Protein AF-Q1JW86-F1 (afdb_monomer)

Mean predicted aligned error: 21.12 Å

Organism: Desulfuromonas acetoxidans (strain DSM 684 / 11070) (NCBI:txid281689)

Solvent-accessible surface area (backbone atoms only — not comparable to full-atom values): 34642 Å² total; per-residue (Å²): 139,67,66,69,64,54,52,53,51,52,49,54,50,53,53,48,50,50,52,47,45,46,60,66,52,49,50,55,48,50,54,53,48,53,54,48,53,52,51,51,52,51,52,54,51,54,51,51,54,52,50,53,41,52,50,48,37,53,52,43,47,54,51,55,62,70,41,57,80,61,32,58,46,72,88,38,54,66,55,54,62,73,69,58,50,48,64,59,26,54,76,67,61,29,42,32,40,37,34,26,39,67,87,46,40,50,62,42,74,51,58,37,49,87,76,64,59,53,94,75,48,55,70,62,40,32,49,62,75,31,52,62,56,68,25,81,77,79,55,74,66,41,71,42,36,44,79,51,90,89,50,42,27,38,33,19,29,33,70,42,66,40,79,52,92,86,53,96,82,55,48,29,34,45,34,42,28,28,62,61,44,71,66,52,47,48,53,51,20,63,75,74,71,41,52,66,43,82,45,57,71,80,70,78,84,64,97,64,81,93,75,73,44,94,92,41,65,64,48,79,44,81,69,52,101,58,32,38,34,35,38,35,72,48,63,26,71,65,74,46,88,50,39,43,41,36,37,46,39,54,50,65,58,62,47,62,78,41,41,70,60,52,52,49,54,53,48,52,52,50,51,50,53,52,48,50,52,51,48,49,53,45,50,60,49,64,49,60,52,53,54,59,51,47,51,53,51,39,55,62,27,63,74,73,50,60,100,62,74,65,56,85,83,51,92,52,78,66,61,27,48,51,44,51,52,51,53,50,51,50,54,50,52,51,50,52,50,51,51,50,51,51,51,52,51,48,54,56,47,49,49,70,68,47,91,45,20,37,37,30,25,35,79,85,41,30,20,71,42,58,23,69,39,33,24,66,71,36,59,49,50,47,86,72,42,48,76,32,58,66,57,81,42,41,28,65,57,40,55,84,59,65,49,84,91,37,88,88,49,75,77,66,42,68,72,45,72,31,36,32,43,26,73,89,66,51,77,45,38,30,36,30,34,37,40,75,35,58,48,99,86,68,48,76,58,21,31,39,40,37,36,42,82,36,45,70,57,52,52,51,52,51,52,51,55,48,53,51,54,50,52,52,44,51,52,53,52,51,50,49,48,74,76,45,55,91,43,58,43,62,52,34,39,52,50,47,52,46,45,23,66,73,59,55,23,83,35,39,37,26,34,36,34,63,86,96,49,50,36,32,66,50,23,64,31,69,67,57,51,49,27,37,54,71,69,76,33,90,60,52,49,78,76,91,54,76,54,31,76,92,35,39,37,79,66,70,73,39,67,43,80,38,66,58,37,88,82,44,98,43,60,48,66,60,70,81,39,98,66,84,56,48,18,40,41,34,37,59,28,44,41,95,83,71,46,77,37,29,36,42,36,38,26,49,26,80,94,36,84,49,74,68,50,50,56,57,43,46,57,53,42,59,60,51,32,58,57,73,72,113

Structure (mmCIF, N/CA/C/O backbone):
data_AF-Q1JW86-F1
#
_entry.id   AF-Q1JW86-F1
#
loop_
_atom_site.group_PDB
_atom_site.id
_atom_site.type_symbol
_atom_site.label_atom_id
_atom_site.label_alt_id
_atom_site.label_comp_id
_atom_site.label_asym_id
_atom_site.label_entity_id
_atom_site.label_seq_id
_atom_site.pdbx_PDB_ins_code
_atom_site.Cartn_x
_atom_site.Cartn_y
_atom_site.Cartn_z
_atom_site.occupancy
_atom_site.B_iso_or_equiv
_atom_site.auth_seq_id
_atom_site.auth_comp_id
_atom_site.auth_asym_id
_atom_site.auth_atom_id
_atom_site.pdbx_PDB_model_num
ATOM 1 N N . MET A 1 1 ? -37.845 34.209 48.791 1.00 45.34 1 MET A N 1
ATOM 2 C CA . MET A 1 1 ? -38.072 34.910 47.502 1.00 45.34 1 MET A CA 1
ATOM 3 C C . MET A 1 1 ? -36.795 35.337 46.739 1.00 45.34 1 MET A C 1
ATOM 5 O O . MET A 1 1 ? -36.922 36.042 45.753 1.00 45.34 1 MET A O 1
ATOM 9 N N . ARG A 1 2 ? -35.571 34.884 47.094 1.00 44.66 2 ARG A N 1
ATOM 10 C CA . ARG A 1 2 ? -34.307 35.245 46.386 1.00 44.66 2 ARG A CA 1
ATOM 11 C C . ARG A 1 2 ? -33.744 34.170 45.431 1.00 44.66 2 ARG A C 1
ATOM 13 O O . ARG A 1 2 ? -32.704 34.378 44.817 1.00 44.66 2 ARG A O 1
ATOM 20 N N . LEU A 1 3 ? -34.424 33.030 45.290 1.00 46.94 3 LEU A N 1
ATOM 21 C CA . LEU A 1 3 ? -34.017 31.936 44.398 1.00 46.94 3 LEU A CA 1
ATOM 22 C C . LEU A 1 3 ? -34.019 32.279 42.887 1.00 46.94 3 LEU A C 1
ATOM 24 O O . LEU A 1 3 ? -33.098 31.831 42.206 1.00 46.94 3 LEU A O 1
ATOM 28 N N . PRO A 1 4 ? -34.972 33.068 42.336 1.00 54.94 4 PRO A N 1
ATOM 29 C CA . PRO A 1 4 ? -35.000 33.312 40.891 1.00 54.94 4 PRO A CA 1
ATOM 30 C C . PRO A 1 4 ? -33.828 34.182 40.418 1.00 54.94 4 PRO A C 1
ATOM 32 O O . PRO A 1 4 ? -33.323 33.962 39.324 1.00 54.94 4 PRO A O 1
ATOM 35 N N . LEU A 1 5 ? -33.334 35.093 41.267 1.00 50.56 5 LEU A N 1
ATOM 36 C CA . LEU A 1 5 ? -32.223 35.988 40.933 1.00 50.56 5 LEU A CA 1
ATOM 37 C C . LEU A 1 5 ? -30.863 35.263 40.885 1.00 50.56 5 LEU A C 1
ATOM 39 O O . LEU A 1 5 ? -29.988 35.631 40.114 1.00 50.56 5 LEU A O 1
ATOM 43 N N . ARG A 1 6 ? -30.669 34.211 41.695 1.00 55.97 6 ARG A N 1
ATOM 44 C CA . ARG A 1 6 ? -29.432 33.405 41.661 1.00 55.97 6 ARG A CA 1
ATOM 45 C C . ARG A 1 6 ? -29.383 32.471 40.453 1.00 55.97 6 ARG A C 1
ATOM 47 O O . ARG A 1 6 ? -28.304 32.240 39.919 1.00 55.97 6 ARG A O 1
ATOM 54 N N . LEU A 1 7 ? -30.539 31.975 40.001 1.00 55.88 7 LEU A N 1
ATOM 55 C CA . LEU A 1 7 ? -30.622 31.150 38.794 1.00 55.88 7 LEU A CA 1
ATOM 56 C C . LEU A 1 7 ? -30.363 31.956 37.518 1.00 55.88 7 LEU A C 1
ATOM 58 O O . LEU A 1 7 ? -29.694 31.453 36.620 1.00 55.88 7 LEU A O 1
ATOM 62 N N . THR A 1 8 ? -30.856 33.194 37.432 1.00 59.50 8 THR A N 1
ATOM 63 C CA . THR A 1 8 ? -30.584 34.058 36.274 1.00 59.50 8 THR A CA 1
ATOM 64 C C . THR A 1 8 ? -29.113 34.454 36.193 1.00 59.50 8 THR A C 1
ATOM 66 O O . THR A 1 8 ? -28.543 34.417 35.106 1.00 59.50 8 THR A O 1
ATOM 69 N N . VAL A 1 9 ? -28.469 34.747 37.329 1.00 66.88 9 VAL A N 1
ATOM 70 C CA . VAL A 1 9 ? -27.023 35.030 37.379 1.00 66.88 9 VAL A CA 1
ATOM 71 C C . VAL A 1 9 ? -26.203 33.803 36.974 1.00 66.88 9 VAL A C 1
ATOM 73 O O . VAL A 1 9 ? -25.317 33.926 36.138 1.00 66.88 9 VAL A O 1
ATOM 76 N N . PHE A 1 10 ? -26.540 32.611 37.477 1.00 68.00 10 PHE A N 1
ATOM 77 C CA . PHE A 1 10 ? -25.868 31.369 37.078 1.00 68.00 10 PHE A CA 1
ATOM 78 C C . PHE A 1 10 ? -26.008 31.089 35.572 1.00 68.00 10 PHE A C 1
ATOM 80 O O . PHE A 1 10 ? -25.042 30.707 34.918 1.00 68.00 10 PHE A O 1
ATOM 87 N N . PHE A 1 11 ? -27.189 31.332 34.997 1.00 63.25 11 PHE A N 1
ATOM 88 C CA . PHE A 1 11 ? -27.420 31.154 33.563 1.00 63.25 11 PHE A CA 1
ATOM 89 C C . PHE A 1 11 ? -26.620 32.150 32.715 1.00 63.25 11 PHE A C 1
ATOM 91 O O . PHE A 1 11 ? -25.986 31.750 31.740 1.00 63.25 11 PHE A O 1
ATOM 98 N N . ALA A 1 12 ? -26.576 33.423 33.121 1.00 68.50 12 ALA A N 1
ATOM 99 C CA . ALA A 1 12 ? -25.719 34.418 32.481 1.00 68.50 12 ALA A CA 1
ATOM 100 C C . ALA A 1 12 ? -24.238 33.999 32.536 1.00 68.50 12 ALA A C 1
ATOM 102 O O . ALA A 1 12 ? -23.526 34.165 31.550 1.00 68.50 12 ALA A O 1
ATOM 103 N N . SER A 1 13 ? -23.791 33.377 33.634 1.00 72.25 13 SER A N 1
ATOM 104 C CA . SER A 1 13 ? -22.432 32.837 33.761 1.00 72.25 13 SER A CA 1
ATOM 105 C C . SER A 1 13 ? -22.164 31.641 32.844 1.00 72.25 13 SER A C 1
ATOM 107 O O . SER A 1 13 ? -21.086 31.574 32.265 1.00 72.25 13 SER A O 1
ATOM 109 N N . VAL A 1 14 ? -23.116 30.719 32.666 1.00 69.44 14 VAL A N 1
ATOM 110 C CA . VAL A 1 14 ? -22.958 29.560 31.761 1.00 69.44 14 VAL A CA 1
ATOM 111 C C . VAL A 1 14 ? -22.935 29.997 30.297 1.00 69.44 14 VAL A C 1
ATOM 113 O O . VAL A 1 14 ? -22.093 29.529 29.534 1.00 69.44 14 VAL A O 1
ATOM 116 N N . VAL A 1 15 ? -23.806 30.932 29.904 1.00 71.12 15 VAL A N 1
ATOM 117 C CA . VAL A 1 15 ? -23.784 31.516 28.554 1.00 71.12 15 VAL A CA 1
ATOM 118 C C . VAL A 1 15 ? -22.483 32.287 28.330 1.00 71.12 15 VAL A C 1
ATOM 120 O O . VAL A 1 15 ? -21.844 32.106 27.297 1.00 71.12 15 VAL A O 1
ATOM 123 N N . ALA A 1 16 ? -22.036 33.078 29.310 1.00 73.75 16 ALA A N 1
ATOM 124 C CA . ALA A 1 16 ? -20.753 33.770 29.239 1.00 73.75 16 ALA A CA 1
ATOM 125 C C . ALA A 1 16 ? -19.576 32.788 29.129 1.00 73.75 16 ALA A C 1
ATOM 127 O O . ALA A 1 16 ? -18.700 33.008 28.305 1.00 73.75 16 ALA A O 1
ATOM 128 N N . LEU A 1 17 ? -19.576 31.681 29.881 1.00 74.25 17 LEU A N 1
ATOM 129 C CA . LEU A 1 17 ? -18.573 30.611 29.787 1.00 74.25 17 LEU A CA 1
ATOM 130 C C . LEU A 1 17 ? -18.586 29.916 28.424 1.00 74.25 17 LEU A C 1
ATOM 132 O O . LEU A 1 17 ? -17.523 29.588 27.910 1.00 74.25 17 LEU A O 1
ATOM 136 N N . PHE A 1 18 ? -19.758 29.715 27.819 1.00 70.50 18 PHE A N 1
ATOM 137 C CA . PHE A 1 18 ? -19.870 29.133 26.482 1.00 70.50 18 PHE A CA 1
ATOM 138 C C . PHE A 1 18 ? -19.350 30.084 25.399 1.00 70.50 18 PHE A C 1
ATOM 140 O O . PHE A 1 18 ? -18.585 29.669 24.532 1.00 70.50 18 PHE A O 1
ATOM 147 N N . VAL A 1 19 ? -19.698 31.372 25.478 1.00 74.19 19 VAL A N 1
ATOM 148 C CA . VAL A 1 19 ? -19.157 32.412 24.587 1.00 74.19 19 VAL A CA 1
ATOM 149 C C . VAL A 1 19 ? -17.644 32.548 24.777 1.00 74.19 19 VAL A C 1
ATOM 151 O O . VAL A 1 19 ? -16.905 32.616 23.796 1.00 74.19 19 VAL A O 1
ATOM 154 N N . LEU A 1 20 ? -17.167 32.508 26.024 1.00 76.19 20 LEU A N 1
ATOM 155 C CA . LEU A 1 20 ? -15.746 32.527 26.357 1.00 76.19 20 LEU A CA 1
ATOM 156 C C . LEU A 1 20 ? -15.037 31.290 25.793 1.00 76.19 20 LEU A C 1
ATOM 158 O O . LEU A 1 20 ? -13.992 31.425 25.174 1.00 76.19 20 LEU A O 1
ATOM 162 N N . PHE A 1 21 ? -15.616 30.096 25.931 1.00 73.50 21 PHE A N 1
ATOM 163 C CA . PHE A 1 21 ? -15.085 28.865 25.343 1.00 73.50 21 PHE A CA 1
ATOM 164 C C . PHE A 1 21 ? -15.019 28.957 23.816 1.00 73.50 21 PHE A C 1
ATOM 166 O O . PHE A 1 21 ? -14.003 28.606 23.219 1.00 73.50 21 PHE A O 1
ATOM 173 N N . TRP A 1 22 ? -16.057 29.494 23.177 1.00 70.69 22 TRP A N 1
ATOM 174 C CA . TRP A 1 22 ? -16.069 29.700 21.732 1.00 70.69 22 TRP A CA 1
ATOM 175 C C . TRP A 1 22 ? -14.936 30.633 21.289 1.00 70.69 22 TRP A C 1
ATOM 177 O O . TRP A 1 22 ? -14.193 30.328 20.357 1.00 70.69 22 TRP A O 1
ATOM 187 N N . TYR A 1 23 ? -14.751 31.743 22.000 1.00 74.50 23 TYR A N 1
ATOM 188 C CA . TYR A 1 23 ? -13.751 32.748 21.654 1.00 74.50 23 TYR A CA 1
ATOM 189 C C . TYR A 1 23 ? -12.317 32.345 22.039 1.00 74.50 23 TYR A C 1
ATOM 191 O O . TYR A 1 23 ? -11.372 32.715 21.351 1.00 74.50 23 TYR A O 1
ATOM 199 N N . VAL A 1 24 ? -12.134 31.563 23.107 1.00 74.44 24 VAL A N 1
ATOM 200 C CA . VAL A 1 24 ? -10.813 31.168 23.634 1.00 74.44 24 VAL A CA 1
ATOM 201 C C . VAL A 1 24 ? -10.328 29.836 23.060 1.00 74.44 24 VAL A C 1
ATOM 203 O O . VAL A 1 24 ? -9.128 29.659 22.866 1.00 74.44 24 VAL A O 1
ATOM 206 N N . ALA A 1 25 ? -11.221 28.891 22.765 1.00 70.94 25 ALA A N 1
ATOM 207 C CA . ALA A 1 25 ? -10.833 27.574 22.263 1.00 70.94 25 ALA A CA 1
ATOM 208 C C . ALA A 1 25 ? -11.009 27.457 20.745 1.00 70.94 25 ALA A C 1
ATOM 210 O O . ALA A 1 25 ? -10.074 27.058 20.049 1.00 70.94 25 ALA A O 1
ATOM 211 N N . ILE A 1 26 ? -12.181 27.825 20.218 1.00 69.25 26 ILE A N 1
ATOM 212 C CA . ILE A 1 26 ? -12.530 27.557 18.815 1.00 69.25 26 ILE A CA 1
ATOM 213 C C . ILE A 1 26 ? -11.853 28.560 17.880 1.00 69.25 26 ILE A C 1
ATOM 215 O O . ILE A 1 26 ? -11.236 28.150 16.897 1.00 69.25 26 ILE A O 1
ATOM 219 N N . VAL A 1 27 ? -11.897 29.859 18.198 1.00 73.44 27 VAL A N 1
ATOM 220 C CA . VAL A 1 27 ? -11.278 30.895 17.350 1.00 73.44 27 VAL A CA 1
ATOM 221 C C . VAL A 1 27 ? -9.755 30.692 17.211 1.00 73.44 27 VAL A C 1
ATOM 223 O O . VAL A 1 27 ? -9.275 30.654 16.076 1.00 73.44 27 VAL A O 1
ATOM 226 N N . PRO A 1 28 ? -8.968 30.455 18.284 1.00 76.00 28 PRO A N 1
ATOM 227 C CA . PRO A 1 28 ? -7.527 30.216 18.152 1.00 76.00 28 PRO A CA 1
ATOM 228 C C . PRO A 1 28 ? -7.189 28.852 17.544 1.00 76.00 28 PRO A C 1
ATOM 230 O O . PRO A 1 28 ? -6.130 28.688 16.938 1.00 76.00 28 PRO A O 1
ATOM 233 N N . TYR A 1 29 ? -8.060 27.850 17.702 1.00 76.56 29 TYR A N 1
ATOM 234 C CA . TYR A 1 29 ? -7.919 26.580 16.991 1.00 76.56 29 TYR A CA 1
ATOM 235 C C . TYR A 1 29 ? -8.061 26.777 15.479 1.00 76.56 29 TYR A C 1
ATOM 237 O O . TYR A 1 29 ? -7.216 26.301 14.727 1.00 76.56 29 TYR A O 1
ATOM 245 N N . TYR A 1 30 ? -9.072 27.534 15.047 1.00 73.56 30 TYR A N 1
ATOM 246 C CA . TYR A 1 30 ? -9.310 27.830 13.638 1.00 73.56 30 TYR A CA 1
ATOM 247 C C . TYR A 1 30 ? -8.152 28.618 13.017 1.00 73.56 30 TYR A C 1
ATOM 249 O O . TYR A 1 30 ? -7.640 28.231 11.975 1.00 73.56 30 TYR A O 1
ATOM 257 N N . ILE A 1 31 ? -7.658 29.640 13.719 1.00 74.00 31 ILE A N 1
ATOM 258 C CA . ILE A 1 31 ? -6.479 30.415 13.306 1.00 74.00 31 ILE A CA 1
ATOM 259 C C . ILE A 1 31 ? -5.256 29.511 13.082 1.00 74.00 31 ILE A C 1
ATOM 261 O O . ILE A 1 31 ? -4.600 29.597 12.047 1.00 74.00 31 ILE A O 1
ATOM 265 N N . ARG A 1 32 ? -4.960 28.613 14.032 1.00 77.62 32 ARG A N 1
ATOM 266 C CA . ARG A 1 32 ? -3.822 27.685 13.912 1.00 77.62 32 ARG A CA 1
ATOM 267 C C . ARG A 1 32 ? -4.012 26.672 12.788 1.00 77.62 32 ARG A C 1
ATOM 269 O O . ARG A 1 32 ? -3.037 26.264 12.162 1.00 77.62 32 ARG A O 1
ATOM 276 N N . LEU A 1 33 ? -5.251 26.248 12.550 1.00 75.88 33 LEU A N 1
ATOM 277 C CA . LEU A 1 33 ? -5.584 25.342 11.459 1.00 75.88 33 LEU A CA 1
ATOM 278 C C . LEU A 1 33 ? -5.375 26.021 10.100 1.00 75.88 33 LEU A C 1
ATOM 280 O O . LEU A 1 33 ? -4.729 25.438 9.235 1.00 75.88 33 LEU A O 1
ATOM 284 N N . GLU A 1 34 ? -5.850 27.257 9.941 1.00 75.12 34 GLU A N 1
ATOM 285 C CA . GLU A 1 34 ? -5.646 28.056 8.729 1.00 75.12 34 GLU A CA 1
ATOM 286 C C . GLU A 1 34 ? -4.159 28.252 8.419 1.00 75.12 34 GLU A C 1
ATOM 288 O O . GLU A 1 34 ? -3.722 28.000 7.298 1.00 75.12 34 GLU A O 1
ATOM 293 N N . GLU A 1 35 ? -3.359 28.628 9.420 1.00 75.38 35 GLU A N 1
ATOM 294 C CA . GLU A 1 35 ? -1.909 28.780 9.259 1.00 75.38 35 GLU A CA 1
ATOM 295 C C . GLU A 1 35 ? -1.217 27.464 8.883 1.00 75.38 35 GLU A C 1
ATOM 297 O O . GLU A 1 35 ? -0.281 27.463 8.083 1.00 75.38 35 GLU A O 1
ATOM 302 N N . ARG A 1 36 ? -1.667 26.332 9.438 1.00 79.44 36 ARG A N 1
ATOM 303 C CA . ARG A 1 36 ? -1.105 25.013 9.127 1.00 79.44 36 ARG A CA 1
ATOM 304 C C . ARG A 1 36 ? -1.376 24.609 7.678 1.00 79.44 36 ARG A C 1
ATOM 306 O O . ARG A 1 36 ? -0.449 24.177 6.997 1.00 79.44 36 ARG A O 1
ATOM 313 N N . GLU A 1 37 ? -2.614 24.754 7.216 1.00 75.25 37 GLU A N 1
ATOM 314 C CA . GLU A 1 37 ? -3.011 24.420 5.840 1.00 75.25 37 GLU A CA 1
ATOM 315 C C . GLU A 1 37 ? -2.342 25.351 4.818 1.00 75.25 37 GLU A C 1
ATOM 317 O O . GLU A 1 37 ? -1.866 24.906 3.771 1.00 75.25 37 GLU A O 1
ATOM 322 N N . ALA A 1 38 ? -2.219 26.637 5.154 1.00 74.75 38 ALA A N 1
ATOM 323 C CA . ALA A 1 38 ? -1.502 27.620 4.351 1.00 74.75 38 ALA A CA 1
ATOM 324 C C . ALA A 1 38 ? -0.011 27.258 4.190 1.00 74.75 38 ALA A C 1
ATOM 326 O O . ALA A 1 38 ? 0.513 27.259 3.074 1.00 74.75 38 ALA A O 1
ATOM 327 N N . ARG A 1 39 ? 0.668 26.874 5.283 1.00 77.62 39 ARG A N 1
ATOM 328 C CA . ARG A 1 39 ? 2.067 26.405 5.240 1.00 77.62 39 ARG A CA 1
ATOM 329 C C . ARG A 1 39 ? 2.218 25.116 4.437 1.00 77.62 39 ARG A C 1
ATOM 331 O O . ARG A 1 39 ? 3.130 25.023 3.623 1.00 77.62 39 ARG A O 1
ATOM 338 N N . TYR A 1 40 ? 1.322 24.151 4.640 1.00 78.31 40 TYR A N 1
ATOM 339 C CA . TYR A 1 40 ? 1.328 22.895 3.889 1.00 78.31 40 TYR A CA 1
ATOM 340 C C . TYR A 1 40 ? 1.187 23.142 2.382 1.00 78.31 40 TYR A C 1
ATOM 342 O O . TYR A 1 40 ? 1.963 22.613 1.589 1.00 78.31 40 TYR A O 1
ATOM 350 N N . SER A 1 41 ? 0.262 24.019 1.991 1.00 74.00 41 SER A N 1
ATOM 351 C CA . SER A 1 41 ? 0.054 24.393 0.589 1.00 74.00 41 SER A CA 1
ATOM 352 C C . SER A 1 41 ? 1.296 25.048 -0.022 1.00 74.00 41 SER A C 1
ATOM 354 O O . SER A 1 41 ? 1.666 24.718 -1.145 1.00 74.00 41 SER A O 1
ATOM 356 N N . ALA A 1 42 ? 2.003 25.906 0.722 1.00 74.62 42 ALA A N 1
ATOM 357 C CA . ALA A 1 42 ? 3.277 26.469 0.269 1.00 74.62 42 ALA A CA 1
ATOM 358 C C . ALA A 1 42 ? 4.362 25.399 0.062 1.00 74.62 42 ALA A C 1
ATOM 360 O O . ALA A 1 42 ? 5.092 25.452 -0.926 1.00 74.62 42 ALA A O 1
ATOM 361 N N . THR A 1 43 ? 4.441 24.393 0.939 1.00 79.06 43 THR A N 1
ATOM 362 C CA . THR A 1 43 ? 5.359 23.256 0.760 1.00 79.06 43 THR A CA 1
ATOM 363 C C . THR A 1 43 ? 5.039 22.460 -0.503 1.00 79.06 43 THR A C 1
ATOM 365 O O . THR A 1 43 ? 5.943 22.143 -1.272 1.00 79.06 43 THR A O 1
ATOM 368 N N . VAL A 1 44 ? 3.760 22.170 -0.755 1.00 78.38 44 VAL A N 1
ATOM 369 C CA . VAL A 1 44 ? 3.320 21.448 -1.960 1.00 78.38 44 VAL A CA 1
ATOM 370 C C . VAL A 1 44 ? 3.676 22.220 -3.232 1.00 78.38 44 VAL A C 1
ATOM 372 O O . VAL A 1 44 ? 4.116 21.631 -4.217 1.00 78.38 44 VAL A O 1
ATOM 375 N N . VAL A 1 45 ? 3.536 23.543 -3.203 1.00 79.31 45 VAL A N 1
ATOM 376 C CA . VAL A 1 45 ? 3.895 24.411 -4.329 1.00 79.31 45 VAL A CA 1
ATOM 377 C C . VAL A 1 45 ? 5.399 24.399 -4.555 1.00 79.31 45 VAL A C 1
ATOM 379 O O . VAL A 1 45 ? 5.826 24.201 -5.687 1.00 79.31 45 VAL A O 1
ATOM 382 N N . LYS A 1 46 ? 6.208 24.537 -3.499 1.00 78.31 46 LYS A N 1
ATOM 383 C CA . LYS A 1 46 ? 7.670 24.432 -3.600 1.00 78.31 46 LYS A CA 1
ATOM 384 C C . LYS A 1 46 ? 8.098 23.106 -4.248 1.00 78.31 46 LYS A C 1
ATOM 386 O O . LYS A 1 46 ? 8.891 23.115 -5.184 1.00 78.31 46 LYS A O 1
ATOM 391 N N . LEU A 1 47 ? 7.495 21.990 -3.832 1.00 79.75 47 LEU A N 1
ATOM 392 C CA . LEU A 1 47 ? 7.733 20.669 -4.429 1.00 79.75 47 LEU A CA 1
ATOM 393 C C . LEU A 1 47 ? 7.330 20.597 -5.912 1.00 79.75 47 LEU A C 1
ATOM 395 O O . LEU A 1 47 ? 7.956 19.877 -6.688 1.00 79.75 47 LEU A O 1
ATOM 399 N N . ALA A 1 48 ? 6.295 21.330 -6.332 1.00 81.12 48 ALA A N 1
ATOM 400 C CA . ALA A 1 48 ? 5.892 21.387 -7.736 1.00 81.12 48 ALA A CA 1
ATOM 401 C C . ALA A 1 48 ? 6.952 22.077 -8.611 1.00 81.12 48 ALA A C 1
ATOM 403 O O . ALA A 1 48 ? 7.247 21.590 -9.701 1.00 81.12 48 ALA A O 1
ATOM 404 N N . PHE A 1 49 ? 7.567 23.156 -8.117 1.00 81.25 49 PHE A N 1
ATOM 405 C CA . PHE A 1 49 ? 8.697 23.800 -8.794 1.00 81.25 49 PHE A CA 1
ATOM 406 C C . PHE A 1 49 ? 9.924 22.877 -8.865 1.00 81.25 49 PHE A C 1
ATOM 408 O O . PHE A 1 49 ? 10.523 22.737 -9.929 1.00 81.25 49 PHE A O 1
ATOM 415 N N . GLU A 1 50 ? 10.258 22.181 -7.773 1.00 82.50 50 GLU A N 1
ATOM 416 C CA . GLU A 1 50 ? 11.358 21.202 -7.752 1.00 82.50 50 GLU A CA 1
ATOM 417 C C . GLU A 1 50 ? 11.130 20.052 -8.748 1.00 82.50 50 GLU A C 1
ATOM 419 O O . GLU A 1 50 ? 12.060 19.616 -9.429 1.00 82.50 50 GLU A O 1
ATOM 424 N N . ARG A 1 51 ? 9.879 19.597 -8.902 1.00 84.50 51 ARG A N 1
ATOM 425 C CA . ARG A 1 51 ? 9.508 18.584 -9.900 1.00 84.50 51 ARG A CA 1
ATOM 426 C C . ARG A 1 51 ? 9.700 19.081 -11.336 1.00 84.50 51 ARG A C 1
ATOM 428 O O . ARG A 1 51 ? 10.159 18.313 -12.178 1.00 84.50 51 ARG A O 1
ATOM 435 N N . GLU A 1 52 ? 9.366 20.335 -11.626 1.00 84.44 52 GLU A N 1
ATOM 436 C CA . GLU A 1 52 ? 9.580 20.925 -12.956 1.00 84.44 52 GLU A CA 1
ATOM 437 C C . GLU A 1 52 ? 11.081 21.076 -13.272 1.00 84.44 52 GLU A C 1
ATOM 439 O O . GLU A 1 52 ? 11.500 20.770 -14.389 1.00 84.44 52 GLU A O 1
ATOM 444 N N . ILE A 1 53 ? 11.918 21.423 -12.284 1.00 84.50 53 ILE A N 1
ATOM 445 C CA . ILE A 1 53 ? 13.388 21.421 -12.429 1.00 84.50 53 ILE A CA 1
ATOM 446 C C . ILE A 1 53 ? 13.911 20.003 -12.700 1.00 84.50 53 ILE A C 1
ATOM 448 O O . ILE A 1 53 ? 14.742 19.806 -13.585 1.00 84.50 53 ILE A O 1
ATOM 452 N N . ALA A 1 54 ? 13.414 18.998 -11.973 1.00 84.19 54 ALA A N 1
ATOM 453 C CA . ALA A 1 54 ? 13.800 17.604 -12.186 1.00 84.19 54 ALA A CA 1
ATOM 454 C C . ALA A 1 54 ? 13.400 17.094 -13.583 1.00 84.19 54 ALA A C 1
ATOM 456 O O . ALA A 1 54 ? 14.177 16.387 -14.223 1.00 84.19 54 ALA A O 1
ATOM 457 N N . SER A 1 55 ? 12.221 17.488 -14.073 1.00 88.00 55 SER A N 1
ATOM 458 C CA . SER A 1 55 ? 11.767 17.207 -15.441 1.00 88.00 55 SER A CA 1
ATOM 459 C C . SER A 1 55 ? 12.702 17.832 -16.480 1.00 88.00 55 SER A C 1
ATOM 461 O O . SER A 1 55 ? 13.174 17.144 -17.385 1.00 88.00 55 SER A O 1
ATOM 463 N N . LEU A 1 56 ? 13.060 19.109 -16.302 1.00 86.62 56 LEU A N 1
ATOM 464 C CA . LEU A 1 56 ? 14.012 19.798 -17.173 1.00 86.62 56 LEU A CA 1
ATOM 465 C C . LEU A 1 56 ? 15.389 19.115 -17.171 1.00 86.62 56 LEU A C 1
ATOM 467 O O . LEU A 1 56 ? 15.996 18.949 -18.226 1.00 86.62 56 LEU A O 1
ATOM 471 N N . LYS A 1 57 ? 15.852 18.651 -16.005 1.00 86.31 57 LYS A N 1
ATOM 472 C CA . LYS A 1 57 ? 17.109 17.904 -15.864 1.00 86.31 57 LYS A CA 1
ATOM 473 C C . LYS A 1 57 ? 17.110 16.601 -16.662 1.00 86.31 57 LYS A C 1
ATOM 475 O O . LYS A 1 57 ? 18.093 16.313 -17.338 1.00 86.31 57 LYS A O 1
ATOM 480 N N . GLN A 1 58 ? 16.029 15.824 -16.597 1.00 86.69 58 GLN A N 1
ATOM 481 C CA . GLN A 1 58 ? 15.905 14.588 -17.379 1.00 86.69 58 GLN A CA 1
ATOM 482 C C . GLN A 1 58 ? 15.933 14.869 -18.882 1.00 86.69 58 GLN A C 1
ATOM 484 O O . GLN A 1 58 ? 16.613 14.167 -19.626 1.00 86.69 58 GLN A O 1
ATOM 489 N N . LEU A 1 59 ? 15.262 15.940 -19.309 1.00 86.94 59 LEU A N 1
ATOM 490 C CA . LEU A 1 59 ? 15.226 16.365 -20.705 1.00 86.94 59 LEU A CA 1
ATOM 491 C C . LEU A 1 59 ? 16.638 16.705 -21.217 1.00 86.94 59 LEU A C 1
ATOM 493 O O . LEU A 1 59 ? 17.057 16.185 -22.247 1.00 86.94 59 LEU A O 1
ATOM 497 N N . VAL A 1 60 ? 17.406 17.498 -20.462 1.00 86.19 60 VAL A N 1
ATOM 498 C CA . VAL A 1 60 ? 18.792 17.863 -20.813 1.00 86.19 60 VAL A CA 1
ATOM 499 C C . VAL A 1 60 ? 19.717 16.643 -20.851 1.00 86.19 60 VAL A C 1
ATOM 501 O O . VAL A 1 60 ? 20.536 16.528 -21.759 1.00 86.19 60 VAL A O 1
ATOM 504 N N . ILE A 1 61 ? 19.604 15.727 -19.881 1.00 83.50 61 ILE A N 1
ATOM 505 C CA . ILE A 1 61 ? 20.439 14.515 -19.819 1.00 83.50 61 ILE A CA 1
ATOM 506 C C . ILE A 1 61 ? 20.127 13.575 -20.983 1.00 83.50 61 ILE A C 1
ATOM 508 O O . ILE A 1 61 ? 21.054 13.115 -21.645 1.00 83.50 61 ILE A O 1
ATOM 512 N N . GLY A 1 62 ? 18.846 13.306 -21.247 1.00 82.25 62 GLY A N 1
ATOM 513 C CA . GLY A 1 62 ? 18.431 12.458 -22.364 1.00 82.25 62 GLY A CA 1
ATOM 514 C C . GLY A 1 62 ? 18.885 13.033 -23.703 1.00 82.25 62 GLY A C 1
ATOM 515 O O . GLY A 1 62 ? 19.416 12.312 -24.544 1.00 82.25 62 GLY A O 1
ATOM 516 N N . PHE A 1 63 ? 18.777 14.353 -23.858 1.00 84.38 63 PHE A N 1
ATOM 517 C CA . PHE A 1 63 ? 19.279 15.044 -25.037 1.00 84.38 63 PHE A CA 1
ATOM 518 C C . PHE A 1 63 ? 20.801 14.917 -25.175 1.00 84.38 63 PHE A C 1
ATOM 520 O O . PHE A 1 63 ? 21.297 14.550 -26.236 1.00 84.38 63 PHE A O 1
ATOM 527 N N . ALA A 1 64 ? 21.553 15.165 -24.098 1.00 80.25 64 ALA A N 1
ATOM 528 C CA . ALA A 1 64 ? 23.009 15.052 -24.115 1.00 80.25 64 ALA A CA 1
ATOM 529 C C . ALA A 1 64 ? 23.491 13.619 -24.397 1.00 80.25 64 ALA A C 1
ATOM 531 O O . ALA A 1 64 ? 24.477 13.442 -25.108 1.00 80.25 64 ALA A O 1
ATOM 532 N N . ALA A 1 65 ? 22.784 12.602 -23.894 1.00 77.88 65 ALA A N 1
ATOM 533 C CA . ALA A 1 65 ? 23.066 11.200 -24.194 1.00 77.88 65 ALA A CA 1
ATOM 534 C C . ALA A 1 65 ? 22.819 10.865 -25.677 1.00 77.88 65 ALA A C 1
ATOM 536 O O . ALA A 1 65 ? 23.618 10.155 -26.288 1.00 77.88 65 ALA A O 1
ATOM 537 N N . GLY A 1 66 ? 21.761 11.425 -26.273 1.00 76.25 66 GLY A N 1
ATOM 538 C CA . GLY A 1 66 ? 21.429 11.251 -27.690 1.00 76.25 66 GLY A CA 1
ATOM 539 C C . GLY A 1 66 ? 22.424 11.889 -28.669 1.00 76.25 66 GLY A C 1
ATOM 540 O O . GLY A 1 66 ? 22.467 11.489 -29.829 1.00 76.25 66 GLY A O 1
ATOM 541 N N . LEU A 1 67 ? 23.264 12.833 -28.221 1.00 73.94 67 LEU A N 1
ATOM 542 C CA . LEU A 1 67 ? 24.287 13.459 -29.071 1.00 73.94 67 LEU A CA 1
ATOM 543 C C . LEU A 1 67 ? 25.416 12.493 -29.478 1.00 73.94 67 LEU A C 1
ATOM 545 O O . LEU A 1 67 ? 26.077 12.734 -30.489 1.00 73.94 67 LEU A O 1
ATOM 549 N N . GLY A 1 68 ? 25.639 11.396 -28.741 1.00 67.00 68 GLY A N 1
ATOM 550 C CA . GLY A 1 68 ? 26.547 10.308 -29.130 1.00 67.00 68 GLY A CA 1
ATOM 551 C C . GLY A 1 68 ? 27.918 10.772 -29.654 1.00 67.00 68 GLY A C 1
ATOM 552 O O . GLY A 1 68 ? 28.637 11.525 -28.997 1.00 67.00 68 GLY A O 1
ATOM 553 N N . THR A 1 69 ? 28.290 10.333 -30.863 1.00 60.84 69 THR A N 1
ATOM 554 C CA . THR A 1 69 ? 29.552 10.708 -31.534 1.00 60.84 69 THR A CA 1
ATOM 555 C C . THR A 1 69 ? 29.573 12.147 -32.053 1.00 60.84 69 THR A C 1
ATOM 557 O O . THR A 1 69 ? 30.656 12.683 -32.273 1.00 60.84 69 THR A O 1
ATOM 560 N N . GLN A 1 70 ? 28.418 12.808 -32.196 1.00 66.81 70 GLN A N 1
ATOM 561 C CA . GLN A 1 70 ? 28.333 14.197 -32.666 1.00 66.81 70 GLN A CA 1
ATOM 562 C C . GLN A 1 70 ? 28.844 15.210 -31.631 1.00 66.81 70 GLN A C 1
ATOM 564 O O . GLN A 1 70 ? 29.128 16.357 -31.973 1.00 66.81 70 GLN A O 1
ATOM 569 N N . ALA A 1 71 ? 29.069 14.776 -30.386 1.00 61.28 71 ALA A N 1
ATOM 570 C CA . ALA A 1 71 ? 29.741 15.556 -29.351 1.00 61.28 71 ALA A CA 1
ATOM 571 C C . ALA A 1 71 ? 31.151 16.042 -29.757 1.00 61.28 71 ALA A C 1
ATOM 573 O O . ALA A 1 71 ? 31.645 17.017 -29.190 1.00 61.28 71 ALA A O 1
ATOM 574 N N . SER A 1 72 ? 31.788 15.431 -30.768 1.00 64.75 72 SER A N 1
ATOM 575 C CA . SER A 1 72 ? 33.055 15.916 -31.338 1.00 64.75 72 SER A CA 1
ATOM 576 C C . SER A 1 72 ? 32.942 17.283 -32.021 1.00 64.75 72 SER A C 1
ATOM 578 O O . SER A 1 72 ? 33.952 17.961 -32.197 1.00 64.75 72 SER A O 1
ATOM 580 N N . HIS A 1 73 ? 31.727 17.704 -32.386 1.00 70.81 73 HIS A N 1
ATOM 581 C CA . HIS A 1 73 ? 31.433 19.010 -32.979 1.00 70.81 73 HIS A CA 1
ATOM 582 C C . HIS A 1 73 ? 31.016 20.065 -31.946 1.00 70.81 73 HIS A C 1
ATOM 584 O O . HIS A 1 73 ? 30.642 21.171 -32.327 1.00 70.81 73 HIS A O 1
ATOM 590 N N . ALA A 1 74 ? 31.118 19.775 -30.642 1.00 68.75 74 ALA A N 1
ATOM 591 C CA . ALA A 1 74 ? 30.700 20.698 -29.584 1.00 68.75 74 ALA A CA 1
ATOM 592 C C . ALA A 1 74 ? 31.418 22.061 -29.626 1.00 68.75 74 ALA A C 1
ATOM 594 O O . ALA A 1 74 ? 30.870 23.055 -29.155 1.00 68.75 74 ALA A O 1
ATOM 595 N N . ASN A 1 75 ? 32.612 22.118 -30.226 1.00 71.06 75 ASN A N 1
ATOM 596 C CA . ASN A 1 75 ? 33.400 23.334 -30.431 1.00 71.06 75 ASN A CA 1
ATOM 597 C C . ASN A 1 75 ? 33.016 24.146 -31.685 1.00 71.06 75 ASN A C 1
ATOM 599 O O . ASN A 1 75 ? 33.619 25.196 -31.910 1.00 71.06 75 ASN A O 1
ATOM 603 N N . ASN A 1 76 ? 32.083 23.660 -32.512 1.00 79.62 76 ASN A N 1
ATOM 604 C CA . ASN A 1 76 ? 31.666 24.291 -33.759 1.00 79.62 76 ASN A CA 1
ATOM 605 C C . ASN A 1 76 ? 30.303 24.989 -33.578 1.00 79.62 76 ASN A C 1
ATOM 607 O O . ASN A 1 76 ? 29.274 24.316 -33.531 1.00 79.62 76 ASN A O 1
ATOM 611 N N . PRO A 1 77 ? 30.249 26.333 -33.535 1.00 72.69 77 PRO A N 1
ATOM 612 C CA . PRO A 1 77 ? 28.988 27.060 -33.394 1.00 72.69 77 PRO A CA 1
ATOM 613 C C . PRO A 1 77 ? 27.989 26.811 -34.533 1.00 72.69 77 PRO A C 1
ATOM 615 O O . PRO A 1 77 ? 26.786 26.862 -34.292 1.00 72.69 77 PRO A O 1
ATOM 618 N N . GLN A 1 78 ? 28.459 26.518 -35.754 1.00 79.88 78 GLN A N 1
ATOM 619 C CA . GLN A 1 78 ? 27.576 26.238 -36.896 1.00 79.88 78 GLN A CA 1
ATOM 620 C C . GLN A 1 78 ? 26.819 24.918 -36.730 1.00 79.88 78 GLN A C 1
ATOM 622 O O . GLN A 1 78 ? 25.648 24.847 -37.085 1.00 79.88 78 GLN A O 1
ATOM 627 N N . PHE A 1 79 ? 27.446 23.907 -36.116 1.00 83.50 79 PHE A N 1
ATOM 628 C CA . PHE A 1 79 ? 26.781 22.638 -35.810 1.00 83.50 79 PHE A CA 1
ATOM 629 C C . PHE A 1 79 ? 25.549 22.872 -34.930 1.00 83.50 79 PHE A C 1
ATOM 631 O O . PHE A 1 79 ? 24.462 22.401 -35.243 1.00 83.50 79 PHE A O 1
ATOM 638 N N . TRP A 1 80 ? 25.685 23.673 -33.872 1.00 82.62 80 TRP A N 1
ATOM 639 C CA . TRP A 1 80 ? 24.571 23.976 -32.975 1.00 82.62 80 TRP A CA 1
ATOM 640 C C . TRP A 1 80 ? 23.467 24.819 -33.626 1.00 82.62 80 TRP A C 1
ATOM 642 O O . TRP A 1 80 ? 22.299 24.641 -33.284 1.00 82.62 80 TRP A O 1
ATOM 652 N N . GLN A 1 81 ? 23.818 25.696 -34.574 1.00 80.75 81 GLN A N 1
ATOM 653 C CA . GLN A 1 81 ? 22.852 26.475 -35.360 1.00 80.75 81 GLN A CA 1
ATOM 654 C C . GLN A 1 81 ? 22.009 25.604 -36.298 1.00 80.75 81 GLN A C 1
ATOM 656 O O . GLN A 1 81 ? 20.838 25.905 -36.506 1.00 80.75 81 GLN A O 1
ATOM 661 N N . GLU A 1 82 ? 22.590 24.542 -36.855 1.00 81.31 82 GLU A N 1
ATOM 662 C CA . GLU A 1 82 ? 21.865 23.569 -37.680 1.00 81.31 82 GLU A CA 1
ATOM 663 C C . GLU A 1 82 ? 21.078 22.567 -36.823 1.00 81.31 82 GLU A C 1
ATOM 665 O O . GLU A 1 82 ? 20.010 22.112 -37.227 1.00 81.31 82 GLU A O 1
ATOM 670 N N . PHE A 1 83 ? 21.588 22.243 -35.630 1.00 83.44 83 PHE A N 1
ATOM 671 C CA . PHE A 1 83 ? 21.006 21.235 -34.747 1.00 83.44 83 PHE A CA 1
ATOM 672 C C . PHE A 1 83 ? 19.773 21.738 -33.990 1.00 83.44 83 PHE A C 1
ATOM 674 O O . PHE A 1 83 ? 18.757 21.048 -33.924 1.00 83.44 83 PHE A O 1
ATOM 681 N N . PHE A 1 84 ? 19.850 22.927 -33.387 1.00 84.94 84 PHE A N 1
ATOM 682 C CA . PHE A 1 84 ? 18.738 23.490 -32.627 1.00 84.94 84 PHE A CA 1
ATOM 683 C C . PHE A 1 84 ? 17.871 24.383 -33.506 1.00 84.94 84 PHE A C 1
ATOM 685 O O . PHE A 1 84 ? 18.324 25.394 -34.039 1.00 84.94 84 PHE A O 1
ATOM 692 N N . THR A 1 85 ? 16.582 24.062 -33.573 1.00 85.19 85 THR A N 1
ATOM 693 C CA . THR A 1 85 ? 15.574 24.894 -34.237 1.00 85.19 85 THR A CA 1
ATOM 694 C C . THR A 1 85 ? 14.625 25.511 -33.214 1.00 85.19 85 THR A C 1
ATOM 696 O O . THR A 1 85 ? 14.438 24.993 -32.112 1.00 85.19 85 THR A O 1
ATOM 699 N N . ARG A 1 86 ? 13.994 26.637 -33.565 1.00 83.06 86 ARG A N 1
ATOM 700 C CA . ARG A 1 86 ? 13.006 27.278 -32.679 1.00 83.06 86 ARG A CA 1
ATOM 701 C C . ARG A 1 86 ? 11.773 26.407 -32.444 1.00 83.06 86 ARG A C 1
ATOM 703 O O . ARG A 1 86 ? 11.211 26.450 -31.350 1.00 83.06 86 ARG A O 1
ATOM 710 N N . ASP A 1 87 ? 11.401 25.589 -33.424 1.00 83.38 87 ASP A N 1
ATOM 711 C CA . ASP A 1 87 ? 10.278 24.659 -33.302 1.00 83.38 87 ASP A CA 1
ATOM 712 C C . ASP A 1 87 ? 10.572 23.602 -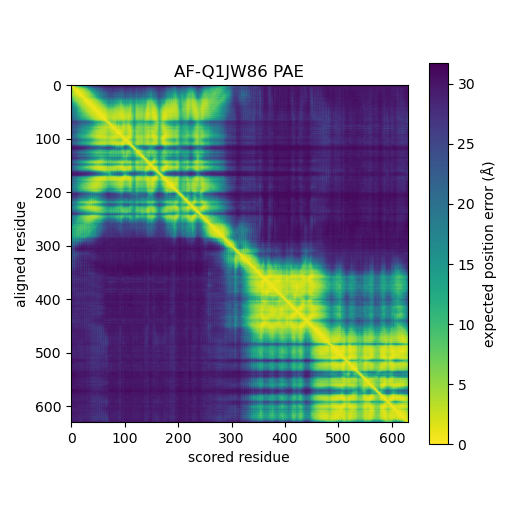32.230 1.00 83.38 87 ASP A C 1
ATOM 714 O O . ASP A 1 87 ? 9.749 23.400 -31.343 1.00 83.38 87 ASP A O 1
ATOM 718 N N . MET A 1 88 ? 11.795 23.053 -32.194 1.00 83.88 88 MET A N 1
ATOM 719 C CA . MET A 1 88 ? 12.229 22.135 -31.129 1.00 83.88 88 MET A CA 1
ATOM 720 C C . MET A 1 88 ? 12.183 22.772 -29.735 1.00 83.88 88 MET A C 1
ATOM 722 O O . MET A 1 88 ? 11.772 22.127 -28.769 1.00 83.88 88 MET A O 1
ATOM 726 N N . LEU A 1 89 ? 12.594 24.039 -29.605 1.00 84.88 89 LEU A N 1
ATOM 727 C CA . LEU A 1 89 ? 12.492 24.756 -28.329 1.00 84.88 89 LEU A CA 1
ATOM 728 C C . LEU A 1 89 ? 11.024 24.953 -27.924 1.00 84.88 89 LEU A C 1
ATOM 730 O O . LEU A 1 89 ? 10.676 24.739 -26.763 1.00 84.88 89 LEU A O 1
ATOM 734 N N . THR A 1 90 ? 10.160 25.308 -28.875 1.00 81.88 90 THR A N 1
ATOM 735 C CA . THR A 1 90 ? 8.723 25.502 -28.635 1.00 81.88 90 THR A CA 1
ATOM 736 C C . THR A 1 90 ? 8.038 24.193 -28.226 1.00 81.88 90 THR A C 1
ATOM 738 O O . THR A 1 90 ? 7.322 24.168 -27.223 1.00 81.88 90 THR A O 1
ATOM 741 N N . GLU A 1 91 ? 8.307 23.089 -28.930 1.00 82.25 91 GLU A N 1
ATOM 742 C CA . GLU A 1 91 ? 7.803 21.746 -28.605 1.00 82.25 91 GLU A CA 1
ATOM 743 C C . GLU A 1 91 ? 8.311 21.254 -27.241 1.00 82.25 91 GLU A C 1
ATOM 745 O O . GLU A 1 91 ? 7.543 20.717 -26.441 1.00 82.25 91 GLU A O 1
ATOM 750 N N . GLY A 1 92 ? 9.584 21.511 -26.926 1.00 80.25 92 GLY A N 1
ATOM 751 C CA . GLY A 1 92 ? 10.200 21.186 -25.636 1.00 80.25 92 GLY A CA 1
ATOM 752 C C . GLY A 1 92 ? 9.790 22.102 -24.474 1.00 80.25 92 GLY A C 1
ATOM 753 O O . GLY A 1 92 ? 10.234 21.890 -23.336 1.00 80.25 92 GLY A O 1
ATOM 754 N N . GLN A 1 93 ? 8.962 23.124 -24.735 1.00 84.81 93 GLN A N 1
ATOM 755 C CA . GLN A 1 93 ? 8.617 24.185 -23.781 1.00 84.81 93 GLN A CA 1
ATOM 756 C C . GLN A 1 93 ? 9.869 24.807 -23.143 1.00 84.81 93 GLN A C 1
ATOM 758 O O . GLN A 1 93 ? 9.961 24.976 -21.921 1.00 84.81 93 GLN A O 1
ATOM 763 N N . LEU A 1 94 ? 10.872 25.079 -23.972 1.00 86.19 94 LEU A N 1
ATOM 764 C CA . LEU A 1 94 ? 12.124 25.716 -23.597 1.00 86.19 94 LEU A CA 1
ATOM 765 C C . LEU A 1 94 ? 12.074 27.180 -24.021 1.00 86.19 94 LEU A C 1
ATOM 767 O O . LEU A 1 94 ? 11.667 27.503 -25.130 1.00 86.19 94 LEU A O 1
ATOM 771 N N . ALA A 1 95 ? 12.507 28.068 -23.135 1.00 83.00 95 ALA A N 1
ATOM 772 C CA . ALA A 1 95 ? 12.688 29.480 -23.445 1.00 83.00 95 ALA A CA 1
ATOM 773 C C . ALA A 1 95 ? 14.017 29.719 -24.166 1.00 83.00 95 ALA A C 1
ATOM 775 O O . ALA A 1 95 ? 14.085 30.518 -25.100 1.00 83.00 95 ALA A O 1
ATOM 776 N N . ALA A 1 96 ? 15.066 29.012 -23.740 1.00 85.56 96 ALA A N 1
ATOM 777 C CA . ALA A 1 96 ? 16.381 29.107 -24.346 1.00 85.56 96 ALA A CA 1
ATOM 778 C C . ALA A 1 96 ? 17.191 27.822 -24.169 1.00 85.56 96 ALA A C 1
ATOM 780 O O . ALA A 1 96 ? 16.961 27.027 -23.253 1.00 85.56 96 ALA A O 1
ATOM 781 N N . VAL A 1 97 ? 18.191 27.677 -25.026 1.00 87.12 97 VAL A N 1
ATOM 782 C CA . VAL A 1 97 ? 19.264 26.693 -24.918 1.00 87.12 97 VAL A CA 1
ATOM 783 C C . VAL A 1 97 ? 20.590 27.430 -25.010 1.00 87.12 97 VAL A C 1
ATOM 785 O O . VAL A 1 97 ? 20.727 28.340 -25.824 1.00 87.12 97 VAL A O 1
ATOM 788 N N . ALA A 1 98 ? 21.569 27.035 -24.200 1.00 84.94 98 ALA A N 1
ATOM 789 C CA . ALA A 1 98 ? 22.933 27.532 -24.300 1.00 84.94 98 ALA A CA 1
ATOM 790 C C . ALA A 1 98 ? 23.951 26.394 -24.208 1.00 84.94 98 ALA A C 1
ATOM 792 O O . ALA A 1 98 ? 23.768 25.434 -23.461 1.00 84.94 98 ALA A O 1
ATOM 793 N N . VAL A 1 99 ? 25.050 26.534 -24.942 1.00 82.88 99 VAL A N 1
ATOM 794 C CA . VAL A 1 99 ? 26.223 25.667 -24.859 1.00 82.88 99 VAL A CA 1
ATOM 795 C C . VAL A 1 99 ? 27.384 26.497 -24.343 1.00 82.88 99 VAL A C 1
ATOM 797 O O . VAL A 1 99 ? 27.744 27.524 -24.928 1.00 82.88 99 VAL A O 1
ATOM 800 N N . LEU A 1 100 ? 27.967 26.054 -23.235 1.00 79.44 100 LEU A N 1
ATOM 801 C CA . LEU A 1 100 ? 29.146 26.659 -22.638 1.00 79.44 100 LEU A CA 1
ATOM 802 C C . LEU A 1 100 ? 30.395 25.857 -22.997 1.00 79.44 100 LEU A C 1
ATOM 804 O O . LEU A 1 100 ? 30.389 24.625 -22.993 1.00 79.44 100 LEU A O 1
ATOM 808 N N . GLY A 1 101 ? 31.475 26.575 -23.288 1.00 74.75 101 GLY A N 1
ATOM 809 C CA . GLY A 1 101 ? 32.800 26.000 -23.460 1.00 74.75 101 GLY A CA 1
ATOM 810 C C . GLY A 1 101 ? 33.454 25.610 -22.128 1.00 74.75 101 GLY A C 1
ATOM 811 O O . GLY A 1 101 ? 32.968 25.993 -21.063 1.00 74.75 101 GLY A O 1
ATOM 812 N N . PRO A 1 102 ? 34.614 24.928 -22.171 1.00 73.31 102 PRO A N 1
ATOM 813 C CA . PRO A 1 102 ? 35.365 24.516 -20.978 1.00 73.31 102 PRO A CA 1
ATOM 814 C C . PRO A 1 102 ? 35.849 25.676 -20.101 1.00 73.31 102 PRO A C 1
ATOM 816 O O . PRO A 1 102 ? 36.149 25.496 -18.926 1.00 73.31 102 PRO A O 1
ATOM 819 N N . ASP A 1 103 ? 35.947 26.878 -20.669 1.00 69.25 103 ASP A N 1
ATOM 820 C CA . ASP A 1 103 ? 36.275 28.102 -19.946 1.00 69.25 103 ASP A CA 1
ATOM 821 C C . ASP A 1 103 ? 35.042 28.750 -19.292 1.00 69.25 103 ASP A C 1
ATOM 823 O O . ASP A 1 103 ? 35.183 29.782 -18.634 1.00 69.25 103 ASP A O 1
ATOM 827 N N . GLY A 1 104 ? 33.846 28.184 -19.488 1.00 69.12 104 GLY A N 1
ATOM 828 C CA . GLY A 1 104 ? 32.555 28.689 -19.026 1.00 69.12 104 GLY A CA 1
ATOM 829 C C . GLY A 1 104 ? 31.976 29.823 -19.876 1.00 69.12 104 GLY A C 1
ATOM 830 O O . GLY A 1 104 ? 31.022 30.464 -19.443 1.00 69.12 104 GLY A O 1
ATOM 831 N N . ARG A 1 105 ? 32.566 30.159 -21.038 1.00 73.75 105 ARG A N 1
ATOM 832 C CA . ARG A 1 105 ? 31.978 31.155 -21.956 1.00 73.75 105 ARG A CA 1
ATOM 833 C C . ARG A 1 105 ? 30.903 30.510 -22.814 1.00 73.75 105 ARG A C 1
ATOM 835 O O . ARG A 1 105 ? 31.060 29.370 -23.243 1.00 73.75 105 ARG A O 1
ATOM 842 N N . CYS A 1 106 ? 29.844 31.257 -23.108 1.00 77.19 106 CYS A N 1
ATOM 843 C CA . CYS A 1 106 ? 28.840 30.816 -24.064 1.00 77.19 106 CYS A CA 1
ATOM 844 C C . CYS A 1 106 ? 29.443 30.745 -25.472 1.00 77.19 106 CYS A C 1
ATOM 846 O O . CYS A 1 106 ? 30.049 31.702 -25.949 1.00 77.19 106 CYS A O 1
ATOM 848 N N . GLN A 1 107 ? 29.303 29.584 -26.109 1.00 76.75 107 GLN A N 1
ATOM 849 C CA . GLN A 1 107 ? 29.706 29.350 -27.497 1.00 76.75 107 GLN A CA 1
ATOM 850 C C . GLN A 1 107 ? 28.518 29.344 -28.452 1.00 76.75 107 GLN A C 1
ATOM 852 O O . GLN A 1 107 ? 28.671 29.635 -29.636 1.00 76.75 107 GLN A O 1
ATOM 857 N N . PHE A 1 108 ? 27.341 29.012 -27.932 1.00 82.56 108 PHE A N 1
ATOM 858 C CA . PHE A 1 108 ? 26.094 29.021 -28.670 1.00 82.56 108 PHE A CA 1
ATOM 859 C C . PHE A 1 108 ? 24.939 29.302 -27.717 1.00 82.56 108 PHE A C 1
ATOM 861 O O . PHE A 1 108 ? 24.907 28.770 -26.607 1.00 82.56 108 PHE A O 1
ATOM 868 N N . SER A 1 109 ? 23.974 30.095 -28.167 1.00 82.75 109 SER A N 1
ATOM 869 C CA . SER A 1 109 ? 22.682 30.238 -27.511 1.00 82.75 109 SER A CA 1
ATOM 870 C C . SER A 1 109 ? 21.576 30.415 -28.549 1.00 82.75 109 SER A C 1
ATOM 872 O O . SER A 1 109 ? 21.779 31.036 -29.593 1.00 82.75 109 SER A O 1
ATOM 874 N N . LEU A 1 110 ? 20.405 29.847 -28.268 1.00 83.81 110 LEU A N 1
ATOM 875 C CA . LEU A 1 110 ? 19.197 30.002 -29.072 1.00 83.81 110 LEU A CA 1
ATOM 876 C C . LEU A 1 110 ? 18.003 30.258 -28.157 1.00 83.81 110 LEU A C 1
ATOM 878 O O . LEU A 1 110 ? 17.863 29.611 -27.122 1.00 83.81 110 LEU A O 1
ATOM 882 N N . PHE A 1 111 ? 17.132 31.174 -28.573 1.00 81.56 111 PHE A N 1
ATOM 883 C CA . PHE A 1 111 ? 15.920 31.568 -27.859 1.00 81.56 111 PHE A CA 1
ATOM 884 C C . PHE A 1 111 ? 14.688 31.212 -28.697 1.00 81.56 111 PHE A C 1
ATOM 886 O O . PHE A 1 111 ? 14.718 31.326 -29.928 1.00 81.56 111 PHE A O 1
ATOM 893 N N . ALA A 1 112 ? 13.624 30.755 -28.034 1.00 76.12 112 ALA A N 1
ATOM 894 C CA . ALA A 1 112 ? 12.427 30.230 -28.693 1.00 76.12 112 ALA A CA 1
ATOM 895 C C . ALA A 1 112 ? 11.617 31.309 -29.430 1.00 76.12 112 ALA A C 1
ATOM 897 O O . ALA A 1 112 ? 11.129 31.068 -30.531 1.00 76.12 112 ALA A O 1
ATOM 898 N N . ASP A 1 113 ? 11.513 32.510 -28.860 1.00 69.31 113 ASP A N 1
ATOM 899 C CA . ASP A 1 113 ? 10.757 33.624 -29.435 1.00 69.31 113 ASP A CA 1
ATOM 900 C C . ASP A 1 113 ? 11.704 34.631 -30.112 1.00 69.31 113 ASP A C 1
ATOM 902 O O . ASP A 1 113 ? 12.664 35.103 -29.506 1.00 69.31 113 ASP A O 1
ATOM 906 N N . SER A 1 114 ? 11.443 34.990 -31.374 1.00 54.44 114 SER A N 1
ATOM 907 C CA . SER A 1 114 ? 12.196 36.036 -32.087 1.00 54.44 114 SER A CA 1
ATOM 908 C C . SER A 1 114 ? 11.935 37.447 -31.567 1.00 54.44 114 SER A C 1
ATOM 910 O O . SER A 1 114 ? 12.722 38.343 -31.846 1.00 54.44 114 SER A O 1
ATOM 912 N N . THR A 1 115 ? 10.811 37.641 -30.871 1.00 48.12 115 THR A N 1
ATOM 913 C CA . THR A 1 115 ? 10.439 38.884 -30.183 1.00 48.12 115 THR A CA 1
ATOM 914 C C . THR A 1 115 ? 10.873 38.901 -28.722 1.00 48.12 115 THR A C 1
ATOM 916 O O . THR A 1 115 ? 10.825 39.962 -28.105 1.00 48.12 115 THR A O 1
ATOM 919 N N . MET A 1 116 ? 11.443 37.800 -28.206 1.00 48.12 116 MET A N 1
ATOM 920 C CA . MET A 1 116 ? 12.449 37.882 -27.142 1.00 48.12 116 MET A CA 1
ATOM 921 C C . MET A 1 116 ? 13.754 38.482 -27.707 1.00 48.12 116 MET A C 1
ATOM 923 O O . MET A 1 116 ? 14.851 37.973 -27.494 1.00 48.12 116 MET A O 1
ATOM 927 N N . GLU A 1 117 ? 13.658 39.636 -28.375 1.00 40.81 117 GLU A N 1
ATOM 928 C CA . GLU A 1 117 ? 14.541 40.723 -27.984 1.00 40.81 117 GLU A CA 1
ATOM 929 C C . GLU A 1 117 ? 14.219 40.955 -26.515 1.00 40.81 117 GLU A C 1
ATOM 931 O O . GLU A 1 117 ? 13.221 41.575 -26.162 1.00 40.81 117 GLU A O 1
ATOM 936 N N . ASP A 1 118 ? 15.007 40.302 -25.670 1.00 43.94 118 ASP A N 1
ATOM 937 C CA . ASP A 1 118 ? 15.219 40.631 -24.278 1.00 43.94 118 ASP A CA 1
ATOM 938 C C . ASP A 1 118 ? 14.900 42.122 -24.061 1.00 43.94 118 ASP A C 1
ATOM 940 O O . ASP A 1 118 ? 15.718 42.964 -24.443 1.00 43.94 118 ASP A O 1
ATOM 944 N N . PRO A 1 119 ? 13.724 42.498 -23.511 1.00 37.06 119 PRO A N 1
ATOM 945 C CA . PRO A 1 119 ? 13.348 43.909 -23.433 1.00 37.06 119 PRO A CA 1
ATOM 946 C C . PRO A 1 119 ? 14.338 44.711 -22.568 1.00 37.06 119 PRO A C 1
ATOM 948 O O . PRO A 1 119 ? 14.264 45.936 -22.495 1.00 37.06 119 PRO A O 1
ATOM 951 N N . VAL A 1 120 ? 15.257 44.004 -21.893 1.00 41.72 120 VAL A N 1
ATOM 952 C CA . VAL A 1 120 ? 16.267 44.506 -20.967 1.00 41.72 120 VAL A CA 1
ATOM 953 C C . VAL A 1 120 ? 17.688 43.989 -21.300 1.00 41.72 120 VAL A C 1
ATOM 955 O O . VAL A 1 120 ? 18.648 44.404 -20.651 1.00 41.72 120 VAL A O 1
ATOM 958 N N . GLY A 1 121 ? 17.877 43.142 -22.319 1.00 46.41 121 GLY A N 1
ATOM 959 C CA . GLY A 1 121 ? 19.185 42.563 -22.668 1.00 46.41 121 GLY A CA 1
ATOM 960 C C . GLY A 1 121 ? 19.826 41.684 -21.581 1.00 46.41 121 GLY A C 1
ATOM 961 O O . GLY A 1 121 ? 21.023 41.451 -21.648 1.00 46.41 121 GLY A O 1
ATOM 962 N N . SER A 1 122 ? 19.100 41.227 -20.559 1.00 56.78 122 SER A N 1
ATOM 963 C CA . SER A 1 122 ? 19.655 40.676 -19.326 1.00 56.78 122 SER A CA 1
ATOM 964 C C . SER A 1 122 ? 19.826 39.146 -19.248 1.00 56.78 122 SER A C 1
ATOM 966 O O . SER A 1 122 ? 20.832 38.714 -18.679 1.00 56.78 122 SER A O 1
ATOM 968 N N . LEU A 1 123 ? 18.974 38.302 -19.854 1.00 61.19 123 LEU A N 1
ATOM 969 C CA . LEU A 1 123 ? 19.252 36.849 -19.939 1.00 61.19 123 LEU A CA 1
ATOM 970 C C . LEU A 1 123 ? 20.337 36.584 -20.988 1.00 61.19 123 LEU A C 1
ATOM 972 O O . LEU A 1 123 ? 21.274 35.821 -20.751 1.00 61.19 123 LEU A O 1
ATOM 976 N N . SER A 1 124 ? 20.231 37.265 -22.128 1.00 59.91 124 SER A N 1
ATOM 977 C CA . SER A 1 124 ? 21.210 37.207 -23.211 1.00 59.91 124 SER A CA 1
ATOM 978 C C . SER A 1 124 ? 22.572 37.764 -22.778 1.00 59.91 124 SER A C 1
ATOM 980 O O . SER A 1 124 ? 23.575 37.088 -22.989 1.00 59.91 124 SER A O 1
ATOM 982 N N . SER A 1 125 ? 22.630 38.910 -22.081 1.00 61.53 125 SER A N 1
ATOM 983 C CA . SER A 1 125 ? 23.872 39.429 -21.473 1.00 61.53 125 SER A CA 1
ATOM 984 C C . SER A 1 125 ? 24.431 38.482 -20.412 1.00 61.53 125 SER A C 1
ATOM 986 O O . SER A 1 125 ? 25.607 38.150 -20.465 1.00 61.53 125 SER A O 1
ATOM 988 N N . LYS A 1 126 ? 23.630 37.945 -19.478 1.00 66.56 126 LYS A N 1
ATOM 989 C CA . LYS A 1 126 ? 24.171 37.032 -18.449 1.00 66.56 126 LYS A CA 1
ATOM 990 C C . LYS A 1 126 ? 24.715 35.718 -19.029 1.00 66.56 126 LYS A C 1
ATOM 992 O O . LYS A 1 126 ? 25.703 35.195 -18.506 1.00 66.56 126 LYS A O 1
ATOM 997 N N . ILE A 1 127 ? 24.094 35.190 -20.087 1.00 67.50 127 ILE A N 1
ATOM 998 C CA . ILE A 1 127 ? 24.578 34.000 -20.801 1.00 67.50 127 ILE A CA 1
ATOM 999 C C . ILE A 1 127 ? 25.834 34.342 -21.621 1.00 67.50 127 ILE A C 1
ATOM 1001 O O . ILE A 1 127 ? 26.834 33.630 -21.525 1.00 67.50 127 ILE A O 1
ATOM 1005 N N . ASN A 1 128 ? 25.818 35.439 -22.384 1.00 65.69 128 ASN A N 1
ATOM 1006 C CA . ASN A 1 128 ? 26.866 35.761 -23.360 1.00 65.69 128 ASN A CA 1
ATOM 1007 C C . ASN A 1 128 ? 28.079 36.509 -22.760 1.00 65.69 128 ASN A C 1
ATOM 1009 O O . ASN A 1 128 ? 29.207 36.253 -23.178 1.00 65.69 128 ASN A O 1
ATOM 1013 N N . ASP A 1 129 ? 27.892 37.344 -21.733 1.00 63.06 129 ASP A N 1
ATOM 1014 C CA . ASP A 1 129 ? 28.949 38.144 -21.081 1.00 63.06 129 ASP A CA 1
ATOM 1015 C C . ASP A 1 129 ? 29.651 37.396 -19.930 1.00 63.06 129 ASP A C 1
ATOM 1017 O O . ASP A 1 129 ? 30.534 37.933 -19.261 1.00 63.06 129 ASP A O 1
ATOM 1021 N N . GLY A 1 130 ? 29.301 36.125 -19.703 1.00 59.06 130 GLY A N 1
ATOM 1022 C CA . GLY A 1 130 ? 29.962 35.267 -18.718 1.00 59.06 130 GLY A CA 1
ATOM 1023 C C . GLY A 1 130 ? 29.441 35.399 -17.286 1.00 59.06 130 GLY A C 1
ATOM 1024 O O . GLY A 1 130 ? 30.100 34.900 -16.378 1.00 59.06 130 GLY A O 1
ATOM 1025 N N . GLY A 1 131 ? 28.258 35.982 -17.066 1.00 61.88 131 GLY A N 1
ATOM 1026 C CA . GLY A 1 131 ? 27.610 36.031 -15.746 1.00 61.88 131 GLY A CA 1
ATOM 1027 C C . GLY A 1 131 ? 27.367 34.643 -15.133 1.00 61.88 131 GLY A C 1
ATOM 1028 O O . GLY A 1 131 ? 27.427 34.477 -13.919 1.00 61.88 131 GLY A O 1
ATOM 1029 N N . LEU A 1 132 ? 27.204 33.607 -15.966 1.00 63.59 132 LEU A N 1
ATOM 1030 C CA . LEU A 1 132 ? 27.160 32.205 -15.523 1.00 63.59 132 LEU A CA 1
ATOM 1031 C C . LEU A 1 132 ? 28.487 31.704 -14.911 1.00 63.59 132 LEU A C 1
ATOM 1033 O O . LEU A 1 132 ? 28.465 30.752 -14.134 1.00 63.59 132 LEU A O 1
ATOM 1037 N N . LYS A 1 133 ? 29.634 32.338 -15.206 1.00 59.19 133 LYS A N 1
ATOM 1038 C CA . LYS A 1 133 ? 30.928 32.018 -14.569 1.00 59.19 133 LYS A CA 1
ATOM 1039 C C . LYS A 1 133 ? 31.026 32.531 -13.134 1.00 59.19 133 LYS A C 1
ATOM 1041 O O . LYS A 1 133 ? 31.799 31.986 -12.349 1.00 59.19 133 LYS A O 1
ATOM 1046 N N . GLU A 1 134 ? 30.292 33.593 -12.806 1.00 56.59 134 GLU A N 1
ATOM 1047 C CA . GLU A 1 134 ? 30.284 34.197 -11.468 1.00 56.59 134 GLU A CA 1
ATOM 1048 C C . GLU A 1 134 ? 29.423 33.409 -10.471 1.00 56.59 134 GLU A C 1
ATOM 1050 O O . GLU A 1 134 ? 29.542 33.610 -9.261 1.00 56.59 134 GLU A O 1
ATOM 1055 N N . ILE A 1 135 ? 28.609 32.463 -10.960 1.00 62.31 135 ILE A N 1
ATOM 1056 C CA . ILE A 1 135 ? 27.947 31.450 -10.137 1.00 62.31 135 ILE A CA 1
ATOM 1057 C C . ILE A 1 135 ? 29.055 30.620 -9.475 1.00 62.31 135 ILE A C 1
ATOM 1059 O O . ILE A 1 135 ? 29.706 29.800 -10.126 1.00 62.31 135 ILE A O 1
ATOM 1063 N N . ARG A 1 136 ? 29.332 30.910 -8.193 1.00 50.00 136 ARG A N 1
ATOM 1064 C CA . ARG A 1 136 ? 30.467 30.373 -7.423 1.00 50.00 136 ARG A CA 1
ATOM 1065 C C . ARG A 1 136 ? 30.568 28.860 -7.615 1.00 50.00 136 ARG A C 1
ATOM 1067 O O . ARG A 1 136 ? 29.772 28.107 -7.073 1.00 50.00 136 ARG A O 1
ATOM 1074 N N . ASN A 1 137 ? 31.599 28.429 -8.342 1.00 52.22 137 ASN A N 1
ATOM 1075 C CA . ASN A 1 137 ? 31.866 27.032 -8.684 1.00 52.22 137 ASN A CA 1
ATOM 1076 C C . ASN A 1 137 ? 30.761 26.372 -9.521 1.00 52.22 137 ASN A C 1
ATOM 1078 O O . ASN A 1 137 ? 30.171 25.386 -9.080 1.00 52.22 137 ASN A O 1
ATOM 1082 N N . TYR A 1 138 ? 30.549 26.852 -10.753 1.00 55.12 138 TYR A N 1
ATOM 1083 C CA . TYR A 1 138 ? 29.851 26.088 -11.789 1.00 55.12 138 TYR A CA 1
ATOM 1084 C C . TYR A 1 138 ? 30.365 24.634 -11.811 1.00 55.12 138 TYR A C 1
ATOM 1086 O O . TYR A 1 138 ? 31.476 24.346 -12.262 1.00 55.12 138 TYR A O 1
ATOM 1094 N N . ARG A 1 139 ? 29.566 23.716 -11.259 1.00 57.28 139 ARG A N 1
ATOM 1095 C CA . ARG A 1 139 ? 29.774 22.271 -11.322 1.00 57.28 139 ARG A CA 1
ATOM 1096 C C . ARG A 1 139 ? 28.548 21.680 -11.980 1.00 57.28 139 ARG A C 1
ATOM 1098 O O . ARG A 1 139 ? 27.461 21.696 -11.414 1.00 57.28 139 ARG A O 1
ATOM 1105 N N . SER A 1 140 ? 28.745 21.152 -13.176 1.00 58.34 140 SER A N 1
ATOM 1106 C CA . SER A 1 140 ? 27.751 20.305 -13.806 1.00 58.34 140 SER A CA 1
ATOM 1107 C C . SER A 1 140 ? 27.587 19.014 -12.990 1.00 58.34 140 SER A C 1
ATOM 1109 O O . SER A 1 140 ? 28.594 18.430 -12.569 1.00 58.34 140 SER A O 1
ATOM 1111 N N . PRO A 1 141 ? 26.348 18.567 -12.724 1.00 61.97 141 PRO A N 1
ATOM 1112 C CA . PRO A 1 141 ? 25.092 19.116 -13.241 1.00 61.97 141 PRO A CA 1
ATOM 1113 C C . PRO A 1 141 ? 24.584 20.342 -12.457 1.00 61.97 141 PRO A C 1
ATOM 1115 O O . PRO A 1 141 ? 24.377 20.267 -11.245 1.00 61.97 141 PRO A O 1
ATOM 1118 N N . LEU A 1 142 ? 24.302 21.439 -13.171 1.00 74.38 142 LEU A N 1
ATOM 1119 C CA . LEU A 1 142 ? 23.643 22.632 -12.625 1.00 74.38 142 LEU A CA 1
ATOM 1120 C C . LEU A 1 142 ? 22.123 22.429 -12.683 1.00 74.38 142 LEU A C 1
ATOM 1122 O O . LEU A 1 142 ? 21.592 22.028 -13.716 1.00 74.38 142 LEU A O 1
ATOM 1126 N N . ALA A 1 143 ? 21.401 22.689 -11.598 1.00 79.88 143 ALA A N 1
ATOM 1127 C CA . ALA A 1 143 ? 19.940 22.663 -11.599 1.00 79.88 143 ALA A CA 1
ATOM 1128 C C . ALA A 1 143 ? 19.406 23.622 -10.539 1.00 79.88 143 ALA A C 1
ATOM 1130 O O . ALA A 1 143 ? 19.830 23.553 -9.387 1.00 79.88 143 ALA A O 1
ATOM 1131 N N . GLY A 1 144 ? 18.478 24.500 -10.910 1.00 79.50 144 GLY A N 1
ATOM 1132 C CA . GLY A 1 144 ? 17.902 25.438 -9.956 1.00 79.50 144 GLY A CA 1
ATOM 1133 C C . GLY A 1 144 ? 17.103 26.559 -10.600 1.00 79.50 144 GLY A C 1
ATOM 1134 O O . GLY A 1 144 ? 16.621 26.445 -11.730 1.00 79.50 144 GLY A O 1
ATOM 1135 N N . TYR A 1 145 ? 16.961 27.641 -9.844 1.00 78.19 145 TYR A N 1
ATOM 1136 C CA . TYR A 1 145 ? 16.262 28.847 -10.263 1.00 78.19 145 TYR A CA 1
ATOM 1137 C C . TYR A 1 145 ? 17.266 29.864 -10.777 1.00 78.19 145 TYR A C 1
ATOM 1139 O O . TYR A 1 145 ? 18.326 30.045 -10.186 1.00 78.19 145 TYR A O 1
ATOM 1147 N N . PHE A 1 146 ? 16.912 30.542 -11.856 1.00 75.31 146 PHE A N 1
ATOM 1148 C CA . PHE A 1 146 ? 17.684 31.646 -12.387 1.00 75.31 146 PHE A CA 1
ATOM 1149 C C . PHE A 1 146 ? 16.783 32.869 -12.515 1.00 75.31 146 PHE A C 1
ATOM 1151 O O . PHE A 1 146 ? 15.787 32.863 -13.246 1.00 75.31 146 PHE A O 1
AT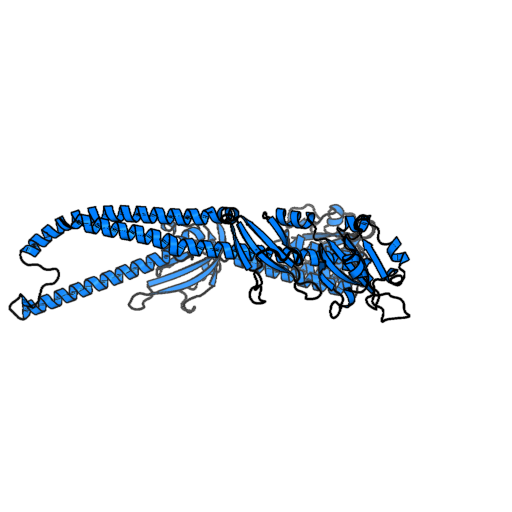OM 1158 N N . ALA A 1 147 ? 17.128 33.901 -11.761 1.00 70.06 147 ALA A N 1
ATOM 1159 C CA . ALA A 1 147 ? 16.386 35.133 -11.636 1.00 70.06 147 ALA A CA 1
ATOM 1160 C C . ALA A 1 147 ? 17.012 36.240 -12.480 1.00 70.06 147 ALA A C 1
ATOM 1162 O O . ALA A 1 147 ? 18.231 36.461 -12.519 1.00 70.06 147 ALA A O 1
ATOM 1163 N N . ASP A 1 148 ? 16.139 37.012 -13.105 1.00 64.19 148 ASP A N 1
ATOM 1164 C CA . ASP A 1 148 ? 16.500 38.217 -13.816 1.00 64.19 148 ASP A CA 1
ATOM 1165 C C . ASP A 1 148 ? 15.539 39.366 -13.479 1.00 64.19 148 ASP A C 1
ATOM 1167 O O . ASP A 1 148 ? 14.459 39.140 -12.930 1.00 64.19 148 ASP A O 1
ATOM 1171 N N . LYS A 1 149 ? 15.931 40.613 -13.774 1.00 60.31 149 LYS A N 1
ATOM 1172 C CA . LYS A 1 149 ? 15.268 41.844 -13.295 1.00 60.31 149 LYS A CA 1
ATOM 1173 C C . LYS A 1 149 ? 13.745 41.855 -13.492 1.00 60.31 149 LYS A C 1
ATOM 1175 O O . LYS A 1 149 ? 13.055 42.481 -12.692 1.00 60.31 149 LYS A O 1
ATOM 1180 N N . GLN A 1 150 ? 13.228 41.180 -14.522 1.00 62.94 150 GLN A N 1
ATOM 1181 C CA . GLN A 1 150 ? 11.791 41.074 -14.809 1.00 62.94 150 GLN A CA 1
ATOM 1182 C C . GLN A 1 150 ? 11.333 39.666 -15.233 1.00 62.94 150 GLN A C 1
ATOM 1184 O O . GLN A 1 150 ? 10.226 39.513 -15.749 1.00 62.94 150 GLN A O 1
ATOM 1189 N N . SER A 1 151 ? 12.154 38.623 -15.072 1.00 69.19 151 SER A N 1
ATOM 1190 C CA . SER A 1 151 ? 11.801 37.267 -15.527 1.00 69.19 151 SER A CA 1
ATOM 1191 C C . SER A 1 151 ? 12.469 36.173 -14.702 1.00 69.19 151 SER A C 1
ATOM 1193 O O . SER A 1 151 ? 13.521 36.378 -14.104 1.00 69.19 151 SER A O 1
ATOM 1195 N N . TRP A 1 152 ? 11.833 35.004 -14.674 1.00 75.69 152 TRP A N 1
ATOM 1196 C CA . TRP A 1 152 ? 12.290 33.825 -13.943 1.00 75.69 152 TRP A CA 1
ATOM 1197 C C . TRP A 1 152 ? 12.436 32.653 -14.892 1.00 75.69 152 TRP A C 1
ATOM 1199 O O . TRP A 1 152 ? 11.558 32.403 -15.721 1.00 75.69 152 TRP A O 1
ATOM 1209 N N . TYR A 1 153 ? 13.517 31.906 -14.721 1.00 80.88 153 TYR A N 1
ATOM 1210 C CA . TYR A 1 153 ? 13.806 30.730 -15.516 1.00 80.88 153 TYR A CA 1
ATOM 1211 C C . TYR A 1 153 ? 14.150 29.560 -14.600 1.00 80.88 153 TYR A C 1
ATOM 1213 O O . TYR A 1 153 ? 14.864 29.706 -13.609 1.00 80.88 153 TYR A O 1
ATOM 1221 N N . LEU A 1 154 ? 13.642 28.382 -14.938 1.00 85.88 154 LEU A N 1
ATOM 1222 C CA . LEU A 1 154 ? 14.199 27.131 -14.447 1.00 85.88 154 LEU A CA 1
ATOM 1223 C C . LEU A 1 154 ? 15.396 26.809 -15.332 1.00 85.88 154 LEU A C 1
ATOM 1225 O O . LEU A 1 154 ? 15.262 26.821 -16.557 1.00 85.88 154 LEU A O 1
ATOM 1229 N N . ILE A 1 155 ? 16.544 26.536 -14.724 1.00 84.38 155 ILE A N 1
ATOM 1230 C CA . ILE A 1 155 ? 17.768 26.176 -15.436 1.00 84.38 155 ILE A CA 1
ATOM 1231 C C . ILE A 1 155 ? 18.159 24.750 -15.068 1.00 84.38 155 ILE A C 1
ATOM 1233 O O . ILE A 1 155 ? 18.152 24.373 -13.893 1.00 84.38 155 ILE A O 1
ATOM 1237 N N . SER A 1 156 ? 18.520 23.949 -16.066 1.00 87.56 156 SER A N 1
ATOM 1238 C CA . SER A 1 156 ? 19.237 22.702 -15.828 1.00 87.56 156 SER A CA 1
ATOM 1239 C C . SER A 1 156 ? 20.302 22.466 -16.886 1.00 87.56 156 SER A C 1
ATOM 1241 O O . SER A 1 156 ? 20.110 22.813 -18.049 1.00 87.56 156 SER A O 1
ATOM 1243 N N . GLY A 1 157 ? 21.429 21.891 -16.475 1.00 85.38 157 GLY A N 1
ATOM 1244 C CA . GLY A 1 157 ? 22.557 21.618 -17.342 1.00 85.38 157 GLY A CA 1
ATOM 1245 C C . GLY A 1 157 ? 23.268 20.313 -17.056 1.00 85.38 157 GLY A C 1
ATOM 1246 O O . GLY A 1 157 ? 23.245 19.804 -15.933 1.00 85.38 157 GLY A O 1
ATOM 1247 N N . THR A 1 158 ? 23.931 19.805 -18.089 1.00 86.00 158 THR A N 1
ATOM 1248 C CA . THR A 1 158 ? 24.788 18.623 -18.015 1.00 86.00 158 THR A CA 1
ATOM 1249 C C . THR A 1 158 ? 26.034 18.787 -18.882 1.00 86.00 158 THR A C 1
ATOM 1251 O O . THR A 1 158 ? 26.074 19.641 -19.770 1.00 86.00 158 THR A O 1
ATOM 1254 N N . ASP A 1 159 ? 27.058 17.981 -18.613 1.00 82.00 159 ASP A N 1
ATOM 1255 C CA . ASP A 1 159 ? 28.297 17.991 -19.389 1.00 82.00 159 ASP A CA 1
ATOM 1256 C C . ASP A 1 159 ? 28.165 17.131 -20.645 1.00 82.00 159 ASP A C 1
ATOM 1258 O O . ASP A 1 159 ? 27.662 16.010 -20.604 1.00 82.00 159 ASP A O 1
ATOM 1262 N N . ILE A 1 160 ? 28.685 17.650 -21.754 1.00 79.00 160 ILE A N 1
ATOM 1263 C CA . ILE A 1 160 ? 28.895 16.930 -23.003 1.00 79.00 160 ILE A CA 1
ATOM 1264 C C . ILE A 1 160 ? 30.393 16.627 -23.104 1.00 79.00 160 ILE A C 1
ATOM 1266 O O . ILE A 1 160 ? 31.236 17.532 -23.115 1.00 79.00 160 ILE A O 1
ATOM 1270 N N . VAL A 1 161 ? 30.731 15.339 -23.174 1.00 65.50 161 VAL A N 1
ATOM 1271 C CA . VAL A 1 161 ? 32.111 14.871 -23.346 1.00 65.50 161 VAL A CA 1
ATOM 1272 C C . VAL A 1 161 ? 32.387 14.712 -24.837 1.00 65.50 161 VAL A C 1
ATOM 1274 O O . VAL A 1 161 ? 31.769 13.875 -25.488 1.00 65.50 161 VAL A O 1
ATOM 1277 N N . SER A 1 162 ? 33.319 15.498 -25.383 1.00 58.34 162 SER A N 1
ATOM 1278 C CA . SER A 1 162 ? 33.810 15.289 -26.750 1.00 58.34 162 SER A CA 1
ATOM 1279 C C . SER A 1 162 ? 34.685 14.025 -26.791 1.00 58.34 162 SER A C 1
ATOM 1281 O O . SER A 1 162 ? 35.685 13.974 -26.073 1.00 58.34 162 SER A O 1
ATOM 1283 N N . PRO A 1 163 ? 34.385 13.021 -27.634 1.00 52.53 163 PRO A N 1
ATOM 1284 C CA . PRO A 1 163 ? 35.198 11.811 -27.768 1.00 52.53 163 PRO A CA 1
ATOM 1285 C C . PRO A 1 163 ? 36.515 12.020 -28.546 1.00 52.53 163 PRO A C 1
ATOM 1287 O O . PRO A 1 163 ? 37.227 11.055 -28.823 1.00 52.53 163 PRO A O 1
ATOM 1290 N N . SER A 1 164 ? 36.868 13.257 -28.923 1.00 51.66 164 SER A N 1
ATOM 1291 C CA . SER A 1 164 ? 38.090 13.554 -29.681 1.00 51.66 164 SER A CA 1
ATOM 1292 C C . SER A 1 164 ? 39.357 13.183 -28.894 1.00 51.66 164 SER A C 1
ATOM 1294 O O . SER A 1 164 ? 39.649 13.793 -27.864 1.00 51.66 164 SER A O 1
ATOM 1296 N N . GLN A 1 165 ? 40.136 12.234 -29.424 1.00 46.59 165 GLN A N 1
ATOM 1297 C CA . GLN A 1 165 ? 41.340 11.642 -28.816 1.00 46.59 165 GLN A CA 1
ATOM 1298 C C . GLN A 1 165 ? 42.490 12.619 -28.496 1.00 46.59 165 GLN A C 1
ATOM 1300 O O . GLN A 1 165 ? 43.466 12.206 -27.876 1.00 46.59 165 GLN A O 1
ATOM 1305 N N . GLU A 1 166 ? 42.406 13.898 -28.870 1.00 47.06 166 GLU A N 1
ATOM 1306 C CA . GLU A 1 166 ? 43.527 14.833 -28.700 1.00 47.06 166 GLU A CA 1
ATOM 1307 C C . GLU A 1 166 ? 43.479 15.689 -27.424 1.00 47.06 166 GLU A C 1
ATOM 1309 O O . GLU A 1 166 ? 44.524 16.187 -27.014 1.00 47.06 166 GLU A O 1
ATOM 1314 N N . LEU A 1 167 ? 42.336 15.842 -26.738 1.00 52.22 167 LEU A N 1
ATOM 1315 C CA . LEU A 1 167 ? 42.223 16.711 -25.547 1.00 52.22 167 LEU A CA 1
ATOM 1316 C C . LEU A 1 167 ? 41.197 16.163 -24.522 1.00 52.22 167 LEU A C 1
ATOM 1318 O O . LEU A 1 167 ? 40.035 16.571 -24.551 1.00 52.22 167 LEU A O 1
ATOM 1322 N N . PRO A 1 168 ? 41.611 15.300 -23.571 1.00 49.25 168 PRO A N 1
ATOM 1323 C CA . PRO A 1 168 ? 40.727 14.651 -22.586 1.00 49.25 168 PRO A CA 1
ATOM 1324 C C . PRO A 1 168 ? 40.058 15.592 -21.562 1.00 49.25 168 PRO A C 1
ATOM 1326 O O . PRO A 1 168 ? 39.190 15.158 -20.809 1.00 49.25 168 PRO A O 1
ATOM 1329 N N . ASP A 1 169 ? 40.459 16.868 -21.516 1.00 52.53 169 ASP A N 1
ATOM 1330 C CA . ASP A 1 169 ? 40.132 17.811 -20.431 1.00 52.53 169 ASP A CA 1
ATOM 1331 C C . ASP A 1 169 ? 39.115 18.907 -20.809 1.00 52.53 169 ASP A C 1
ATOM 1333 O O . ASP A 1 169 ? 38.845 19.819 -20.027 1.00 52.53 169 ASP A O 1
ATOM 1337 N N . ARG A 1 170 ? 38.524 18.859 -22.011 1.00 59.47 170 ARG A N 1
ATOM 1338 C CA . ARG A 1 170 ? 37.571 19.885 -22.471 1.00 59.47 170 ARG A CA 1
ATOM 1339 C C . ARG A 1 170 ? 36.125 19.412 -22.342 1.00 59.47 170 ARG A C 1
ATOM 1341 O O . ARG A 1 170 ? 35.575 18.822 -23.267 1.00 59.47 170 ARG A O 1
ATOM 1348 N N . ARG A 1 171 ? 35.505 19.704 -21.195 1.00 72.12 171 ARG A N 1
ATOM 1349 C CA . ARG A 1 171 ? 34.067 19.490 -20.966 1.00 72.12 171 ARG A CA 1
ATOM 1350 C C . ARG A 1 171 ? 33.277 20.695 -21.455 1.00 72.12 171 ARG A C 1
ATOM 1352 O O . ARG A 1 171 ? 33.522 21.812 -21.009 1.00 72.12 171 ARG A O 1
ATOM 1359 N N . TYR A 1 172 ? 32.357 20.458 -22.378 1.00 79.19 172 TYR A N 1
ATOM 1360 C CA . TYR A 1 172 ? 31.335 21.431 -22.746 1.00 79.19 172 TYR A CA 1
ATOM 1361 C C . TYR A 1 172 ? 30.129 21.212 -21.849 1.00 79.19 172 TYR A C 1
ATOM 1363 O O . TYR A 1 172 ? 29.922 20.095 -21.382 1.00 79.19 172 TYR A O 1
ATOM 1371 N N . SER A 1 173 ? 29.312 22.234 -21.634 1.00 82.06 173 SER A N 1
ATOM 1372 C CA . SER A 1 173 ? 28.061 22.044 -20.907 1.00 82.06 173 SER A CA 1
ATOM 1373 C C . SER A 1 173 ? 26.869 22.543 -21.695 1.00 82.06 173 SER A C 1
ATOM 1375 O O . SER A 1 173 ? 26.882 23.653 -22.224 1.00 82.06 173 SER A O 1
ATOM 1377 N N . LEU A 1 174 ? 25.825 21.725 -21.729 1.00 85.75 174 LEU A N 1
ATOM 1378 C CA . LEU A 1 174 ? 24.531 22.066 -22.296 1.00 85.75 174 LEU A CA 1
ATOM 1379 C C . LEU A 1 174 ? 23.615 22.565 -21.190 1.00 85.75 174 LEU A C 1
ATOM 1381 O O . LEU A 1 174 ? 23.498 21.903 -20.163 1.00 85.75 174 LEU A O 1
ATOM 1385 N N . LEU A 1 175 ? 22.956 23.695 -21.412 1.00 86.25 175 LEU A N 1
ATOM 1386 C CA . LEU A 1 175 ? 22.016 24.312 -20.485 1.00 86.25 175 LEU A CA 1
ATOM 1387 C C . LEU A 1 175 ? 20.681 24.529 -21.178 1.00 86.25 175 LEU A C 1
ATOM 1389 O O . LEU A 1 175 ? 20.628 25.191 -22.215 1.00 86.25 175 LEU A O 1
ATOM 1393 N N . PHE A 1 176 ? 19.604 24.031 -20.579 1.00 89.81 176 PHE A N 1
ATOM 1394 C CA . PHE A 1 176 ? 18.245 24.371 -20.982 1.00 89.81 176 PHE A CA 1
ATOM 1395 C C . PHE A 1 176 ? 17.611 25.304 -19.963 1.00 89.81 176 PHE A C 1
ATOM 1397 O O . PHE A 1 176 ? 17.786 25.158 -18.750 1.00 89.81 176 PHE A O 1
ATOM 1404 N N . PHE A 1 177 ? 16.835 26.243 -20.491 1.00 86.81 177 PHE A N 1
ATOM 1405 C CA . PHE A 1 177 ? 16.105 27.242 -19.735 1.00 86.81 177 PHE A CA 1
ATOM 1406 C C . PHE A 1 177 ? 14.624 27.104 -20.049 1.00 86.81 177 PHE A C 1
ATOM 1408 O O . PHE A 1 177 ? 14.231 27.093 -21.215 1.00 86.81 177 PHE A O 1
ATOM 1415 N N . ARG A 1 178 ? 13.785 27.052 -19.018 1.00 87.75 178 ARG A N 1
ATOM 1416 C CA . ARG A 1 178 ? 12.324 27.090 -19.146 1.00 87.75 178 ARG A CA 1
ATOM 1417 C C . ARG A 1 178 ? 11.795 28.338 -18.459 1.00 87.75 178 ARG A C 1
ATOM 1419 O O . ARG A 1 178 ? 12.096 28.560 -17.290 1.00 87.75 178 ARG A O 1
ATOM 1426 N N . ALA A 1 179 ? 11.022 29.152 -19.172 1.00 83.38 179 ALA A N 1
ATOM 1427 C CA . ALA A 1 179 ? 10.445 30.364 -18.604 1.00 83.38 179 ALA A CA 1
ATOM 1428 C C . ALA A 1 179 ? 9.365 30.026 -17.567 1.00 83.38 179 ALA A C 1
ATOM 1430 O O . ALA A 1 179 ? 8.515 29.163 -17.782 1.00 83.38 179 ALA A O 1
ATOM 1431 N N . VAL A 1 180 ? 9.386 30.747 -16.450 1.00 80.69 180 VAL A N 1
ATOM 1432 C CA . VAL A 1 180 ? 8.319 30.767 -15.447 1.00 80.69 180 VAL A CA 1
ATOM 1433 C C . VAL A 1 180 ? 7.420 31.962 -15.773 1.00 80.69 180 VAL A C 1
ATOM 1435 O O . VAL A 1 180 ? 7.496 33.025 -15.159 1.00 80.69 180 VAL A O 1
ATOM 1438 N N . ASP A 1 181 ? 6.612 31.804 -16.816 1.00 75.31 181 ASP A N 1
ATOM 1439 C CA . ASP A 1 181 ? 5.756 32.853 -17.365 1.00 75.31 181 ASP A CA 1
ATOM 1440 C C . ASP A 1 181 ? 4.328 32.823 -16.779 1.00 75.31 181 ASP A C 1
ATOM 1442 O O . ASP A 1 181 ? 3.990 32.049 -15.876 1.00 75.31 181 ASP A O 1
ATOM 1446 N N . LYS A 1 182 ? 3.440 33.680 -17.301 1.00 76.50 182 LYS A N 1
ATOM 1447 C CA . LYS A 1 182 ? 2.029 33.697 -16.881 1.00 76.50 182 LYS A CA 1
ATOM 1448 C C . LYS A 1 182 ? 1.327 32.364 -17.147 1.00 76.50 182 LYS A C 1
ATOM 1450 O O . LYS A 1 182 ? 0.448 32.005 -16.367 1.00 76.50 182 LYS A O 1
ATOM 1455 N N . ALA A 1 183 ? 1.685 31.642 -18.210 1.00 77.38 183 ALA A N 1
ATOM 1456 C CA . ALA A 1 183 ? 1.079 30.357 -18.538 1.00 77.38 183 ALA A CA 1
ATOM 1457 C C . ALA A 1 183 ? 1.480 29.280 -17.519 1.00 77.38 183 ALA A C 1
ATOM 1459 O O . ALA A 1 183 ? 0.620 28.535 -17.047 1.00 77.38 183 ALA A O 1
ATOM 1460 N N . PHE A 1 184 ? 2.746 29.259 -17.099 1.00 79.44 184 PHE A N 1
ATOM 1461 C CA . PHE A 1 184 ? 3.246 28.403 -16.027 1.00 79.44 184 PHE A CA 1
ATOM 1462 C C . PHE A 1 184 ? 2.539 28.691 -14.696 1.00 79.44 184 PHE A C 1
ATOM 1464 O O . PHE A 1 184 ? 2.005 27.783 -14.052 1.00 79.44 184 PHE A O 1
ATOM 1471 N N . VAL A 1 185 ? 2.452 29.970 -14.312 1.00 79.44 185 VAL A N 1
ATOM 1472 C CA . VAL A 1 185 ? 1.740 30.399 -13.098 1.00 79.44 185 VAL A CA 1
ATOM 1473 C C . VAL A 1 185 ? 0.258 30.030 -13.176 1.00 79.44 185 VAL A C 1
ATOM 1475 O O . VAL A 1 185 ? -0.301 29.524 -12.203 1.00 79.44 185 VAL A O 1
ATOM 1478 N N . TYR A 1 186 ? -0.385 30.217 -14.329 1.00 80.25 186 TYR A N 1
ATOM 1479 C CA . TYR A 1 186 ? -1.786 29.857 -14.547 1.00 80.25 186 TYR A CA 1
ATOM 1480 C C . TYR A 1 186 ? -2.019 28.341 -14.464 1.00 80.25 186 TYR A C 1
ATOM 1482 O O . TYR A 1 186 ? -2.981 27.901 -13.830 1.00 80.25 186 TYR A O 1
ATOM 1490 N N . LYS A 1 187 ? -1.117 27.530 -15.036 1.00 81.06 187 LYS A N 1
ATOM 1491 C CA . LYS A 1 187 ? -1.141 26.060 -14.951 1.00 81.06 187 LYS A CA 1
ATOM 1492 C C . LYS A 1 187 ? -1.120 25.605 -13.491 1.00 81.06 187 LYS A C 1
ATOM 1494 O O . LYS A 1 187 ? -2.002 24.847 -13.082 1.00 81.06 187 LYS A O 1
ATOM 1499 N N . LEU A 1 188 ? -0.181 26.118 -12.691 1.00 79.00 188 LEU A N 1
ATOM 1500 C CA . LEU A 1 188 ? -0.101 25.813 -11.257 1.00 79.00 188 LEU A CA 1
ATOM 1501 C C . LEU A 1 188 ? -1.317 26.348 -10.485 1.00 79.00 188 LEU A C 1
ATOM 1503 O O . LEU A 1 188 ? -1.884 25.626 -9.665 1.00 79.00 188 LEU A O 1
ATOM 1507 N N . SER A 1 189 ? -1.781 27.562 -10.805 1.00 80.94 189 SER A N 1
ATOM 1508 C CA . SER A 1 189 ? -2.994 28.160 -10.220 1.00 80.94 189 SER A CA 1
ATOM 1509 C C . SER A 1 189 ? -4.214 27.264 -10.393 1.00 80.94 189 SER A C 1
ATOM 1511 O O . SER A 1 189 ? -4.963 27.020 -9.448 1.00 80.94 189 SER A O 1
ATOM 1513 N N . ARG A 1 190 ? -4.394 26.707 -11.594 1.00 80.44 190 ARG A N 1
ATOM 1514 C CA . ARG A 1 190 ? -5.506 25.806 -11.904 1.00 80.44 190 ARG A CA 1
ATOM 1515 C C . ARG A 1 190 ? -5.349 24.440 -11.240 1.00 80.44 190 ARG A C 1
ATOM 1517 O O . ARG A 1 190 ? -6.336 23.894 -10.751 1.00 80.44 190 ARG A O 1
ATOM 1524 N N . GLN A 1 191 ? -4.128 23.904 -11.209 1.00 79.62 191 GLN A N 1
ATOM 1525 C CA . GLN A 1 191 ? -3.824 22.622 -10.573 1.00 79.62 191 GLN A CA 1
ATOM 1526 C C . GLN A 1 191 ? -4.141 22.649 -9.075 1.00 79.62 191 GLN A C 1
ATOM 1528 O O . GLN A 1 191 ? -4.756 21.716 -8.560 1.00 79.62 191 GLN A O 1
ATOM 1533 N N . PHE A 1 192 ? -3.757 23.725 -8.388 1.00 77.31 192 PHE A N 1
ATOM 1534 C CA . PHE A 1 192 ? -3.917 23.836 -6.941 1.00 77.31 192 PHE A CA 1
ATOM 1535 C C . PHE A 1 192 ? -5.176 24.596 -6.498 1.00 77.31 192 PHE A C 1
ATOM 1537 O O . PHE A 1 192 ? -5.519 24.557 -5.320 1.00 77.31 192 PHE A O 1
ATOM 1544 N N . ARG A 1 193 ? -5.917 25.200 -7.439 1.00 72.69 193 ARG A N 1
ATOM 1545 C CA . ARG A 1 193 ? -7.183 25.931 -7.222 1.00 72.69 193 ARG A CA 1
ATOM 1546 C C . ARG A 1 193 ? -7.058 27.186 -6.349 1.00 72.69 193 ARG A C 1
ATOM 1548 O O . ARG A 1 193 ? -8.016 27.574 -5.686 1.00 72.69 193 ARG A O 1
ATOM 1555 N N . PHE A 1 194 ? -5.902 27.841 -6.372 1.00 77.50 194 PHE A N 1
ATOM 1556 C CA . PHE A 1 194 ? -5.691 29.147 -5.744 1.00 77.50 194 PHE A CA 1
ATOM 1557 C C . PHE A 1 194 ? -4.764 30.017 -6.595 1.00 77.50 194 PHE A C 1
ATOM 1559 O O . PHE A 1 194 ? -4.068 29.514 -7.474 1.00 77.50 194 PHE A O 1
ATOM 1566 N N . GLU A 1 195 ? -4.800 31.332 -6.382 1.00 76.12 195 GLU A N 1
ATOM 1567 C CA . GLU A 1 195 ? -4.051 32.286 -7.202 1.00 76.12 195 GLU A CA 1
ATOM 1568 C C . GLU A 1 195 ? -2.611 32.435 -6.696 1.00 76.12 195 GLU A C 1
ATOM 1570 O O . GLU A 1 195 ? -2.344 32.525 -5.493 1.00 76.12 195 GLU A O 1
ATOM 1575 N N . PHE A 1 196 ? -1.678 32.500 -7.641 1.00 74.94 196 PHE A N 1
ATOM 1576 C CA . PHE A 1 196 ? -0.255 32.676 -7.391 1.00 74.94 196 PHE A CA 1
ATOM 1577 C C . PHE A 1 196 ? 0.235 33.983 -8.000 1.00 74.94 196 PHE A C 1
ATOM 1579 O O . PHE A 1 196 ? -0.081 34.301 -9.146 1.00 74.94 196 PHE A O 1
ATOM 1586 N N . LYS A 1 197 ? 1.062 34.716 -7.255 1.00 73.56 197 LYS A N 1
ATOM 1587 C CA . LYS A 1 197 ? 1.780 35.889 -7.754 1.00 73.56 197 LYS A CA 1
ATOM 1588 C C . LYS A 1 197 ? 3.267 35.742 -7.474 1.00 73.56 197 LYS A C 1
ATOM 1590 O O . LYS A 1 197 ? 3.685 35.525 -6.340 1.00 73.56 197 LYS A O 1
ATOM 1595 N N . LEU A 1 198 ? 4.066 35.892 -8.522 1.00 70.81 198 LEU A N 1
ATOM 1596 C CA . LEU A 1 198 ? 5.511 36.050 -8.407 1.00 70.81 198 LEU A CA 1
ATOM 1597 C C . LEU A 1 198 ? 5.800 37.534 -8.189 1.00 70.81 198 LEU A C 1
ATOM 1599 O O . LEU A 1 198 ? 5.391 38.361 -9.004 1.00 70.81 198 LEU A O 1
ATOM 1603 N N . LYS A 1 199 ? 6.459 37.873 -7.079 1.00 67.44 199 LYS A N 1
ATOM 1604 C CA . LYS A 1 199 ? 6.918 39.238 -6.809 1.00 67.44 199 LYS A CA 1
ATOM 1605 C C . LYS A 1 199 ? 8.416 39.334 -7.062 1.00 67.44 199 LYS A C 1
ATOM 1607 O O . LYS A 1 199 ? 9.192 38.547 -6.522 1.00 67.44 199 LYS A O 1
ATOM 1612 N N . TYR A 1 200 ? 8.795 40.307 -7.886 1.00 59.53 200 TYR A N 1
ATOM 1613 C CA . TYR A 1 200 ? 10.181 40.577 -8.248 1.00 59.53 200 TYR A CA 1
ATOM 1614 C C . TYR A 1 200 ? 10.861 41.440 -7.178 1.00 59.53 200 TYR A C 1
ATOM 1616 O O . TYR A 1 200 ? 10.218 42.328 -6.617 1.00 59.53 200 TYR A O 1
ATOM 1624 N N . PRO A 1 201 ? 12.159 41.229 -6.915 1.00 52.62 201 PRO A N 1
ATOM 1625 C CA . PRO A 1 201 ? 12.883 41.929 -5.855 1.00 52.62 201 PRO A CA 1
ATOM 1626 C C . PRO A 1 201 ? 13.082 43.431 -6.137 1.00 52.62 201 PRO A C 1
ATOM 1628 O O . PRO A 1 201 ? 13.394 44.180 -5.218 1.00 52.62 201 PRO A O 1
ATOM 1631 N N . VAL A 1 202 ? 12.876 43.889 -7.380 1.00 49.00 202 VAL A N 1
ATOM 1632 C CA . VAL A 1 202 ? 13.045 45.300 -7.784 1.00 49.00 202 VAL A CA 1
ATOM 1633 C C . VAL A 1 202 ? 11.814 46.166 -7.450 1.00 49.00 202 VAL A C 1
ATOM 1635 O O . VAL A 1 202 ? 11.955 47.370 -7.259 1.00 49.00 202 VAL A O 1
ATOM 1638 N N . ASP A 1 203 ? 10.626 45.572 -7.281 1.00 48.22 203 ASP A N 1
ATOM 1639 C CA . ASP A 1 203 ? 9.382 46.281 -6.922 1.00 48.22 203 ASP A CA 1
ATOM 1640 C C . ASP A 1 203 ? 9.190 46.370 -5.394 1.00 48.22 203 ASP A C 1
ATOM 1642 O O . ASP A 1 203 ? 8.145 46.020 -4.837 1.00 48.22 203 ASP A O 1
ATOM 1646 N N . SER A 1 204 ? 10.215 46.852 -4.686 1.00 43.91 204 SER A N 1
ATOM 1647 C CA . SER A 1 204 ? 10.231 46.993 -3.224 1.00 43.91 204 SER A CA 1
ATOM 1648 C C . SER A 1 204 ? 9.423 48.204 -2.723 1.00 43.91 204 SER A C 1
ATOM 1650 O O . SER A 1 204 ? 9.940 49.068 -2.015 1.00 43.91 204 SER A O 1
ATOM 1652 N N . THR A 1 205 ? 8.147 48.301 -3.105 1.00 41.41 205 THR A N 1
ATOM 1653 C CA . THR A 1 205 ? 7.198 49.314 -2.592 1.00 41.41 205 THR A CA 1
ATOM 1654 C C . THR A 1 205 ? 5.921 48.679 -2.035 1.00 41.41 205 THR A C 1
ATOM 1656 O O . THR A 1 205 ? 4.816 49.195 -2.185 1.00 41.41 205 THR A O 1
ATOM 1659 N N . GLY A 1 206 ? 6.064 47.542 -1.352 1.00 46.16 206 GLY A N 1
ATOM 1660 C CA . GLY A 1 206 ? 4.995 46.920 -0.571 1.00 46.16 206 GLY A CA 1
ATOM 1661 C C . GLY A 1 206 ? 5.500 46.431 0.787 1.00 46.16 206 GLY A C 1
ATOM 1662 O O . GLY A 1 206 ? 6.712 46.319 0.969 1.00 46.16 206 GLY A O 1
ATOM 1663 N N . PRO A 1 207 ? 4.602 46.140 1.747 1.00 44.56 207 PRO A N 1
ATOM 1664 C CA . PRO A 1 207 ? 4.988 45.534 3.015 1.00 44.56 207 PRO A CA 1
ATOM 1665 C C . PRO A 1 207 ? 5.61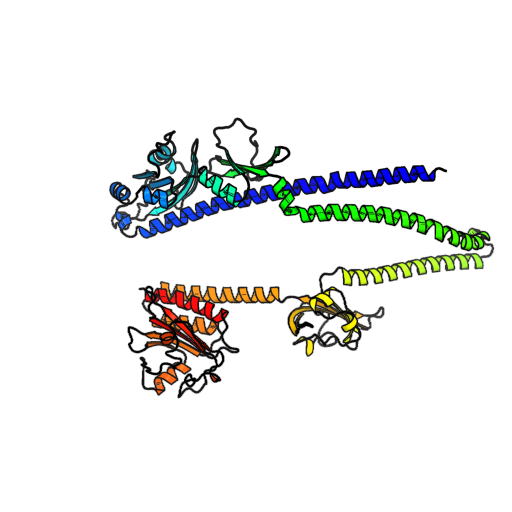9 44.172 2.711 1.00 44.56 207 PRO A C 1
ATOM 1667 O O . PRO A 1 207 ? 4.939 43.235 2.293 1.00 44.56 207 PRO A O 1
ATOM 1670 N N . HIS A 1 208 ? 6.942 44.100 2.817 1.00 55.41 208 HIS A N 1
ATOM 1671 C CA . HIS A 1 208 ? 7.684 42.853 2.753 1.00 55.41 208 HIS A CA 1
ATOM 1672 C C . HIS A 1 208 ? 7.873 42.355 4.186 1.00 55.41 208 HIS A C 1
ATOM 1674 O O . HIS A 1 208 ? 8.181 43.169 5.059 1.00 55.41 208 HIS A O 1
ATOM 1680 N N . PRO A 1 209 ? 7.747 41.047 4.454 1.00 53.75 209 PRO A N 1
ATOM 1681 C CA . PRO A 1 209 ? 8.192 40.509 5.726 1.00 53.75 209 PRO A CA 1
ATOM 1682 C C . PRO A 1 209 ? 9.706 40.734 5.826 1.00 53.75 209 PRO A C 1
ATOM 1684 O O . PRO A 1 209 ? 10.484 40.065 5.148 1.00 53.75 209 PRO A O 1
ATOM 1687 N N . GLU A 1 210 ? 10.126 41.692 6.658 1.00 50.53 210 GLU A N 1
ATOM 1688 C CA . GLU A 1 210 ? 11.537 42.074 6.844 1.00 50.53 210 GLU A CA 1
ATOM 1689 C C . GLU A 1 210 ? 12.413 40.896 7.323 1.00 50.53 210 GLU A C 1
ATOM 1691 O O . GLU A 1 210 ? 13.640 40.959 7.239 1.00 50.53 210 GLU A O 1
ATOM 1696 N N . HIS A 1 211 ? 11.814 39.791 7.789 1.00 50.72 211 HIS A N 1
ATOM 1697 C CA . HIS A 1 211 ? 12.506 38.649 8.391 1.00 50.72 211 HIS A CA 1
ATOM 1698 C C . HIS A 1 211 ? 11.985 37.293 7.882 1.00 50.72 211 HIS A C 1
ATOM 1700 O O . HIS A 1 211 ? 11.222 36.603 8.555 1.00 50.72 211 HIS A O 1
ATOM 1706 N N . LEU A 1 212 ? 12.450 36.865 6.707 1.00 56.25 212 LEU A N 1
ATOM 1707 C CA . LEU A 1 212 ? 12.499 35.440 6.355 1.00 56.25 212 LEU A CA 1
ATOM 1708 C C . LEU A 1 212 ? 13.864 34.902 6.793 1.00 56.25 212 LEU A C 1
ATOM 1710 O O . LEU A 1 212 ? 14.838 34.984 6.048 1.00 56.25 212 LEU A O 1
ATOM 1714 N N . SER A 1 213 ? 13.940 34.426 8.035 1.00 54.12 213 SER A N 1
ATOM 1715 C CA . SER A 1 213 ? 15.136 33.777 8.585 1.00 54.12 213 SER A CA 1
ATOM 1716 C C . SER A 1 213 ? 15.234 32.325 8.092 1.00 54.12 213 SER A C 1
ATOM 1718 O O . SER A 1 213 ? 14.194 31.702 7.873 1.00 54.12 213 SER A O 1
ATOM 1720 N N . PRO A 1 214 ? 16.434 31.712 8.026 1.00 53.88 214 PRO A N 1
ATOM 1721 C CA . PRO A 1 214 ? 16.596 30.287 7.691 1.00 53.88 214 PRO A CA 1
ATOM 1722 C C . PRO A 1 214 ? 15.761 29.340 8.576 1.00 53.88 214 PRO A C 1
ATOM 1724 O O . PRO A 1 214 ? 15.403 28.238 8.173 1.00 53.88 214 PRO A O 1
ATOM 1727 N N . SER A 1 215 ? 15.410 29.785 9.787 1.00 47.47 215 SER A N 1
ATOM 1728 C CA . SER A 1 215 ? 14.556 29.078 10.748 1.00 47.47 215 SER A CA 1
ATOM 1729 C C . SER A 1 215 ? 13.046 29.176 10.471 1.00 47.47 215 SER A C 1
ATOM 1731 O O . SER A 1 215 ? 12.275 28.417 11.060 1.00 47.47 215 SER A O 1
ATOM 1733 N N . GLN A 1 216 ? 12.597 30.081 9.594 1.00 57.62 216 GLN A N 1
ATOM 1734 C CA . GLN A 1 216 ? 11.195 30.252 9.192 1.00 57.62 216 GLN A CA 1
ATOM 1735 C C . GLN A 1 216 ? 11.094 30.464 7.669 1.00 57.62 216 GLN A C 1
ATOM 1737 O O . GLN A 1 216 ? 10.910 31.589 7.210 1.00 57.62 216 GLN A O 1
ATOM 1742 N N . PRO A 1 217 ? 11.169 29.386 6.866 1.00 64.38 217 PRO A N 1
ATOM 1743 C CA . PRO A 1 217 ? 11.206 29.479 5.402 1.00 64.38 217 PRO A CA 1
ATOM 1744 C C . PRO A 1 217 ? 9.863 29.871 4.759 1.00 64.38 217 PRO A C 1
ATOM 1746 O O . PRO A 1 217 ? 9.813 30.167 3.567 1.00 64.38 217 PRO A O 1
ATOM 1749 N N . VAL A 1 218 ? 8.769 29.855 5.533 1.00 71.00 218 VAL A N 1
ATOM 1750 C CA . VAL A 1 218 ? 7.414 30.198 5.084 1.00 71.00 218 VAL A CA 1
ATOM 1751 C C . VAL A 1 218 ? 6.763 31.131 6.102 1.00 71.00 218 VAL A C 1
ATOM 1753 O O . VAL A 1 218 ? 6.588 30.759 7.269 1.00 71.00 218 VAL A O 1
ATOM 1756 N N . VAL A 1 219 ? 6.359 32.314 5.645 1.00 73.88 219 VAL A N 1
ATOM 1757 C CA . VAL A 1 219 ? 5.640 33.324 6.430 1.00 73.88 219 VAL A CA 1
ATOM 1758 C C . VAL A 1 219 ? 4.198 33.396 5.940 1.00 73.88 219 VAL A C 1
ATOM 1760 O O . VAL A 1 219 ? 3.939 33.426 4.740 1.00 73.88 219 VAL A O 1
ATOM 1763 N N . VAL A 1 220 ? 3.249 33.397 6.874 1.00 73.94 220 VAL A N 1
ATOM 1764 C CA . VAL A 1 220 ? 1.818 33.536 6.584 1.00 73.94 220 VAL A CA 1
ATOM 1765 C C . VAL A 1 220 ? 1.365 34.870 7.158 1.00 73.94 220 VAL A C 1
ATOM 1767 O O . VAL A 1 220 ? 1.401 35.062 8.371 1.00 73.94 220 VAL A O 1
ATOM 1770 N N . GLU A 1 221 ? 0.929 35.778 6.294 1.00 75.75 221 GLU A N 1
ATOM 1771 C CA . GLU A 1 221 ? 0.351 37.061 6.675 1.00 75.75 221 GLU A CA 1
ATOM 1772 C C . GLU A 1 221 ? -1.146 37.076 6.376 1.00 75.75 221 GLU A C 1
ATOM 1774 O O . GLU A 1 221 ? -1.632 36.519 5.386 1.00 75.75 221 GLU A O 1
ATOM 1779 N N . ARG A 1 222 ? -1.905 37.749 7.237 1.00 67.25 222 ARG A N 1
ATOM 1780 C CA . ARG A 1 222 ? -3.322 38.001 6.976 1.00 67.25 222 ARG A CA 1
ATOM 1781 C C . ARG A 1 222 ? -3.428 39.227 6.086 1.00 67.25 222 ARG A C 1
ATOM 1783 O O . ARG A 1 222 ? -3.136 40.325 6.540 1.00 67.25 222 ARG A O 1
ATOM 1790 N N . GLY A 1 223 ? -3.827 39.022 4.834 1.00 64.06 223 GLY A N 1
ATOM 1791 C CA . GLY A 1 223 ? -4.010 40.106 3.874 1.00 64.06 223 GLY A CA 1
ATOM 1792 C C . GLY A 1 223 ? -5.276 40.903 4.136 1.00 64.06 223 GLY A C 1
ATOM 1793 O O . GLY A 1 223 ? -5.235 42.033 4.609 1.00 64.06 223 GLY A O 1
ATOM 1794 N N . SER A 1 224 ? -6.419 40.294 3.832 1.00 63.22 224 SER A N 1
ATOM 1795 C CA . SER A 1 224 ? -7.751 40.860 4.055 1.00 63.22 224 SER A CA 1
ATOM 1796 C C . SER A 1 224 ? -8.646 39.838 4.765 1.00 63.22 224 SER A C 1
ATOM 1798 O O . SER A 1 224 ? -8.210 38.725 5.058 1.00 63.22 224 SER A O 1
ATOM 1800 N N . ALA A 1 225 ? -9.895 40.201 5.081 1.00 61.62 225 ALA A N 1
ATOM 1801 C CA . ALA A 1 225 ? -10.814 39.316 5.806 1.00 61.62 225 ALA A CA 1
ATOM 1802 C C . ALA A 1 225 ? -10.993 37.938 5.131 1.00 61.62 225 ALA A C 1
ATOM 1804 O O . ALA A 1 225 ? -11.180 36.943 5.838 1.00 61.62 225 ALA A O 1
ATOM 1805 N N . ASP A 1 226 ? -10.838 37.883 3.804 1.00 69.56 226 ASP A N 1
ATOM 1806 C CA . ASP A 1 226 ? -11.170 36.728 2.966 1.00 69.56 226 ASP A CA 1
ATOM 1807 C C . ASP A 1 226 ? -9.945 35.969 2.428 1.00 69.56 226 ASP A C 1
ATOM 1809 O O . ASP A 1 226 ? -10.084 34.837 1.958 1.00 69.56 226 ASP A O 1
ATOM 1813 N N . PHE A 1 227 ? -8.737 36.541 2.528 1.00 74.50 227 PHE A N 1
ATOM 1814 C CA . PHE A 1 227 ? -7.525 35.979 1.920 1.00 74.50 227 PHE A CA 1
ATOM 1815 C C . PHE A 1 227 ? -6.337 35.916 2.884 1.00 74.50 227 PHE A C 1
ATOM 1817 O O . PHE A 1 227 ? -6.022 36.871 3.599 1.00 74.50 227 PHE A O 1
ATOM 1824 N N . LEU A 1 228 ? -5.623 34.791 2.838 1.00 75.94 228 LEU A N 1
ATOM 1825 C CA . LEU A 1 228 ? -4.311 34.617 3.457 1.00 75.94 228 LEU A CA 1
ATOM 1826 C C . LEU A 1 228 ? -3.225 3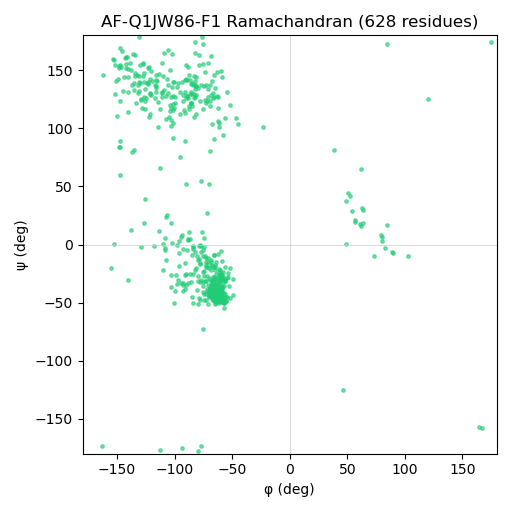4.808 2.401 1.00 75.94 228 LEU A C 1
ATOM 1828 O O . LEU A 1 228 ? -3.326 34.276 1.295 1.00 75.94 228 LEU A O 1
ATOM 1832 N N . HIS A 1 229 ? -2.179 35.550 2.747 1.00 79.12 229 HIS A N 1
ATOM 1833 C CA . HIS A 1 229 ? -0.989 35.671 1.921 1.00 79.12 229 HIS A CA 1
ATOM 1834 C C . HIS A 1 229 ? 0.107 34.788 2.492 1.00 79.12 229 HIS A C 1
ATOM 1836 O O . HIS A 1 229 ? 0.500 34.944 3.645 1.00 79.12 229 HIS A O 1
ATOM 1842 N N . VAL A 1 230 ? 0.594 33.849 1.689 1.00 77.88 230 VAL A N 1
ATOM 1843 C CA . VAL A 1 230 ? 1.712 32.991 2.082 1.00 77.88 230 VAL A CA 1
ATOM 1844 C C . VAL A 1 230 ? 2.918 33.355 1.250 1.00 77.88 230 VAL A C 1
ATOM 1846 O O . VAL A 1 230 ? 2.840 33.378 0.024 1.00 77.88 230 VAL A O 1
ATOM 1849 N N . PHE A 1 231 ? 4.018 33.629 1.931 1.00 77.56 231 PHE A N 1
ATOM 1850 C CA . PHE A 1 231 ? 5.274 34.034 1.337 1.00 77.56 231 PHE A CA 1
ATOM 1851 C C . PHE A 1 231 ? 6.341 32.986 1.621 1.00 77.56 231 PHE A C 1
ATOM 1853 O O . PHE A 1 231 ? 6.529 32.574 2.768 1.00 77.56 231 PHE A O 1
ATOM 1860 N N . PHE A 1 232 ? 7.062 32.575 0.585 1.00 75.06 232 PHE A N 1
ATOM 1861 C CA . PHE A 1 232 ? 8.279 31.783 0.732 1.00 75.06 232 PHE A CA 1
ATOM 1862 C C . PHE A 1 232 ? 9.331 32.237 -0.278 1.00 75.06 232 PHE A C 1
ATOM 1864 O O . PHE A 1 232 ? 8.999 32.766 -1.345 1.00 75.06 232 PHE A O 1
ATOM 1871 N N . LYS A 1 233 ? 10.600 32.060 0.097 1.00 73.75 233 LYS A N 1
ATOM 1872 C CA . LYS A 1 233 ? 11.751 32.412 -0.737 1.00 73.75 233 LYS A CA 1
ATOM 1873 C C . LYS A 1 233 ? 12.157 31.246 -1.635 1.00 73.75 233 LYS A C 1
ATOM 1875 O O . LYS A 1 233 ? 12.135 30.092 -1.198 1.00 73.75 233 LYS A O 1
ATOM 1880 N N . LEU A 1 234 ? 12.544 31.566 -2.867 1.00 71.50 234 LEU A N 1
ATOM 1881 C CA . LEU A 1 234 ? 13.308 30.672 -3.735 1.00 71.50 234 LEU A CA 1
ATOM 1882 C C . LEU A 1 234 ? 14.715 31.250 -3.900 1.00 71.50 234 LEU A C 1
ATOM 1884 O O . LEU A 1 234 ? 14.872 32.443 -4.173 1.00 71.50 234 LEU A O 1
ATOM 1888 N N . GLU A 1 235 ? 15.710 30.398 -3.690 1.00 68.94 235 GLU A N 1
ATOM 1889 C CA . GLU A 1 235 ? 17.129 30.728 -3.822 1.00 68.94 235 GLU A CA 1
ATOM 1890 C C . GLU A 1 235 ? 17.553 30.520 -5.280 1.00 68.94 235 GLU A C 1
ATOM 1892 O O . GLU A 1 235 ? 17.255 29.482 -5.875 1.00 68.94 235 GLU A O 1
ATOM 1897 N N . ASP A 1 236 ? 18.211 31.515 -5.873 1.00 70.44 236 ASP A N 1
ATOM 1898 C CA . ASP A 1 236 ? 18.821 31.390 -7.200 1.00 70.44 236 ASP A CA 1
ATOM 1899 C C . ASP A 1 236 ? 20.053 30.462 -7.131 1.00 70.44 236 ASP A C 1
ATOM 1901 O O . ASP A 1 236 ? 20.672 30.313 -6.078 1.00 70.44 236 ASP A O 1
ATOM 1905 N N . VAL A 1 237 ? 20.437 29.849 -8.255 1.00 69.81 237 VAL A N 1
ATOM 1906 C CA . VAL A 1 237 ? 21.678 29.064 -8.418 1.00 69.81 237 VAL A CA 1
ATOM 1907 C C . VAL A 1 237 ? 22.955 29.800 -7.985 1.00 69.81 237 VAL A C 1
ATOM 1909 O O . VAL A 1 237 ? 23.965 29.159 -7.713 1.00 69.81 237 VAL A O 1
ATOM 1912 N N . SER A 1 238 ? 22.924 31.130 -7.905 1.00 62.06 238 SER A N 1
ATOM 1913 C CA . SER A 1 238 ? 23.991 31.993 -7.380 1.00 62.06 238 SER A CA 1
ATOM 1914 C C . SER A 1 238 ? 23.949 32.219 -5.858 1.00 62.06 238 SER A C 1
ATOM 1916 O O . SER A 1 238 ? 24.738 33.014 -5.346 1.00 62.06 238 SER A O 1
ATOM 1918 N N . GLU A 1 239 ? 23.036 31.553 -5.142 1.00 59.28 239 GLU A N 1
ATOM 1919 C CA . GLU A 1 239 ? 22.753 31.725 -3.705 1.00 59.28 239 GLU A CA 1
ATOM 1920 C C . GLU A 1 239 ? 22.372 33.173 -3.317 1.00 59.28 239 GLU A C 1
ATOM 1922 O O . GLU A 1 239 ? 22.449 33.562 -2.151 1.00 59.28 239 GLU A O 1
ATOM 1927 N N . GLN A 1 240 ? 21.950 33.998 -4.285 1.00 59.12 240 GLN A N 1
ATOM 1928 C CA . GLN A 1 240 ? 21.447 35.349 -4.031 1.00 59.12 240 GLN A CA 1
ATOM 1929 C C . GLN A 1 240 ? 19.929 35.341 -3.790 1.00 59.12 240 GLN A C 1
ATOM 1931 O O . GLN A 1 240 ? 19.149 34.841 -4.605 1.00 59.12 240 GLN A O 1
ATOM 1936 N N . ASP A 1 241 ? 19.510 35.951 -2.677 1.00 52.97 241 ASP A N 1
ATOM 1937 C CA . ASP A 1 241 ? 18.108 36.162 -2.292 1.00 52.97 241 ASP A CA 1
ATOM 1938 C C . ASP A 1 241 ? 17.346 36.919 -3.388 1.00 52.97 241 ASP A C 1
ATOM 1940 O O . ASP A 1 241 ? 17.560 38.120 -3.566 1.00 52.97 241 ASP A O 1
ATOM 1944 N N . THR A 1 242 ? 16.441 36.258 -4.118 1.00 57.44 242 THR A N 1
ATOM 1945 C CA . THR A 1 242 ? 15.819 36.925 -5.277 1.00 57.44 242 THR A CA 1
ATOM 1946 C C . THR A 1 242 ? 14.326 36.670 -5.502 1.00 57.44 242 THR A C 1
ATOM 1948 O O . THR A 1 242 ? 13.668 37.603 -5.951 1.00 57.44 242 THR A O 1
ATOM 1951 N N . ALA A 1 243 ? 13.715 35.525 -5.159 1.00 59.72 243 ALA A N 1
ATOM 1952 C CA . ALA A 1 243 ? 12.268 35.327 -5.406 1.00 59.72 243 ALA A CA 1
ATOM 1953 C C . ALA A 1 243 ? 11.438 35.366 -4.133 1.00 59.72 243 ALA A C 1
ATOM 1955 O O . ALA A 1 243 ? 11.665 34.564 -3.229 1.00 59.72 243 ALA A O 1
ATOM 1956 N N . LEU A 1 244 ? 10.392 36.195 -4.118 1.00 68.56 244 LEU A N 1
ATOM 1957 C CA . LEU A 1 244 ? 9.302 36.079 -3.157 1.00 68.56 244 LEU A CA 1
ATOM 1958 C C . LEU A 1 244 ? 8.063 35.541 -3.877 1.00 68.56 244 LEU A C 1
ATOM 1960 O O . LEU A 1 244 ? 7.420 36.246 -4.660 1.00 68.56 244 LEU A O 1
ATOM 1964 N N . VAL A 1 245 ? 7.710 34.285 -3.610 1.00 72.50 245 VAL A N 1
ATOM 1965 C CA . VAL A 1 245 ? 6.461 33.712 -4.121 1.00 72.50 245 VAL A CA 1
ATOM 1966 C C . VAL A 1 245 ? 5.342 34.088 -3.161 1.00 72.50 245 VAL A C 1
ATOM 1968 O O . VAL A 1 245 ? 5.388 33.716 -1.991 1.00 72.50 245 VAL A O 1
ATOM 1971 N N . GLN A 1 246 ? 4.340 34.821 -3.651 1.00 77.94 246 GLN A N 1
ATOM 1972 C CA . GLN A 1 246 ? 3.125 35.140 -2.908 1.00 77.94 246 GLN A CA 1
ATOM 1973 C C . GLN A 1 246 ? 1.987 34.229 -3.366 1.00 77.94 246 GLN A C 1
ATOM 1975 O O . GLN A 1 246 ? 1.504 34.316 -4.494 1.00 77.94 246 GLN A O 1
ATOM 1980 N N . ILE A 1 247 ? 1.500 33.397 -2.459 1.00 79.75 247 ILE A N 1
ATOM 1981 C CA . ILE A 1 247 ? 0.272 32.632 -2.646 1.00 79.75 247 ILE A CA 1
ATOM 1982 C C . ILE A 1 247 ? -0.886 33.434 -2.055 1.00 79.75 247 ILE A C 1
ATOM 1984 O O . ILE A 1 247 ? -0.813 33.864 -0.902 1.00 79.75 247 ILE A O 1
ATOM 1988 N N . ILE A 1 248 ? -1.956 33.629 -2.828 1.00 79.00 248 ILE A N 1
ATOM 1989 C CA . ILE A 1 248 ? -3.207 34.231 -2.355 1.00 79.00 248 ILE A CA 1
ATOM 1990 C C . ILE A 1 248 ? -4.204 33.099 -2.122 1.00 79.00 248 ILE A C 1
ATOM 1992 O O . ILE A 1 248 ? -4.748 32.520 -3.061 1.00 79.00 248 ILE A O 1
ATOM 1996 N N . PHE A 1 249 ? -4.428 32.776 -0.853 1.00 76.62 249 PHE A N 1
ATOM 1997 C CA . PHE A 1 249 ? -5.232 31.633 -0.448 1.00 76.62 249 PHE A CA 1
ATOM 1998 C C . PHE A 1 249 ? -6.619 32.089 0.039 1.00 76.62 249 PHE A C 1
ATOM 2000 O O . PHE A 1 249 ? -6.697 32.786 1.056 1.00 76.62 249 PHE A O 1
ATOM 2007 N N . PRO A 1 250 ? -7.720 31.729 -0.646 1.00 75.12 250 PRO A N 1
ATOM 2008 C CA . PRO A 1 250 ? -9.067 32.084 -0.208 1.00 75.12 250 PRO A CA 1
ATOM 2009 C C . PRO A 1 250 ? -9.463 31.281 1.038 1.00 75.12 250 PRO A C 1
ATOM 2011 O O . PRO A 1 250 ? -9.417 30.049 1.045 1.00 75.12 250 PRO A O 1
ATOM 2014 N N . ARG A 1 251 ? -9.890 31.964 2.104 1.00 72.94 251 ARG A N 1
ATOM 2015 C CA . ARG A 1 251 ? -10.260 31.320 3.382 1.00 72.94 251 ARG A CA 1
ATOM 2016 C C . ARG A 1 251 ? -11.503 30.437 3.264 1.00 72.94 251 ARG A C 1
ATOM 2018 O O . ARG A 1 251 ? -11.616 29.434 3.966 1.00 72.94 251 ARG A O 1
ATOM 2025 N N . GLU A 1 252 ? -12.399 30.754 2.331 1.00 69.19 252 GLU A N 1
ATOM 2026 C CA . GLU A 1 252 ? -13.601 29.961 2.046 1.00 69.19 252 GLU A CA 1
ATOM 2027 C C . GLU A 1 252 ? -13.267 28.525 1.599 1.00 69.19 252 GLU A C 1
ATOM 2029 O O . GLU A 1 252 ? -13.977 27.580 1.946 1.00 69.19 252 GLU A O 1
ATOM 2034 N N . TYR A 1 253 ? -12.131 28.324 0.924 1.00 66.25 253 TYR A N 1
ATOM 2035 C CA . TYR A 1 253 ? -11.665 26.997 0.515 1.00 66.25 253 TYR A CA 1
ATOM 2036 C C . TYR A 1 253 ? -11.284 26.113 1.717 1.00 66.25 253 TYR A C 1
ATOM 2038 O O . TYR A 1 253 ? -11.648 24.936 1.771 1.00 66.25 253 TYR A O 1
ATOM 2046 N N . ILE A 1 254 ? -10.627 26.692 2.733 1.00 64.25 254 ILE A N 1
ATOM 2047 C CA . ILE A 1 254 ? -10.302 26.005 3.999 1.00 64.25 254 ILE A CA 1
ATOM 2048 C C . ILE A 1 254 ? -11.591 25.614 4.730 1.00 64.25 254 ILE A C 1
ATOM 2050 O O . ILE A 1 254 ? -11.705 24.511 5.276 1.00 64.25 254 ILE A O 1
ATOM 2054 N N . PHE A 1 255 ? -12.586 26.502 4.700 1.00 63.56 255 PHE A N 1
ATOM 2055 C CA . PHE A 1 255 ? -13.885 26.264 5.312 1.00 63.56 255 PHE A CA 1
ATOM 2056 C C . PHE A 1 255 ? -14.650 25.118 4.629 1.00 63.56 255 PHE A C 1
ATOM 2058 O O . PHE A 1 255 ? -15.181 24.246 5.320 1.00 63.56 255 PHE A O 1
ATOM 2065 N N . GLN A 1 256 ? -14.651 25.055 3.292 1.00 62.56 256 GLN A N 1
ATOM 2066 C CA . GLN A 1 256 ? -15.295 23.973 2.534 1.00 62.56 256 GLN A CA 1
ATOM 2067 C C . GLN A 1 256 ? -14.634 22.606 2.770 1.00 62.56 256 GLN A C 1
ATOM 2069 O O . GLN A 1 256 ? -15.336 21.627 3.027 1.00 62.56 256 GLN A O 1
ATOM 2074 N N . LEU A 1 257 ? -13.296 22.527 2.779 1.00 60.25 257 LEU A N 1
ATOM 2075 C CA . LEU A 1 257 ? -12.552 21.275 3.010 1.00 60.25 257 LEU A CA 1
ATOM 2076 C C . LEU A 1 257 ? -12.866 20.612 4.362 1.00 60.25 257 LEU A C 1
ATOM 2078 O O . LEU A 1 257 ? -12.716 19.399 4.524 1.00 60.25 257 LEU A O 1
ATOM 2082 N N . ARG A 1 258 ? -13.288 21.396 5.360 1.00 63.22 258 ARG A N 1
ATOM 2083 C CA . ARG A 1 258 ? -13.522 20.926 6.735 1.00 63.22 258 ARG A CA 1
ATOM 2084 C C . ARG A 1 258 ? -14.913 21.267 7.276 1.00 63.22 258 ARG A C 1
ATOM 2086 O O . ARG A 1 258 ? -15.136 21.131 8.484 1.00 63.22 258 ARG A O 1
ATOM 2093 N N . GLN A 1 259 ? -15.874 21.588 6.405 1.00 58.50 259 GLN A N 1
ATOM 2094 C CA . GLN A 1 259 ? -17.261 21.915 6.769 1.00 58.50 259 GLN A CA 1
ATOM 2095 C C . GLN A 1 259 ? -17.899 20.829 7.655 1.00 58.50 259 GLN A C 1
ATOM 2097 O O . GLN A 1 259 ? -18.605 21.136 8.615 1.00 58.50 259 GLN A O 1
ATOM 2102 N N . GLY A 1 260 ? -17.566 19.554 7.419 1.00 58.59 260 GLY A N 1
ATOM 2103 C CA . GLY A 1 260 ? -18.036 18.431 8.235 1.00 58.59 260 GLY A CA 1
ATOM 2104 C C . GLY A 1 260 ? -17.479 18.402 9.665 1.00 58.59 260 GLY A C 1
ATOM 2105 O O . GLY A 1 260 ? -18.156 17.946 10.582 1.00 58.59 260 GLY A O 1
ATOM 2106 N N . SER A 1 261 ? -16.259 18.887 9.908 1.00 61.00 261 SER A N 1
ATOM 2107 C CA . SER A 1 261 ? -15.713 19.003 11.272 1.00 61.00 261 SER A CA 1
ATOM 2108 C C . SER A 1 261 ? -16.337 20.180 12.023 1.00 61.00 261 SER A C 1
ATOM 2110 O O . SER A 1 261 ? -16.619 20.071 13.214 1.00 61.00 261 SER A O 1
ATOM 2112 N N . LEU A 1 262 ? -16.623 21.269 11.308 1.00 60.47 262 LEU A N 1
ATOM 2113 C CA . LEU A 1 262 ? -17.234 22.480 11.854 1.00 60.47 262 LEU A CA 1
ATOM 2114 C C . LEU A 1 262 ? -18.725 22.272 12.178 1.00 60.47 262 LEU A C 1
ATOM 2116 O O . LEU A 1 262 ? -19.172 22.619 13.272 1.00 60.47 262 LEU A O 1
ATOM 2120 N N . MET A 1 263 ? -19.477 21.603 11.296 1.00 62.88 263 MET A N 1
ATOM 2121 C CA . MET A 1 263 ? -20.850 21.171 11.589 1.00 62.88 263 MET A CA 1
ATOM 2122 C C . MET A 1 263 ? -20.903 20.213 12.777 1.00 62.88 263 MET A C 1
ATOM 2124 O O . MET A 1 263 ? -21.776 20.352 13.622 1.00 62.88 263 MET A O 1
ATOM 2128 N N . ARG A 1 264 ? -19.953 19.276 12.900 1.00 67.00 264 ARG A N 1
ATOM 2129 C CA . ARG A 1 264 ? -19.899 18.376 14.0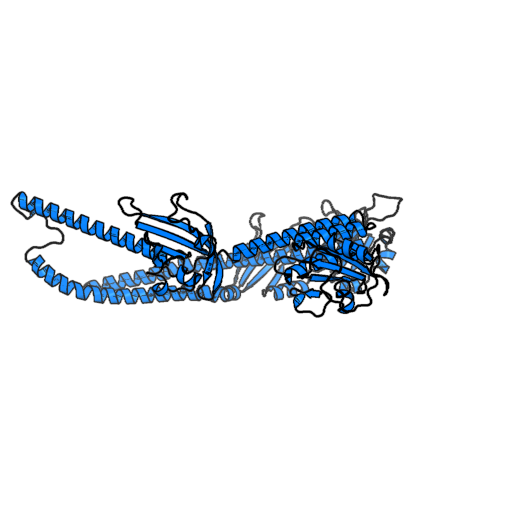62 1.00 67.00 264 ARG A CA 1
ATOM 2130 C C . ARG A 1 264 ? -19.662 19.146 15.357 1.00 67.00 264 ARG A C 1
ATOM 2132 O O . ARG A 1 264 ? -20.389 18.926 16.317 1.00 67.00 264 ARG A O 1
ATOM 2139 N N . LEU A 1 265 ? -18.708 20.078 15.388 1.00 65.62 265 LEU A N 1
ATOM 2140 C CA . LEU A 1 265 ? -18.404 20.843 16.603 1.00 65.62 265 LEU A CA 1
ATOM 2141 C C . LEU A 1 265 ? -19.576 21.743 17.037 1.00 65.62 265 LEU A C 1
ATOM 2143 O O . LEU A 1 265 ? -19.920 21.791 18.217 1.00 65.62 265 LEU A O 1
ATOM 2147 N N . THR A 1 266 ? -20.218 22.415 16.077 1.00 65.62 266 THR A N 1
ATOM 2148 C CA . THR A 1 266 ? -21.399 23.256 16.331 1.00 65.62 266 THR A CA 1
ATOM 2149 C C . THR A 1 266 ? -22.623 22.426 16.731 1.00 65.62 266 THR A C 1
ATOM 2151 O O . THR A 1 266 ? -23.323 22.794 17.674 1.00 65.62 266 THR A O 1
ATOM 2154 N N . PHE A 1 267 ? -22.830 21.263 16.107 1.00 72.94 267 PHE A N 1
ATOM 2155 C CA . PHE A 1 267 ? -23.870 20.302 16.477 1.00 72.94 267 PHE A CA 1
ATOM 2156 C C . PHE A 1 267 ? -23.661 19.750 17.891 1.00 72.94 267 PHE A C 1
ATOM 2158 O O . PHE A 1 267 ? -24.592 19.774 18.691 1.00 72.94 267 PHE A O 1
ATOM 2165 N N . PHE A 1 268 ? -22.443 19.330 18.253 1.00 70.19 268 PHE A N 1
ATOM 2166 C CA . PHE A 1 268 ? -22.141 18.864 19.611 1.00 70.19 268 PHE A CA 1
ATOM 2167 C C . PHE A 1 268 ? -22.311 19.974 20.655 1.00 70.19 268 PHE A C 1
ATOM 2169 O O . PHE A 1 268 ? -22.843 19.711 21.732 1.00 70.19 268 PHE A O 1
ATOM 2176 N N . GLY A 1 269 ? -21.944 21.219 20.331 1.00 69.44 269 GLY A N 1
ATOM 2177 C CA . GLY A 1 269 ? -22.211 22.377 21.187 1.00 69.44 269 GLY A CA 1
ATOM 2178 C C . GLY A 1 269 ? -23.709 22.621 21.407 1.00 69.44 269 GLY A C 1
ATOM 2179 O O . GLY A 1 269 ? -24.141 22.813 22.543 1.00 69.44 269 GLY A O 1
ATOM 2180 N N . ALA A 1 270 ? -24.519 22.541 20.346 1.00 71.75 270 ALA A N 1
ATOM 2181 C CA . ALA A 1 270 ? -25.973 22.679 20.428 1.00 71.75 270 ALA A CA 1
ATOM 2182 C C . ALA A 1 270 ? -26.626 21.524 21.207 1.00 71.75 270 ALA A C 1
ATOM 2184 O O . ALA A 1 270 ? -27.486 21.762 22.054 1.00 71.75 270 ALA A O 1
ATOM 2185 N N . VAL A 1 271 ? -26.180 20.283 20.988 1.00 74.38 271 VAL A N 1
ATOM 2186 C CA . VAL A 1 271 ? -26.636 19.103 21.740 1.00 74.38 271 VAL A CA 1
ATOM 2187 C C . VAL A 1 271 ? -26.289 19.239 23.218 1.00 74.38 271 VAL A C 1
ATOM 2189 O O . VAL A 1 271 ? -27.144 18.980 24.058 1.00 74.38 271 VAL A O 1
ATOM 2192 N N . PHE A 1 272 ? -25.084 19.702 23.560 1.00 70.69 272 PHE A N 1
ATOM 2193 C CA . PHE A 1 272 ? -24.693 19.929 24.952 1.00 70.69 272 PHE A CA 1
ATOM 2194 C C . PHE A 1 272 ? -25.542 21.022 25.612 1.00 70.69 272 PHE A C 1
ATOM 2196 O O . PHE A 1 272 ? -25.962 20.875 26.758 1.00 70.69 272 PHE A O 1
ATOM 2203 N N . PHE A 1 273 ? -25.864 22.089 24.877 1.00 72.19 273 PHE A N 1
ATOM 2204 C CA . PHE A 1 273 ? -26.739 23.157 25.356 1.00 72.19 273 PHE A CA 1
ATOM 2205 C C . PHE A 1 273 ? -28.176 22.666 25.602 1.00 72.19 273 PHE A C 1
ATOM 2207 O O . PHE A 1 273 ? -28.746 22.916 26.664 1.00 72.19 273 PHE A O 1
ATOM 2214 N N . VAL A 1 274 ? -28.743 21.893 24.669 1.00 76.38 274 VAL A N 1
ATOM 2215 C CA . VAL A 1 274 ? -30.064 21.263 24.835 1.00 76.38 274 VAL A CA 1
ATOM 2216 C C . VAL A 1 274 ? -30.041 20.255 25.983 1.00 76.38 274 VAL A C 1
ATOM 2218 O O . VAL A 1 274 ? -30.951 20.250 26.808 1.00 76.38 274 VAL A O 1
ATOM 2221 N N . MET A 1 275 ? -28.985 19.450 26.100 1.00 71.06 275 MET A N 1
ATOM 2222 C CA . MET A 1 275 ? -28.808 18.493 27.190 1.00 71.06 275 MET A CA 1
ATOM 2223 C C . MET A 1 275 ? -28.706 19.197 28.545 1.00 71.06 275 MET A C 1
ATOM 2225 O O . MET A 1 275 ? -29.293 18.720 29.509 1.00 71.06 275 MET A O 1
ATOM 2229 N N . ALA A 1 276 ? -28.053 20.357 28.627 1.00 67.56 276 ALA A N 1
ATOM 2230 C CA . ALA A 1 276 ? -28.014 21.171 29.839 1.00 67.56 276 ALA A CA 1
ATOM 2231 C C . ALA A 1 276 ? -29.401 21.733 30.207 1.00 67.56 276 ALA A C 1
ATOM 2233 O O . ALA A 1 276 ? -29.760 21.744 31.385 1.00 67.56 276 ALA A O 1
ATOM 2234 N N . ILE A 1 277 ? -30.215 22.137 29.223 1.00 72.44 277 ILE A N 1
ATOM 2235 C CA . ILE A 1 277 ? -31.608 22.571 29.441 1.00 72.44 277 ILE A CA 1
ATOM 2236 C C . ILE A 1 277 ? -32.484 21.398 29.898 1.00 72.44 277 ILE A C 1
ATOM 2238 O O . ILE A 1 277 ? -33.261 21.530 30.842 1.00 72.44 277 ILE A O 1
ATOM 2242 N N . VAL A 1 278 ? -32.349 20.232 29.269 1.00 73.69 278 VAL A N 1
ATOM 2243 C CA . VAL A 1 278 ? -33.080 19.020 29.654 1.00 73.69 278 VAL A CA 1
ATOM 2244 C C . VAL A 1 278 ? -32.657 18.573 31.050 1.00 73.69 278 VAL A C 1
ATOM 2246 O O . VAL A 1 278 ? -33.517 18.322 31.888 1.00 73.69 278 VAL A O 1
ATOM 2249 N N . LEU A 1 279 ? -31.359 18.579 31.355 1.00 68.19 279 LEU A N 1
ATOM 2250 C CA . LEU A 1 279 ? -30.834 18.310 32.690 1.00 68.19 279 LEU A CA 1
ATOM 2251 C C . LEU A 1 279 ? -31.354 19.331 33.708 1.00 68.19 279 LEU A C 1
ATOM 2253 O O . LEU A 1 279 ? -31.693 18.947 34.818 1.00 68.19 279 LEU A O 1
ATOM 2257 N N . MET A 1 280 ? -31.508 20.606 33.344 1.00 67.62 280 MET A N 1
ATOM 2258 C CA . MET A 1 280 ? -32.128 21.625 34.199 1.00 67.62 280 MET A CA 1
ATOM 2259 C C . MET A 1 280 ? -33.602 21.312 34.482 1.00 67.62 280 MET A C 1
ATOM 2261 O O . MET A 1 280 ? -34.047 21.435 35.624 1.00 67.62 280 MET A O 1
ATOM 2265 N N . LEU A 1 281 ? -34.370 20.901 33.469 1.00 68.69 281 LEU A N 1
ATOM 2266 C CA . LEU A 1 281 ? -35.771 20.499 33.627 1.00 68.69 281 LEU A CA 1
ATOM 2267 C C . LEU A 1 281 ? -35.894 19.227 34.471 1.00 68.69 281 LEU A C 1
ATOM 2269 O O . LEU A 1 281 ? -36.763 19.157 35.342 1.00 68.69 281 LEU A O 1
ATOM 2273 N N . ILE A 1 282 ? -34.981 18.274 34.272 1.00 63.31 282 ILE A N 1
ATOM 2274 C CA . ILE A 1 282 ? -34.867 17.051 35.064 1.00 63.31 282 ILE A CA 1
ATOM 2275 C C . ILE A 1 282 ? -34.497 17.401 36.497 1.00 63.31 282 ILE A C 1
ATOM 2277 O O . ILE A 1 282 ? -35.224 17.013 37.386 1.00 63.31 282 ILE A O 1
ATOM 2281 N N . VAL A 1 283 ? -33.470 18.205 36.771 1.00 59.22 283 VAL A N 1
ATOM 2282 C CA . VAL A 1 283 ? -33.136 18.654 38.134 1.00 59.22 283 VAL A CA 1
ATOM 2283 C C . VAL A 1 283 ? -34.317 19.409 38.752 1.00 59.22 283 VAL A C 1
ATOM 2285 O O . VAL A 1 283 ? -34.677 19.170 39.897 1.00 59.22 283 VAL A O 1
ATOM 2288 N N . ARG A 1 284 ? -35.024 20.256 37.999 1.00 54.22 284 ARG A N 1
ATOM 2289 C CA . ARG A 1 284 ? -36.220 20.963 38.487 1.00 54.22 284 ARG A CA 1
ATOM 2290 C C . ARG A 1 284 ? -37.376 20.013 38.844 1.00 54.22 284 ARG A C 1
ATOM 2292 O O . ARG A 1 284 ? -38.131 20.312 39.772 1.00 54.22 284 ARG A O 1
ATOM 2299 N N . ALA A 1 285 ? -37.523 18.892 38.138 1.00 57.06 285 ALA A N 1
ATOM 2300 C CA . ALA A 1 285 ? -38.548 17.873 38.383 1.00 57.06 285 ALA A CA 1
ATOM 2301 C C . ALA A 1 285 ? -38.124 16.854 39.463 1.00 57.06 285 ALA A C 1
ATOM 2303 O O . ALA A 1 285 ? -38.877 16.578 40.399 1.00 57.06 285 ALA A O 1
ATOM 2304 N N . SER A 1 286 ? -36.889 16.373 39.370 1.00 53.72 286 SER A N 1
ATOM 2305 C CA . SER A 1 286 ? -36.198 15.434 40.253 1.00 53.72 286 SER A CA 1
ATOM 2306 C C . SER A 1 286 ? -35.737 16.054 41.562 1.00 53.72 286 SER A C 1
ATOM 2308 O O . SER A 1 286 ? -35.346 15.313 42.440 1.00 53.72 286 SER A O 1
ATOM 2310 N N . VAL A 1 287 ? -35.797 17.373 41.750 1.00 53.84 287 VAL A N 1
ATOM 2311 C CA . VAL A 1 287 ? -35.679 17.993 43.082 1.00 53.84 287 VAL A CA 1
ATOM 2312 C C . VAL A 1 287 ? -37.063 18.121 43.722 1.00 53.84 287 VAL A C 1
ATOM 2314 O O . VAL A 1 287 ? -37.208 17.897 44.915 1.00 53.84 287 VAL A O 1
ATOM 2317 N N . LYS A 1 288 ? -38.129 18.386 42.954 1.00 44.97 288 LYS A N 1
ATOM 2318 C CA . LYS A 1 288 ? -39.488 18.546 43.511 1.00 44.97 288 LYS A CA 1
ATOM 2319 C C . LYS A 1 288 ? -40.084 17.262 44.097 1.00 44.97 288 LYS A C 1
ATOM 2321 O O . LYS A 1 288 ? -40.871 17.350 45.036 1.00 44.97 288 LYS A O 1
ATOM 2326 N N . LYS A 1 289 ? -39.762 16.097 43.526 1.00 44.44 289 LYS A N 1
ATOM 2327 C CA . LYS A 1 289 ? -40.367 14.806 43.893 1.00 44.44 289 LYS A CA 1
ATOM 2328 C C . LYS A 1 289 ? -39.701 14.133 45.110 1.00 44.44 289 LYS A C 1
ATOM 2330 O O . LYS A 1 289 ? -40.414 13.886 46.076 1.00 44.44 289 LYS A O 1
ATOM 2335 N N . PRO A 1 290 ? -38.367 13.965 45.176 1.00 44.84 290 PRO A N 1
ATOM 2336 C CA . PRO A 1 290 ? -37.715 13.416 46.362 1.00 44.84 290 PRO A CA 1
ATOM 2337 C C . PRO A 1 290 ? -37.700 14.382 47.548 1.00 44.84 290 PRO A C 1
ATOM 2339 O O . PRO A 1 290 ? -37.607 13.909 48.667 1.00 44.84 290 PRO A O 1
ATOM 2342 N N . PHE A 1 291 ? -37.890 15.700 47.382 1.00 45.59 291 PHE A N 1
ATOM 2343 C CA . PHE A 1 291 ? -38.165 16.578 48.538 1.00 45.59 291 PHE A CA 1
ATOM 2344 C C . PHE A 1 291 ? -39.485 16.233 49.238 1.00 45.59 291 PHE A C 1
ATOM 2346 O O . PHE A 1 291 ? -39.631 16.458 50.439 1.00 45.59 291 PHE A O 1
ATOM 2353 N N . LYS A 1 292 ? -40.452 15.693 48.492 1.00 45.91 292 LYS A N 1
ATOM 2354 C CA . LYS A 1 292 ? -41.764 15.314 49.014 1.00 45.91 292 LYS A CA 1
ATOM 2355 C C . LYS A 1 292 ? -41.729 13.966 49.739 1.00 45.91 292 LYS A C 1
ATOM 2357 O O . LYS A 1 292 ? -42.493 13.790 50.676 1.00 45.91 292 LYS A O 1
ATOM 2362 N N . ASP A 1 293 ? -40.795 13.088 49.374 1.00 45.56 293 ASP A N 1
ATOM 2363 C CA . ASP A 1 293 ? -40.588 11.790 50.034 1.00 45.56 293 ASP A CA 1
ATOM 2364 C C . ASP A 1 293 ? -39.541 11.871 51.159 1.00 45.56 293 ASP A C 1
ATOM 2366 O O . ASP A 1 293 ? -39.730 11.300 52.234 1.00 45.56 293 ASP A O 1
ATOM 2370 N N . LEU A 1 294 ? -38.504 12.701 50.990 1.00 45.16 294 LEU A N 1
ATOM 2371 C CA . LEU A 1 294 ? -37.626 13.146 52.069 1.00 45.16 294 LEU A CA 1
ATOM 2372 C C . LEU A 1 294 ? -38.433 13.896 53.124 1.00 45.16 294 LEU A C 1
ATOM 2374 O O . LEU A 1 294 ? -38.095 13.765 54.273 1.00 45.16 294 LEU A O 1
ATOM 2378 N N . SER A 1 295 ? -39.529 14.595 52.806 1.00 48.16 295 SER A N 1
ATOM 2379 C CA . SER A 1 295 ? -40.464 15.161 53.799 1.00 48.16 295 SER A CA 1
ATOM 2380 C C . SER A 1 295 ? -41.129 14.093 54.681 1.00 48.16 295 SER A C 1
ATOM 2382 O O . SER A 1 295 ? -41.535 14.397 55.802 1.00 48.16 295 SER A O 1
ATOM 2384 N N . THR A 1 296 ? -41.269 12.863 54.192 1.00 48.12 296 THR A N 1
ATOM 2385 C CA . THR A 1 296 ? -41.941 11.756 54.887 1.00 48.12 296 THR A CA 1
ATOM 2386 C C . THR A 1 296 ? -40.944 10.955 55.719 1.00 48.12 296 THR A C 1
ATOM 2388 O O . THR A 1 296 ? -41.226 10.645 56.874 1.00 48.12 296 THR A O 1
ATOM 2391 N N . VAL A 1 297 ? -39.726 10.748 55.205 1.00 48.91 297 VAL A N 1
ATOM 2392 C CA . VAL A 1 297 ? -38.596 10.252 56.006 1.00 48.91 297 VAL A CA 1
ATOM 2393 C C . VAL A 1 297 ? -38.176 11.314 57.015 1.00 48.91 297 VAL A C 1
ATOM 2395 O O . VAL A 1 297 ? -38.058 10.962 58.172 1.00 48.91 297 VAL A O 1
ATOM 2398 N N . ILE A 1 298 ? -38.102 12.602 56.641 1.00 48.75 298 ILE A N 1
ATOM 2399 C CA . ILE A 1 298 ? -38.057 13.799 57.509 1.00 48.75 298 ILE A CA 1
ATOM 2400 C C . ILE A 1 298 ? -39.215 13.780 58.468 1.00 48.75 298 ILE A C 1
ATOM 2402 O O . ILE A 1 298 ? -38.994 14.256 59.540 1.00 48.75 298 ILE A O 1
ATOM 2406 N N . HIS A 1 299 ? -40.384 13.187 58.235 1.00 47.44 299 HIS A N 1
ATOM 2407 C CA . HIS A 1 299 ? -41.400 13.118 59.290 1.00 47.44 299 HIS A CA 1
ATOM 2408 C C . HIS A 1 299 ? -41.087 12.079 60.388 1.00 47.44 299 HIS A C 1
ATOM 2410 O O . HIS A 1 299 ? -41.520 12.253 61.529 1.00 47.44 299 HIS A O 1
ATOM 2416 N N . HIS A 1 300 ? -40.278 11.060 60.080 1.00 45.66 300 HIS A N 1
ATOM 2417 C CA . HIS A 1 300 ? -39.679 10.124 61.047 1.00 45.66 300 HIS A CA 1
ATOM 2418 C C . HIS A 1 300 ? -38.291 10.574 61.557 1.00 45.66 300 HIS A C 1
ATOM 2420 O O . HIS A 1 300 ? -37.945 10.349 62.711 1.00 45.66 300 HIS A O 1
ATOM 2426 N N . LEU A 1 301 ? -37.569 11.354 60.757 1.00 44.28 301 LEU A N 1
ATOM 2427 C CA . LEU A 1 301 ? -36.403 12.193 61.056 1.00 44.28 301 LEU A CA 1
ATOM 2428 C C . LEU A 1 301 ? -36.814 13.541 61.733 1.00 44.28 301 LEU A C 1
ATOM 2430 O O . LEU A 1 301 ? -35.984 14.328 62.157 1.00 44.28 301 LEU A O 1
ATOM 2434 N N . ARG A 1 302 ? -38.117 13.785 61.926 1.00 42.03 302 ARG A N 1
ATOM 2435 C CA . ARG A 1 302 ? -38.752 14.934 62.627 1.00 42.03 302 ARG A CA 1
ATOM 2436 C C . ARG A 1 302 ? -39.336 14.500 63.948 1.00 42.03 302 ARG A C 1
ATOM 2438 O O . ARG A 1 302 ? -39.822 15.349 64.686 1.00 42.03 302 ARG A O 1
ATOM 2445 N N . LYS A 1 303 ? -39.254 13.201 64.260 1.00 44.41 303 LYS A N 1
ATOM 2446 C CA . LYS A 1 303 ? -39.173 12.830 65.661 1.00 44.41 303 LYS A CA 1
ATOM 2447 C C . LYS A 1 303 ? -37.774 13.141 66.184 1.00 44.41 303 LYS A C 1
ATOM 2449 O O . LYS A 1 303 ? -37.722 13.890 67.139 1.00 44.41 303 LYS A O 1
ATOM 2454 N N . GLU A 1 304 ? -36.691 12.756 65.496 1.00 47.06 304 GLU A N 1
ATOM 2455 C CA . GLU A 1 304 ? -35.328 13.245 65.849 1.00 47.06 304 GLU A CA 1
ATOM 2456 C C . GLU A 1 304 ? -34.283 13.244 64.726 1.00 47.06 304 GLU A C 1
ATOM 2458 O O . GLU A 1 304 ? -33.224 13.860 64.821 1.00 47.06 304 GLU A O 1
ATOM 2463 N N . ASN A 1 305 ? -34.515 12.470 63.687 1.00 38.66 305 ASN A N 1
ATOM 2464 C CA . ASN A 1 305 ? -33.416 11.830 63.011 1.00 38.66 305 ASN A CA 1
ATOM 2465 C C . ASN A 1 305 ? -32.688 12.728 61.976 1.00 38.66 305 ASN A C 1
ATOM 2467 O O . ASN A 1 305 ? -33.255 13.426 61.143 1.00 38.66 305 ASN A O 1
ATOM 2471 N N . LYS A 1 306 ? -31.368 12.695 62.063 1.00 48.31 306 LYS A N 1
ATOM 2472 C CA . LYS A 1 306 ? -30.373 13.437 61.288 1.00 48.31 306 LYS A CA 1
ATOM 2473 C C . LYS A 1 306 ? -29.730 12.458 60.287 1.00 48.31 306 LYS A C 1
ATOM 2475 O O . LYS A 1 306 ? -29.886 11.252 60.421 1.00 48.31 306 LYS A O 1
ATOM 2480 N N . VAL A 1 307 ? -28.979 12.953 59.293 1.00 44.50 307 VAL A N 1
ATOM 2481 C CA . VAL A 1 307 ? -28.216 12.093 58.342 1.00 44.50 307 VAL A CA 1
ATOM 2482 C C . VAL A 1 307 ? -26.988 11.451 59.010 1.00 44.50 307 VAL A C 1
ATOM 2484 O O . VAL A 1 307 ? -26.484 10.431 58.561 1.00 44.50 307 VAL A O 1
ATOM 2487 N N . ARG A 1 308 ? -26.551 12.031 60.130 1.00 52.44 308 ARG A N 1
ATOM 2488 C CA . ARG A 1 308 ? -25.623 11.441 61.095 1.00 52.44 308 ARG A CA 1
ATOM 2489 C C . ARG A 1 308 ? -26.210 11.627 62.477 1.00 52.44 308 ARG A C 1
ATOM 2491 O O . ARG A 1 308 ? -26.590 12.745 62.828 1.00 52.44 308 ARG A O 1
ATOM 2498 N N . LEU A 1 309 ? -26.266 10.555 63.251 1.00 55.12 309 LEU A N 1
ATOM 2499 C CA . LEU A 1 309 ? -26.690 10.625 64.641 1.00 55.12 309 LEU A CA 1
ATOM 2500 C C . LEU A 1 309 ? -25.538 11.240 65.457 1.00 55.12 309 LEU A C 1
ATOM 2502 O O . LEU A 1 309 ? -24.440 10.677 65.471 1.00 55.12 309 LEU A O 1
ATOM 2506 N N . PRO A 1 310 ? -25.726 12.415 66.080 1.00 54.34 310 PRO A N 1
ATOM 2507 C CA . PRO A 1 310 ? -24.712 13.014 66.929 1.00 54.34 310 PRO A CA 1
ATOM 2508 C C . PRO A 1 310 ? -24.587 12.170 68.185 1.00 54.34 310 PRO A C 1
ATOM 2510 O O . PRO A 1 310 ? -25.552 11.991 68.918 1.00 54.34 310 PRO A O 1
ATOM 2513 N N . THR A 1 311 ? -23.385 11.690 68.462 1.00 55.50 311 THR A N 1
ATOM 2514 C CA . THR A 1 311 ? -23.078 10.899 69.659 1.00 55.50 311 THR A CA 1
ATOM 2515 C C . THR A 1 311 ? -23.332 11.658 70.964 1.00 55.50 311 THR A C 1
ATOM 2517 O O . THR A 1 311 ? -23.534 11.032 71.996 1.00 55.50 311 THR A O 1
ATOM 2520 N N . ALA A 1 312 ? -23.350 12.993 70.921 1.00 51.75 312 ALA A N 1
ATOM 2521 C CA . ALA A 1 312 ? -23.539 13.863 72.081 1.00 51.75 312 ALA A CA 1
ATOM 2522 C C . ALA A 1 312 ? -24.997 13.987 72.571 1.00 51.75 312 ALA A C 1
ATOM 2524 O O . ALA A 1 312 ? -25.200 14.438 73.693 1.00 51.75 312 ALA A O 1
ATOM 2525 N N . ASP A 1 313 ? -25.992 13.591 71.769 1.00 49.69 313 ASP A N 1
ATOM 2526 C CA . ASP A 1 313 ? -27.419 13.742 72.111 1.00 49.69 313 ASP A CA 1
ATOM 2527 C C . ASP A 1 313 ? -27.981 12.528 72.899 1.00 49.69 313 ASP A C 1
ATOM 2529 O O . ASP A 1 313 ? -29.174 12.483 73.191 1.00 49.69 313 ASP A O 1
ATOM 2533 N N . PHE A 1 314 ? -27.146 11.541 73.263 1.00 55.25 314 PHE A N 1
ATOM 2534 C CA . PHE A 1 314 ? -27.575 10.271 73.872 1.00 55.25 314 PHE A CA 1
ATOM 2535 C C . PHE A 1 314 ? -26.855 9.998 75.209 1.00 55.25 314 PHE A C 1
ATOM 2537 O O . PHE A 1 314 ? -25.627 9.945 75.257 1.00 55.25 314 PHE A O 1
ATOM 2544 N N . GLU A 1 315 ? -27.602 9.791 76.302 1.00 47.34 315 GLU A N 1
ATOM 2545 C CA . GLU A 1 315 ? -27.037 9.411 77.609 1.00 47.34 315 GLU A CA 1
ATOM 2546 C C . GLU A 1 315 ? -26.915 7.886 77.749 1.00 47.34 315 GLU A C 1
ATOM 2548 O O . GLU A 1 315 ? -27.884 7.144 77.598 1.00 47.34 315 GLU A O 1
ATOM 2553 N N . GLY A 1 316 ? -25.705 7.420 78.068 1.00 49.66 316 GLY A N 1
ATOM 2554 C CA . GLY A 1 316 ? -25.370 6.003 78.232 1.00 49.66 316 GLY A CA 1
ATOM 2555 C C . GLY A 1 316 ? -24.276 5.554 77.260 1.00 49.66 316 GLY A C 1
ATOM 2556 O O . GLY A 1 316 ? -24.397 5.710 76.046 1.00 49.66 316 GLY A O 1
ATOM 2557 N N . ARG A 1 317 ? -23.188 4.973 77.792 1.00 48.78 317 ARG A N 1
ATOM 2558 C CA . ARG A 1 317 ? -22.000 4.588 76.998 1.00 48.78 317 ARG A CA 1
ATOM 2559 C C . ARG A 1 317 ? -22.309 3.599 75.865 1.00 48.78 317 ARG A C 1
ATOM 2561 O O . ARG A 1 317 ? -21.640 3.638 74.839 1.00 48.78 317 ARG A O 1
ATOM 2568 N N . GLU A 1 318 ? -23.327 2.760 76.026 1.00 50.84 318 GLU A N 1
ATOM 2569 C CA . GLU A 1 318 ? -23.702 1.722 75.055 1.00 50.84 318 GLU A CA 1
ATOM 2570 C C . GLU A 1 318 ? -24.421 2.292 73.822 1.00 50.84 318 GLU A C 1
ATOM 2572 O O . GLU A 1 318 ? -24.101 1.914 72.698 1.00 50.84 318 GLU A O 1
ATOM 2577 N N . VAL A 1 319 ? -25.324 3.265 74.000 1.00 50.47 319 VAL A N 1
ATOM 2578 C CA . VAL A 1 319 ? -26.070 3.902 72.895 1.00 50.47 319 VAL A CA 1
ATOM 2579 C C . VAL A 1 319 ? -25.138 4.754 72.034 1.00 50.47 319 VAL A C 1
ATOM 2581 O O . VAL A 1 319 ? -25.221 4.739 70.808 1.00 50.47 319 VAL A O 1
ATOM 2584 N N . VAL A 1 320 ? -24.192 5.441 72.675 1.00 58.31 320 VAL A N 1
ATOM 2585 C CA . VAL A 1 320 ? -23.167 6.238 71.992 1.00 58.31 320 VAL A CA 1
ATOM 2586 C C . VAL A 1 320 ? -22.229 5.355 71.163 1.00 58.31 320 VAL A C 1
ATOM 2588 O O . VAL A 1 320 ? -21.917 5.698 70.021 1.00 58.31 320 VAL A O 1
ATOM 2591 N N . SER A 1 321 ? -21.825 4.200 71.704 1.00 56.84 321 SER A N 1
ATOM 2592 C CA . SER A 1 321 ? -21.008 3.215 70.987 1.00 56.84 321 SER A CA 1
ATOM 2593 C C . SER A 1 321 ? -21.744 2.665 69.762 1.00 56.84 321 SER A C 1
ATOM 2595 O O . SER A 1 321 ? -21.187 2.672 68.666 1.00 56.84 321 SER A O 1
ATOM 2597 N N . LEU A 1 322 ? -23.022 2.299 69.912 1.00 56.97 322 LEU A N 1
ATOM 2598 C CA . LEU A 1 322 ? -23.851 1.753 68.832 1.00 56.97 322 LEU A CA 1
ATOM 2599 C C . LEU A 1 322 ? -24.078 2.770 67.702 1.00 56.97 322 LEU A C 1
ATOM 2601 O O . LEU A 1 322 ? -24.002 2.431 66.525 1.00 56.97 322 LEU A O 1
ATOM 2605 N N . VAL A 1 323 ? -24.314 4.038 68.052 1.00 62.09 323 VAL A N 1
ATOM 2606 C CA . VAL A 1 323 ? -24.435 5.147 67.093 1.00 62.09 323 VAL A CA 1
ATOM 2607 C C . VAL A 1 323 ? -23.127 5.370 66.326 1.00 62.09 323 VAL A C 1
ATOM 2609 O O . VAL A 1 323 ? -23.163 5.632 65.122 1.00 62.09 323 VAL A O 1
ATOM 2612 N N . SER A 1 324 ? -21.969 5.244 66.985 1.00 63.88 324 SER A N 1
ATOM 2613 C CA . SER A 1 324 ? -20.676 5.338 66.296 1.00 63.88 324 SER A CA 1
ATOM 2614 C C . SER A 1 324 ? -20.401 4.144 65.377 1.00 63.88 324 SER A C 1
ATOM 2616 O O . SER A 1 324 ? -19.967 4.361 64.249 1.00 63.88 324 SER A O 1
ATOM 2618 N N . GLU A 1 325 ? -20.731 2.916 65.792 1.00 63.62 325 GLU A N 1
ATOM 2619 C CA . GLU A 1 325 ? -20.603 1.716 64.953 1.00 63.62 325 GLU A CA 1
ATOM 2620 C C . GLU A 1 325 ? -21.552 1.765 63.752 1.00 63.62 325 GLU A C 1
ATOM 2622 O O . GLU A 1 325 ? -21.158 1.426 62.640 1.00 63.62 325 GLU A O 1
ATOM 2627 N N . PHE A 1 326 ? -22.779 2.256 63.935 1.00 61.59 326 PHE A N 1
ATOM 2628 C CA . PHE A 1 326 ? -23.749 2.401 62.852 1.00 61.59 326 PHE A CA 1
ATOM 2629 C C . PHE A 1 326 ? -23.321 3.466 61.833 1.00 61.59 326 PHE A C 1
ATOM 2631 O O . PHE A 1 326 ? -23.432 3.244 60.630 1.00 61.59 326 PHE A O 1
ATOM 2638 N N . ASN A 1 327 ? -22.776 4.598 62.293 1.00 70.44 327 ASN A N 1
ATOM 2639 C CA . ASN A 1 327 ? -22.200 5.613 61.406 1.00 70.44 327 ASN A CA 1
ATOM 2640 C C . ASN A 1 327 ? -20.966 5.075 60.647 1.00 70.44 327 ASN A C 1
ATOM 2642 O O . ASN A 1 327 ? -20.812 5.383 59.469 1.00 70.44 327 ASN A O 1
ATOM 2646 N N . LEU A 1 328 ? -20.122 4.250 61.284 1.00 72.62 328 LEU A N 1
ATOM 2647 C CA . LEU A 1 328 ? -18.976 3.597 60.634 1.00 72.62 328 LEU A CA 1
ATOM 2648 C C . LEU A 1 328 ? -19.412 2.552 59.593 1.00 72.62 328 LEU A C 1
ATOM 2650 O O . LEU A 1 328 ? -18.856 2.521 58.501 1.00 72.62 328 LEU A O 1
ATOM 2654 N N . LEU A 1 329 ? -20.436 1.744 59.890 1.00 66.62 329 LEU A N 1
ATOM 2655 C CA . LEU A 1 329 ? -21.021 0.788 58.942 1.00 66.62 329 LEU A CA 1
ATOM 2656 C C . LEU A 1 329 ? -21.695 1.482 57.753 1.00 66.62 329 LEU A C 1
ATOM 2658 O O . LEU A 1 329 ? -21.661 0.956 56.645 1.00 66.62 329 LEU A O 1
ATOM 2662 N N . LEU A 1 330 ? -22.310 2.651 57.961 1.00 65.88 330 LEU A N 1
ATOM 2663 C CA . LEU A 1 330 ? -22.886 3.451 56.877 1.00 65.88 330 LEU A CA 1
ATOM 2664 C C . LEU A 1 330 ? -21.803 4.023 55.954 1.00 65.88 330 LEU A C 1
ATOM 2666 O O . LEU A 1 330 ? -21.959 3.922 54.738 1.00 65.88 330 LEU A O 1
ATOM 2670 N N . ASP A 1 331 ? -20.709 4.552 56.512 1.00 69.38 331 ASP A N 1
ATOM 2671 C CA . ASP A 1 331 ? -19.563 5.033 55.728 1.00 69.38 331 ASP A CA 1
ATOM 2672 C C . ASP A 1 331 ? -18.898 3.865 54.952 1.00 69.38 331 ASP A C 1
ATOM 2674 O O . ASP A 1 331 ? -18.581 4.014 53.770 1.00 69.38 331 ASP A O 1
ATOM 2678 N N . ASP A 1 332 ? -18.752 2.678 55.558 1.00 69.94 332 ASP A N 1
ATOM 2679 C CA . ASP A 1 332 ? -18.180 1.480 54.911 1.00 69.94 332 ASP A CA 1
ATOM 2680 C C . ASP A 1 332 ? -19.100 0.893 53.817 1.00 69.94 332 ASP A C 1
ATOM 2682 O O . ASP A 1 332 ? -18.661 0.525 52.722 1.00 69.94 332 ASP A O 1
ATOM 2686 N N . LEU A 1 333 ? -20.417 0.881 54.049 1.00 63.28 333 LEU A N 1
ATOM 2687 C CA . LEU A 1 333 ? -21.409 0.488 53.042 1.00 63.28 333 LEU A CA 1
ATOM 2688 C C . LEU A 1 333 ? -21.468 1.471 51.867 1.00 63.28 333 LEU A C 1
ATOM 2690 O O . LEU A 1 333 ? -21.674 1.044 50.728 1.00 63.28 333 LEU A O 1
ATOM 2694 N N . GLU A 1 334 ? -21.300 2.772 52.113 1.00 66.25 334 GLU A N 1
ATOM 2695 C CA . GLU A 1 334 ? -21.257 3.789 51.060 1.00 66.25 334 GLU A CA 1
ATOM 2696 C C . GLU A 1 334 ? -19.963 3.671 50.240 1.00 66.25 334 GLU A C 1
ATOM 2698 O O . GLU A 1 334 ? -20.020 3.645 49.007 1.00 66.25 334 GLU A O 1
ATOM 2703 N N . GLN A 1 335 ? -18.812 3.478 50.894 1.00 69.12 335 GLN A N 1
ATOM 2704 C CA . GLN A 1 335 ? -17.539 3.256 50.206 1.00 69.12 335 GLN A CA 1
ATOM 2705 C C . GLN A 1 335 ? -17.508 1.945 49.412 1.00 69.12 335 GLN A C 1
ATOM 2707 O O . GLN A 1 335 ? -17.073 1.961 48.258 1.00 69.12 335 GLN A O 1
ATOM 2712 N N . SER A 1 336 ? -18.003 0.827 49.959 1.00 69.75 336 SER A N 1
ATOM 2713 C CA . SER A 1 336 ? -18.016 -0.456 49.238 1.00 69.75 336 SER A CA 1
ATOM 2714 C C . SER A 1 336 ? -18.940 -0.425 48.018 1.00 69.75 336 SER A C 1
ATOM 2716 O O . SER A 1 336 ? -18.555 -0.901 46.949 1.00 69.75 336 SER A O 1
ATOM 2718 N N . LYS A 1 337 ? -20.111 0.223 48.116 1.00 69.50 337 LYS A N 1
ATOM 2719 C CA . LYS A 1 337 ? -21.016 0.416 46.972 1.00 69.50 337 LYS A CA 1
ATOM 2720 C C . LYS A 1 337 ? -20.434 1.343 45.916 1.00 69.50 337 LYS A C 1
ATOM 2722 O O . LYS A 1 337 ? -20.561 1.038 44.735 1.00 69.50 337 LYS A O 1
ATOM 2727 N N . ILE A 1 338 ? -19.791 2.446 46.307 1.00 69.12 338 ILE A N 1
ATOM 2728 C CA . ILE A 1 338 ? -19.107 3.336 45.358 1.00 69.12 338 ILE A CA 1
ATOM 2729 C C . ILE A 1 338 ? -17.962 2.589 44.673 1.00 69.12 338 ILE A C 1
ATOM 2731 O O . ILE A 1 338 ? -17.825 2.680 43.458 1.00 69.12 338 ILE A O 1
ATOM 2735 N N . HIS A 1 339 ? -17.169 1.811 45.413 1.00 65.38 339 HIS A N 1
ATOM 2736 C CA . HIS A 1 339 ? -16.070 1.034 44.845 1.00 65.38 339 HIS A CA 1
ATOM 2737 C C . HIS A 1 339 ? -16.573 -0.047 43.877 1.00 65.38 339 HIS A C 1
ATOM 2739 O O . HIS A 1 339 ? -16.036 -0.185 42.777 1.00 65.38 339 HIS A O 1
ATOM 2745 N N . GLN A 1 340 ? -17.637 -0.769 44.239 1.00 72.12 340 GLN A N 1
ATOM 2746 C CA . GLN A 1 340 ? -18.256 -1.766 43.369 1.00 72.12 340 GLN A CA 1
ATOM 2747 C C . GLN A 1 340 ? -18.867 -1.123 42.119 1.00 72.12 340 GLN A C 1
ATOM 2749 O O . GLN A 1 340 ? -18.570 -1.558 41.010 1.00 72.12 340 GLN A O 1
ATOM 2754 N N . PHE A 1 341 ? -19.625 -0.035 42.274 1.00 72.00 341 PHE A N 1
ATOM 2755 C CA . PHE A 1 341 ? -20.201 0.714 41.158 1.00 72.00 341 PHE A CA 1
ATOM 2756 C C . PHE A 1 341 ? -19.120 1.275 40.225 1.00 72.00 341 PHE A C 1
ATOM 2758 O O . PHE A 1 341 ? -19.235 1.166 39.007 1.00 72.00 341 PHE A O 1
ATOM 2765 N N . CYS A 1 342 ? -18.035 1.826 40.775 1.00 69.31 342 CYS A N 1
ATOM 2766 C CA . CYS A 1 342 ? -16.890 2.299 40.000 1.00 69.31 342 CYS A CA 1
ATOM 2767 C C . CYS A 1 342 ? -16.174 1.154 39.271 1.00 69.31 342 CYS A C 1
ATOM 2769 O O . CYS A 1 342 ? -15.756 1.339 38.130 1.00 69.31 342 CYS A O 1
ATOM 2771 N N . SER A 1 343 ? -16.041 -0.023 39.890 1.00 73.25 343 SER A N 1
ATOM 2772 C CA . SER A 1 343 ? -15.440 -1.210 39.266 1.00 73.25 343 SER A CA 1
ATOM 2773 C C . SER A 1 343 ? -16.299 -1.743 38.112 1.00 73.25 343 SER A C 1
ATOM 2775 O O . SER A 1 343 ? -15.794 -1.962 37.009 1.00 73.25 343 SER A O 1
ATOM 2777 N N . GLU A 1 344 ? -17.611 -1.864 38.328 1.00 75.81 344 GLU A N 1
ATOM 2778 C CA . GLU A 1 344 ? -18.577 -2.282 37.308 1.00 75.81 344 GLU A CA 1
ATOM 2779 C C . GLU A 1 344 ? -18.624 -1.281 36.147 1.00 75.81 344 GLU A C 1
ATOM 2781 O O . GLU A 1 344 ? -18.481 -1.674 34.987 1.00 75.81 344 GLU A O 1
ATOM 2786 N N . GLN A 1 345 ? -18.708 0.024 36.441 1.00 74.00 345 GLN A N 1
ATOM 2787 C CA . GLN A 1 345 ? -18.648 1.065 35.413 1.00 74.00 345 GLN A CA 1
ATOM 2788 C C . GLN A 1 345 ? -17.325 1.056 34.652 1.00 74.00 345 GLN A C 1
ATOM 2790 O O . GLN A 1 345 ? -17.328 1.263 33.441 1.00 74.00 345 GLN A O 1
ATOM 2795 N N . LYS A 1 346 ? -16.196 0.816 35.327 1.00 76.62 346 LYS A N 1
ATOM 2796 C CA . LYS A 1 346 ? -14.882 0.740 34.683 1.00 76.62 346 LYS A CA 1
ATOM 2797 C C . LYS A 1 346 ? -14.809 -0.443 33.717 1.00 76.62 346 LYS A C 1
ATOM 2799 O O . LYS A 1 346 ? -14.336 -0.257 32.600 1.00 76.62 346 LYS A O 1
ATOM 2804 N N . SER A 1 347 ? -15.297 -1.620 34.112 1.00 80.38 347 SER A N 1
ATOM 2805 C CA . SER A 1 347 ? -15.347 -2.805 33.242 1.00 80.38 347 SER A CA 1
ATOM 2806 C C . SER A 1 347 ? -16.225 -2.563 32.006 1.00 80.38 347 SER A C 1
ATOM 2808 O O . SER A 1 347 ? -15.779 -2.753 30.874 1.00 80.38 347 SER A O 1
ATOM 2810 N N . ASP A 1 348 ? -17.433 -2.036 32.209 1.00 81.69 348 ASP A N 1
ATOM 2811 C CA . ASP A 1 348 ? -18.381 -1.713 31.136 1.00 81.69 348 ASP A CA 1
ATOM 2812 C C . ASP A 1 348 ? -17.841 -0.604 30.204 1.00 81.69 348 ASP A C 1
ATOM 2814 O O . ASP A 1 348 ? -17.977 -0.654 28.980 1.00 81.69 348 ASP A O 1
ATOM 2818 N N . LEU A 1 349 ? -17.142 0.394 30.756 1.00 82.44 349 LEU A N 1
ATOM 2819 C CA . LEU A 1 349 ? -16.486 1.441 29.971 1.00 82.44 349 LEU A CA 1
ATOM 2820 C C . LEU A 1 349 ? -15.341 0.885 29.116 1.00 82.44 349 LEU A C 1
ATOM 2822 O O . LEU A 1 349 ? -15.261 1.231 27.938 1.00 82.44 349 LEU A O 1
ATOM 2826 N N . ILE A 1 350 ? -14.489 0.015 29.671 1.00 83.06 350 ILE A N 1
ATOM 2827 C CA . ILE A 1 350 ? -13.400 -0.640 28.927 1.00 83.06 350 ILE A CA 1
ATOM 2828 C C . ILE A 1 350 ? -13.977 -1.415 27.743 1.00 83.06 350 ILE A C 1
ATOM 2830 O O . ILE A 1 350 ? -13.551 -1.207 26.609 1.00 83.06 350 ILE A O 1
ATOM 2834 N N . GLN A 1 351 ? -15.003 -2.234 27.976 1.00 84.00 351 GLN A N 1
ATOM 2835 C CA . GLN A 1 351 ? -15.626 -3.025 26.914 1.00 84.00 351 GLN A CA 1
ATOM 2836 C C . GLN A 1 351 ? -16.258 -2.159 25.812 1.00 84.00 351 GLN A C 1
ATOM 2838 O O . GLN A 1 351 ? -16.292 -2.582 24.656 1.00 84.00 351 GLN A O 1
ATOM 2843 N N . ARG A 1 352 ? -16.741 -0.950 26.135 1.00 78.81 352 ARG A N 1
ATOM 2844 C CA . ARG A 1 352 ? -17.380 -0.043 25.164 1.00 78.81 352 ARG A CA 1
ATOM 2845 C C . ARG A 1 352 ? -16.428 0.895 24.425 1.00 78.81 352 ARG A C 1
ATOM 2847 O O . ARG A 1 352 ? -16.731 1.259 23.290 1.00 78.81 352 ARG A O 1
ATOM 2854 N N . VAL A 1 353 ? -15.351 1.345 25.066 1.00 78.62 353 VAL A N 1
ATOM 2855 C CA . VAL A 1 353 ? -14.470 2.405 24.537 1.00 78.62 353 VAL A CA 1
ATOM 2856 C C . VAL A 1 353 ? -13.236 1.835 23.844 1.00 78.62 353 VAL A C 1
ATOM 2858 O O . VAL A 1 353 ? -12.737 2.455 22.905 1.00 78.62 353 VAL A O 1
ATOM 2861 N N . VAL A 1 354 ? -12.745 0.670 24.275 1.00 85.19 354 VAL A N 1
ATOM 2862 C CA . VAL A 1 354 ? -11.562 0.057 23.662 1.00 85.19 354 VAL A CA 1
ATOM 2863 C C . VAL A 1 354 ? -11.905 -0.401 22.236 1.00 85.19 354 VAL A C 1
ATOM 2865 O O . VAL A 1 354 ? -12.902 -1.101 22.039 1.00 85.19 354 VAL A O 1
ATOM 2868 N N . PRO A 1 355 ? -11.106 -0.016 21.224 1.00 84.81 355 PRO A N 1
ATOM 2869 C CA . PRO A 1 355 ? -11.388 -0.313 19.820 1.00 84.81 355 PRO A CA 1
ATOM 2870 C C . PRO A 1 355 ? -11.100 -1.770 19.411 1.00 84.81 355 PRO A C 1
ATOM 2872 O O . PRO A 1 355 ? -11.146 -2.076 18.225 1.00 84.81 355 PRO A O 1
ATOM 2875 N N . SER A 1 356 ? -10.845 -2.665 20.364 1.00 91.25 356 SER A N 1
ATOM 2876 C CA . SER A 1 356 ? -10.532 -4.080 20.134 1.00 91.25 356 SER A CA 1
ATOM 2877 C C . SER A 1 356 ? -11.737 -4.963 20.469 1.00 91.25 356 SER A C 1
ATOM 2879 O O . SER A 1 356 ? -12.555 -4.631 21.339 1.00 91.25 356 SER A O 1
ATOM 2881 N N . ALA A 1 357 ? -11.866 -6.101 19.786 1.00 94.69 357 ALA A N 1
ATOM 2882 C CA . ALA A 1 357 ? -12.830 -7.123 20.171 1.00 94.69 357 ALA A CA 1
ATOM 2883 C C . ALA A 1 357 ? -12.412 -7.715 21.519 1.00 94.69 357 ALA A C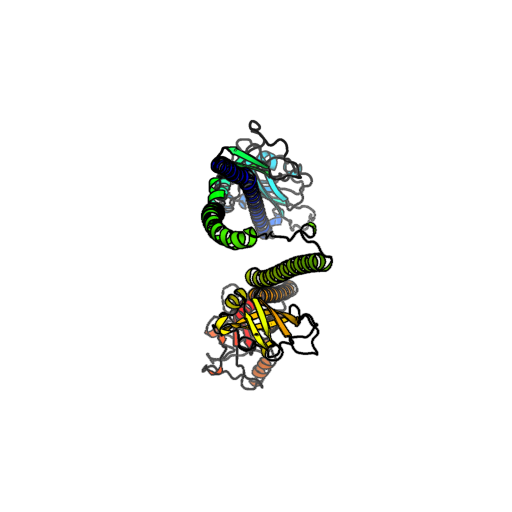 1
ATOM 2885 O O . ALA A 1 357 ? -11.244 -8.039 21.701 1.00 94.69 357 ALA A O 1
ATOM 2886 N N . ILE A 1 358 ? -13.340 -7.807 22.472 1.00 94.81 358 ILE A N 1
ATOM 2887 C CA . ILE A 1 358 ? -13.090 -8.340 23.815 1.00 94.81 358 ILE A CA 1
ATOM 2888 C C . ILE A 1 358 ? -14.233 -9.277 24.179 1.00 94.81 358 ILE A C 1
ATOM 2890 O O . ILE A 1 358 ? -15.408 -8.917 24.041 1.00 94.81 358 ILE A O 1
ATOM 2894 N N . PHE A 1 359 ? -13.881 -10.449 24.691 1.00 94.50 359 PHE A N 1
ATOM 2895 C CA . PHE A 1 359 ? -14.823 -11.377 25.294 1.00 94.50 359 PHE A CA 1
ATOM 2896 C C . PHE A 1 359 ? -14.214 -12.071 26.507 1.00 94.50 359 PHE A C 1
ATOM 2898 O O . PHE A 1 359 ? -12.995 -12.113 26.691 1.00 94.50 359 PHE A O 1
ATOM 2905 N N . THR A 1 360 ? -15.084 -12.626 27.340 1.00 94.69 360 THR A N 1
ATOM 2906 C CA . THR A 1 360 ? -14.687 -13.476 28.463 1.00 94.69 360 THR A CA 1
ATOM 2907 C C . THR A 1 360 ? -15.336 -14.839 28.341 1.00 94.69 360 THR A C 1
ATOM 2909 O O . THR A 1 360 ? -16.418 -14.966 27.769 1.00 94.69 360 THR A O 1
ATOM 2912 N N . VAL A 1 361 ? -14.693 -15.853 28.911 1.00 94.50 361 VAL A N 1
ATOM 2913 C CA . VAL A 1 361 ? -15.222 -17.215 29.029 1.00 94.50 361 VAL A CA 1
ATOM 2914 C C . VAL A 1 361 ? -15.147 -17.692 30.472 1.00 94.50 361 VAL A C 1
ATOM 2916 O O . VAL A 1 361 ? -14.310 -17.206 31.231 1.00 94.50 361 VAL A O 1
ATOM 2919 N N . ASN A 1 362 ? -15.997 -18.640 30.858 1.00 94.44 362 ASN A N 1
ATOM 2920 C CA . ASN A 1 362 ? -15.834 -19.386 32.107 1.00 94.44 362 ASN A CA 1
ATOM 2921 C C . ASN A 1 362 ? -14.779 -20.508 31.953 1.00 94.44 362 ASN A C 1
ATOM 2923 O O . ASN A 1 362 ? -14.158 -20.659 30.898 1.00 94.44 362 ASN A O 1
ATOM 2927 N N . VAL A 1 363 ? -14.565 -21.295 33.012 1.00 91.50 363 VAL A N 1
ATOM 2928 C CA . VAL A 1 363 ? -13.630 -22.441 33.013 1.00 91.50 363 VAL A CA 1
ATOM 2929 C C . VAL A 1 363 ? -13.996 -23.537 32.003 1.00 91.50 363 VAL A C 1
ATOM 2931 O O . VAL A 1 363 ? -13.113 -24.237 31.517 1.00 91.50 363 VAL A O 1
ATOM 2934 N N . ASP A 1 364 ? -15.270 -23.621 31.619 1.00 90.00 364 ASP A N 1
ATOM 2935 C CA . ASP A 1 364 ? -15.787 -24.558 30.615 1.00 90.00 364 ASP A CA 1
ATOM 2936 C C . ASP A 1 364 ? -15.699 -23.998 29.183 1.00 90.00 364 ASP A C 1
ATOM 2938 O O . ASP A 1 364 ? -16.260 -24.572 28.256 1.00 90.00 364 ASP A O 1
ATOM 2942 N N . LYS A 1 365 ? -14.994 -22.873 28.977 1.00 90.81 365 LYS A N 1
ATOM 2943 C CA . LYS A 1 365 ? -14.832 -22.187 27.676 1.00 90.81 365 LYS A CA 1
ATOM 2944 C C . LYS A 1 365 ? -16.141 -21.640 27.084 1.00 90.81 365 LYS A C 1
ATOM 2946 O O . LYS A 1 365 ? -16.193 -21.304 25.898 1.00 90.81 365 LYS A O 1
ATOM 2951 N N . VAL A 1 366 ? -17.173 -21.487 27.910 1.00 93.56 366 VAL A N 1
ATOM 2952 C CA . VAL A 1 366 ? -18.450 -20.870 27.538 1.00 93.56 366 VAL A CA 1
ATOM 2953 C C . VAL A 1 366 ? -18.330 -19.356 27.642 1.00 93.56 366 VAL A C 1
ATOM 2955 O O . VAL A 1 366 ? -17.890 -18.834 28.667 1.00 93.56 366 VAL A O 1
ATOM 2958 N N . VAL A 1 367 ? -18.728 -18.639 26.592 1.00 95.56 367 VAL A N 1
ATOM 2959 C CA . VAL A 1 367 ? -18.660 -17.174 26.516 1.00 95.56 367 VAL A CA 1
ATOM 2960 C C . VAL A 1 367 ? -19.608 -16.538 27.535 1.00 95.56 367 VAL A C 1
ATOM 2962 O O . VAL A 1 367 ? -20.805 -16.822 27.562 1.00 95.56 367 VAL A O 1
ATOM 2965 N N . THR A 1 368 ? -19.071 -15.642 28.362 1.00 94.50 368 THR A N 1
ATOM 2966 C CA . THR A 1 368 ? -19.789 -14.934 29.436 1.00 94.50 368 THR A CA 1
ATOM 2967 C C . THR A 1 368 ? -19.986 -13.444 29.161 1.00 94.50 368 THR A C 1
ATOM 2969 O O . THR A 1 368 ? -20.897 -12.838 29.718 1.00 94.50 368 THR A O 1
ATOM 2972 N N . SER A 1 369 ? -19.173 -12.840 28.292 1.00 93.62 369 SER A N 1
ATOM 2973 C CA . SER A 1 369 ? -19.366 -11.467 27.811 1.00 93.62 369 SER A CA 1
ATOM 2974 C C . SER A 1 369 ? -18.887 -11.328 26.373 1.00 93.62 369 SER A C 1
ATOM 2976 O O . SER A 1 369 ? -18.009 -12.071 25.943 1.00 93.62 369 SER A O 1
ATOM 2978 N N . TRP A 1 370 ? -19.469 -10.386 25.632 1.00 95.38 370 TRP A N 1
ATOM 2979 C CA . TRP A 1 370 ? -19.162 -10.154 24.222 1.00 95.38 370 TRP A CA 1
ATOM 2980 C C . TRP A 1 370 ? -19.362 -8.676 23.886 1.00 95.38 370 TRP A C 1
ATOM 2982 O O . TRP A 1 370 ? -20.490 -8.178 23.917 1.00 95.38 370 TRP A O 1
ATOM 2992 N N . ASN A 1 371 ? -18.279 -7.938 23.620 1.00 94.69 371 ASN A N 1
ATOM 2993 C CA . ASN A 1 371 ? -18.386 -6.499 23.388 1.00 94.69 371 ASN A CA 1
ATOM 2994 C C . ASN A 1 371 ? -18.804 -6.150 21.944 1.00 94.69 371 ASN A C 1
ATOM 2996 O O . ASN A 1 371 ? -18.695 -6.944 21.011 1.00 94.69 371 ASN A O 1
ATOM 3000 N N . ARG A 1 372 ? -19.232 -4.900 21.727 1.00 93.12 372 ARG A N 1
ATOM 3001 C CA . ARG A 1 372 ? -19.677 -4.410 20.405 1.00 93.12 372 ARG A CA 1
ATOM 3002 C C . ARG A 1 372 ? -18.583 -4.479 19.329 1.00 93.12 372 ARG A C 1
ATOM 3004 O O . ARG A 1 372 ? -18.875 -4.510 18.133 1.00 93.12 372 ARG A O 1
ATOM 3011 N N . CYS A 1 373 ? -17.313 -4.415 19.715 1.00 94.75 373 CYS A N 1
ATOM 3012 C CA . CYS A 1 373 ? -16.207 -4.571 18.773 1.00 94.75 373 CYS A CA 1
ATOM 3013 C C . CYS A 1 373 ? -16.106 -6.023 18.286 1.00 94.75 373 CYS A C 1
ATOM 3015 O O . CYS A 1 373 ? -15.972 -6.228 17.083 1.00 94.75 373 CYS A O 1
ATOM 3017 N N . ALA A 1 374 ? -16.284 -7.007 19.173 1.00 95.25 374 ALA A N 1
ATOM 3018 C CA . ALA A 1 374 ? -16.348 -8.421 18.819 1.00 95.25 374 ALA A CA 1
ATOM 3019 C C . ALA A 1 374 ? -17.541 -8.725 17.903 1.00 95.25 374 ALA A C 1
ATOM 3021 O O . ALA A 1 374 ? -17.377 -9.438 16.912 1.00 95.25 374 ALA A O 1
ATOM 3022 N N . GLU A 1 375 ? -18.702 -8.101 18.141 1.00 95.00 375 GLU A N 1
ATOM 3023 C CA . GLU A 1 375 ? -19.854 -8.216 17.234 1.00 95.00 375 GLU A CA 1
ATOM 3024 C C . GLU A 1 375 ? -19.535 -7.725 15.820 1.00 95.00 375 GLU A C 1
ATOM 3026 O O . GLU A 1 375 ? -19.805 -8.411 14.836 1.00 95.00 375 GLU A O 1
ATOM 3031 N N . ARG A 1 376 ? -18.930 -6.537 15.706 1.00 93.56 376 ARG A N 1
ATOM 3032 C CA . ARG A 1 376 ? -18.589 -5.941 14.406 1.00 93.56 376 ARG A CA 1
ATOM 3033 C C . ARG A 1 376 ? -17.536 -6.749 13.656 1.00 93.56 376 ARG A C 1
ATOM 3035 O O . ARG A 1 376 ? -17.664 -6.939 12.447 1.00 93.56 376 ARG A O 1
ATOM 3042 N N . LEU A 1 377 ? -16.507 -7.199 14.370 1.00 93.44 377 LEU A N 1
ATOM 3043 C CA . LEU A 1 377 ? -15.371 -7.903 13.789 1.00 93.44 377 LEU A CA 1
ATOM 3044 C C . LEU A 1 377 ? -15.793 -9.309 13.328 1.00 93.44 377 LEU A C 1
ATOM 3046 O O . LEU A 1 377 ? -15.607 -9.658 12.167 1.00 93.44 377 LEU A O 1
ATOM 3050 N N . THR A 1 378 ? -16.446 -10.090 14.188 1.00 93.94 378 THR A N 1
ATOM 3051 C CA . THR A 1 378 ? -16.815 -11.484 13.874 1.00 93.94 378 THR A CA 1
ATOM 3052 C C . THR A 1 378 ? -18.121 -11.616 13.080 1.00 93.94 378 THR A C 1
ATOM 3054 O O . THR A 1 378 ? -18.319 -12.594 12.361 1.00 93.94 378 THR A O 1
ATOM 3057 N N . GLY A 1 379 ? -19.024 -10.636 13.185 1.00 94.19 379 GLY A N 1
ATOM 3058 C CA . GLY A 1 379 ? -20.379 -10.698 12.631 1.00 94.19 379 GLY A CA 1
ATOM 3059 C C . GLY A 1 379 ? -21.397 -11.444 13.505 1.00 94.19 379 GLY A C 1
ATOM 3060 O O . GLY A 1 379 ? -22.574 -11.471 13.145 1.00 94.19 379 GLY A O 1
ATOM 3061 N N . TYR A 1 380 ? -20.985 -12.025 14.636 1.00 95.38 380 TYR A N 1
ATOM 3062 C CA . TYR A 1 380 ? -21.889 -12.668 15.594 1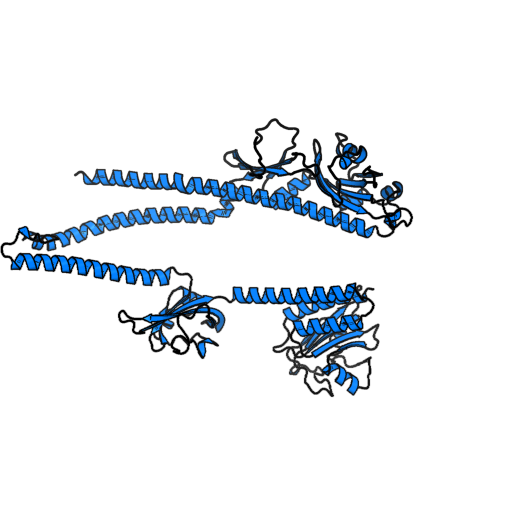.00 95.38 380 TYR A CA 1
ATOM 3063 C C . TYR A 1 380 ? -22.366 -11.678 16.650 1.00 95.38 380 TYR A C 1
ATOM 3065 O O . TYR A 1 380 ? -21.559 -10.976 17.263 1.00 95.38 380 TYR A O 1
ATOM 3073 N N . ARG A 1 381 ? -23.675 -11.631 16.896 1.00 95.75 381 ARG A N 1
ATOM 3074 C CA . ARG A 1 381 ? -24.234 -10.779 17.950 1.00 95.75 381 ARG A CA 1
ATOM 3075 C C . ARG A 1 381 ? -23.987 -11.385 19.334 1.00 95.75 381 ARG A C 1
ATOM 3077 O O . ARG A 1 381 ? -23.827 -12.595 19.477 1.00 95.75 381 ARG A O 1
ATOM 3084 N N . ALA A 1 382 ? -23.973 -10.549 20.370 1.00 94.69 382 ALA A N 1
ATOM 3085 C CA . ALA A 1 382 ? -23.729 -10.991 21.741 1.00 94.69 382 ALA A CA 1
ATOM 3086 C C . ALA A 1 382 ? -24.749 -12.039 22.224 1.00 94.69 382 ALA A C 1
ATOM 3088 O O . ALA A 1 382 ? -24.369 -12.977 22.916 1.00 94.69 382 ALA A O 1
ATOM 3089 N N . ASP A 1 383 ? -26.017 -11.919 21.821 1.00 95.06 383 ASP A N 1
ATOM 3090 C CA . ASP A 1 383 ? -27.085 -12.884 22.125 1.00 95.06 383 ASP A CA 1
ATOM 3091 C C . ASP A 1 383 ? -26.911 -14.237 21.417 1.00 95.06 383 ASP A C 1
ATOM 3093 O O . ASP A 1 383 ? -27.498 -15.226 21.844 1.00 95.06 383 ASP A O 1
ATOM 3097 N N . GLU A 1 384 ? -26.087 -14.297 20.370 1.00 93.88 384 GLU A N 1
ATOM 3098 C CA . GLU A 1 384 ? -25.743 -15.535 19.663 1.00 93.88 384 GLU A CA 1
ATOM 3099 C C . GLU A 1 384 ? -24.505 -16.214 20.254 1.00 93.88 384 GLU A C 1
ATOM 3101 O O . GLU A 1 384 ? -24.347 -17.422 20.112 1.00 93.88 384 GLU A O 1
ATOM 3106 N N . MET A 1 385 ? -23.621 -15.458 20.909 1.00 94.75 385 MET A N 1
ATOM 3107 C CA . MET A 1 385 ? -22.357 -15.982 21.434 1.00 94.75 385 MET A CA 1
ATOM 3108 C C . MET A 1 385 ? -22.404 -16.283 22.927 1.00 94.75 385 MET A C 1
ATOM 3110 O O . MET A 1 385 ? -21.844 -17.288 23.354 1.00 94.75 385 MET A O 1
ATOM 3114 N N . ILE A 1 386 ? -23.051 -15.439 23.733 1.00 95.62 386 ILE A N 1
ATOM 3115 C CA . ILE A 1 386 ? -23.116 -15.636 25.184 1.00 95.62 386 ILE A CA 1
ATOM 3116 C C . ILE A 1 386 ? -23.857 -16.943 25.489 1.00 95.62 386 ILE A C 1
ATOM 3118 O O . ILE A 1 386 ? -24.969 -17.163 25.018 1.00 95.62 386 ILE A O 1
ATOM 3122 N N . GLY A 1 387 ? -23.237 -17.803 26.300 1.00 94.25 387 GLY A N 1
ATOM 3123 C CA . GLY A 1 387 ? -23.748 -19.140 26.614 1.00 94.25 387 GLY A CA 1
ATOM 3124 C C . GLY A 1 387 ? -23.307 -20.241 25.644 1.00 94.25 387 GLY A C 1
ATOM 3125 O O . GLY A 1 387 ? -23.538 -21.409 25.939 1.00 94.25 387 GLY A O 1
ATOM 3126 N N . ASN A 1 388 ? -22.626 -19.900 24.546 1.00 93.62 388 ASN A N 1
ATOM 3127 C CA . ASN A 1 388 ? -22.032 -20.861 23.617 1.00 93.62 388 ASN A CA 1
ATOM 3128 C C . ASN A 1 388 ? -20.516 -20.988 23.819 1.00 93.62 388 ASN A C 1
ATOM 3130 O O . ASN A 1 388 ? -19.869 -20.156 24.460 1.00 93.62 388 ASN A O 1
ATOM 3134 N N . GLU A 1 389 ? -19.941 -22.051 23.267 1.00 90.44 389 GLU A N 1
ATOM 3135 C CA . GLU A 1 389 ? -18.508 -22.324 23.338 1.00 90.44 389 GLU A CA 1
ATOM 3136 C C . GLU A 1 389 ? -17.709 -21.369 22.436 1.00 90.44 389 GLU A C 1
ATOM 3138 O O . GLU A 1 389 ? -18.075 -21.102 21.288 1.00 90.44 389 GLU A O 1
ATOM 3143 N N . CYS A 1 390 ? -16.582 -20.851 22.933 1.00 87.56 390 CYS A N 1
ATOM 3144 C CA . CYS A 1 390 ? -15.822 -19.811 22.230 1.00 87.56 390 CYS A CA 1
ATOM 3145 C C . CYS A 1 390 ? -15.144 -20.269 20.926 1.00 87.56 390 CYS A C 1
ATOM 3147 O O . CYS A 1 390 ? -14.706 -19.433 20.142 1.00 87.56 390 CYS A O 1
ATOM 3149 N N . PHE A 1 391 ? -15.057 -21.573 20.663 1.00 86.12 391 PHE A N 1
ATOM 3150 C CA . PHE A 1 391 ? -14.424 -22.121 19.459 1.00 86.12 391 PHE A CA 1
ATOM 3151 C C . PHE A 1 391 ? -15.345 -22.174 18.234 1.00 86.12 391 PHE A C 1
ATOM 3153 O O . PHE A 1 391 ? -14.883 -22.531 17.155 1.00 86.12 391 PHE A O 1
ATOM 3160 N N . LEU A 1 392 ? -16.610 -21.760 18.359 1.00 86.06 392 LEU A N 1
ATOM 3161 C CA . LEU A 1 392 ? -17.580 -21.745 17.255 1.00 86.06 392 LEU A CA 1
ATOM 3162 C C . LEU A 1 392 ? -17.106 -20.940 16.030 1.00 86.06 392 LEU A C 1
ATOM 3164 O O . LEU A 1 392 ? -17.446 -21.279 14.900 1.00 86.06 392 LEU A O 1
ATOM 3168 N N . PHE A 1 393 ? -16.309 -19.892 16.245 1.00 87.56 393 PHE A N 1
ATOM 3169 C CA . PHE A 1 393 ? -15.763 -19.034 15.187 1.00 87.56 393 PHE A CA 1
ATOM 3170 C C . PHE A 1 393 ? -14.245 -19.194 14.994 1.00 87.56 393 PHE A C 1
ATOM 3172 O O . PHE A 1 393 ? -13.658 -18.499 14.164 1.00 87.56 393 PHE A O 1
ATOM 3179 N N . ALA A 1 394 ? -13.589 -20.071 15.760 1.00 86.56 394 ALA A N 1
ATOM 3180 C CA . ALA A 1 394 ? -12.139 -20.231 15.728 1.00 86.56 394 ALA A CA 1
ATOM 3181 C C . ALA A 1 394 ? -11.697 -21.206 14.630 1.00 86.56 394 ALA A C 1
ATOM 3183 O O . ALA A 1 394 ? -12.273 -22.280 14.477 1.00 86.56 394 ALA A O 1
ATOM 3184 N N . GLU A 1 395 ? -10.622 -20.859 13.923 1.00 88.19 395 GLU A N 1
ATOM 3185 C CA . GLU A 1 395 ? -9.937 -21.737 12.970 1.00 88.19 395 GLU A CA 1
ATOM 3186 C C . GLU A 1 395 ? -8.542 -22.095 13.483 1.00 88.19 395 GLU A C 1
ATOM 3188 O O . GLU A 1 395 ? -8.146 -21.739 14.600 1.00 88.19 395 GLU A O 1
ATOM 3193 N N . LYS A 1 396 ? -7.775 -22.839 12.685 1.00 78.88 396 LYS A N 1
ATOM 3194 C CA . LYS A 1 396 ? -6.391 -23.177 13.024 1.00 78.88 396 LYS A CA 1
ATOM 3195 C C . LYS A 1 396 ? -5.542 -21.908 13.221 1.00 78.88 396 LYS A C 1
ATOM 3197 O O . LYS A 1 396 ? -5.736 -20.920 12.521 1.00 78.88 396 LYS A O 1
ATOM 3202 N N . PRO A 1 397 ? -4.590 -21.915 14.170 1.00 79.50 397 PRO A N 1
ATOM 3203 C CA . PRO A 1 397 ? -4.299 -22.973 15.145 1.00 79.50 397 PRO A CA 1
ATOM 3204 C C . PRO A 1 397 ? -5.210 -22.935 16.391 1.00 79.50 397 PRO A C 1
ATOM 3206 O O . PRO A 1 397 ? -5.145 -23.831 17.231 1.00 79.50 397 PRO A O 1
ATOM 3209 N N . CYS A 1 398 ? -6.049 -21.908 16.539 1.00 80.38 398 CYS A N 1
ATOM 3210 C CA . CYS A 1 398 ? -6.857 -21.660 17.732 1.00 80.38 398 CYS A CA 1
ATOM 3211 C C . CYS A 1 398 ? -7.949 -22.711 17.993 1.00 80.38 398 CYS A C 1
ATOM 3213 O O . CYS A 1 398 ? -8.254 -22.972 19.157 1.00 80.38 398 CYS A O 1
ATOM 3215 N N . GLN A 1 399 ? -8.508 -23.314 16.942 1.00 77.50 399 GLN A N 1
ATOM 3216 C CA . GLN A 1 399 ? -9.514 -24.376 17.040 1.00 77.50 399 GLN A CA 1
ATOM 3217 C C . GLN A 1 399 ? -8.974 -25.618 17.764 1.00 77.50 399 GLN A C 1
ATOM 3219 O O . GLN A 1 399 ? -9.683 -26.242 18.547 1.00 77.50 399 GLN A O 1
ATOM 3224 N N . GLU A 1 400 ? -7.705 -25.955 17.523 1.00 73.69 400 GLU A N 1
ATOM 3225 C CA . GLU A 1 400 ? -7.054 -27.143 18.082 1.00 73.69 400 GLU A CA 1
ATOM 3226 C C . GLU A 1 400 ? -6.321 -26.819 19.390 1.00 73.69 400 GLU A C 1
ATOM 3228 O O . GLU A 1 400 ? -6.376 -27.592 20.345 1.00 73.69 400 GLU A O 1
ATOM 3233 N N . ASN A 1 401 ? -5.650 -25.663 19.464 1.00 75.69 401 ASN A N 1
ATOM 3234 C CA . ASN A 1 401 ? -4.905 -25.255 20.650 1.00 75.69 401 ASN A CA 1
ATOM 3235 C C . ASN A 1 401 ? -4.897 -23.730 20.856 1.00 75.69 401 ASN A C 1
ATOM 3237 O O . ASN A 1 401 ? -3.934 -23.027 20.538 1.00 75.69 401 ASN A O 1
ATOM 3241 N N . CYS A 1 402 ? -5.962 -23.221 21.476 1.00 76.06 402 CYS A N 1
ATOM 3242 C CA . CYS A 1 402 ? -6.059 -21.831 21.926 1.00 76.06 402 CYS A CA 1
ATOM 3243 C C . CYS A 1 402 ? -5.023 -21.475 23.018 1.00 76.06 402 CYS A C 1
ATOM 3245 O O . CYS A 1 402 ? -4.631 -20.316 23.159 1.00 76.06 402 CYS A O 1
ATOM 3247 N N . GLY A 1 403 ? -4.554 -22.460 23.790 1.00 80.44 403 GLY A N 1
ATOM 3248 C CA . GLY A 1 403 ? -3.591 -22.280 24.875 1.00 80.44 403 GLY A CA 1
ATOM 3249 C C . GLY A 1 403 ? -4.139 -21.621 26.147 1.00 80.44 403 GLY A C 1
ATOM 3250 O O . GLY A 1 403 ? -3.431 -21.625 27.144 1.00 80.44 403 GLY A O 1
ATOM 3251 N N . LEU A 1 404 ? -5.365 -21.072 26.168 1.00 85.06 404 LEU A N 1
ATOM 3252 C CA . LEU A 1 404 ? -5.924 -20.354 27.333 1.00 85.06 404 LEU A CA 1
ATOM 3253 C C . LEU A 1 404 ? -5.919 -21.189 28.625 1.00 85.06 404 LEU A C 1
ATOM 3255 O O . LEU A 1 404 ? -5.440 -20.713 29.644 1.00 85.06 404 LEU A O 1
ATOM 3259 N N . PHE A 1 405 ? -6.401 -22.429 28.573 1.00 85.50 405 PHE A N 1
ATOM 3260 C CA . PHE A 1 405 ? -6.434 -23.354 29.719 1.00 85.50 405 PHE A CA 1
ATOM 3261 C C . PHE A 1 405 ? -5.394 -24.475 29.591 1.00 85.50 405 PHE A C 1
ATOM 3263 O O . PHE A 1 405 ? -5.575 -25.563 30.123 1.00 85.50 405 PHE A O 1
ATOM 3270 N N . ASP A 1 406 ? -4.335 -24.223 28.821 1.00 85.62 406 ASP A N 1
ATOM 3271 C CA . ASP A 1 406 ? -3.177 -25.106 28.742 1.00 85.62 406 ASP A CA 1
ATOM 3272 C C . ASP A 1 406 ? -2.151 -24.666 29.792 1.00 85.62 406 ASP A C 1
ATOM 3274 O O . ASP A 1 406 ? -1.583 -23.570 29.689 1.00 85.62 406 ASP A O 1
ATOM 3278 N N . ASP A 1 407 ? -1.938 -25.519 30.796 1.00 81.00 407 ASP A N 1
ATOM 3279 C CA . ASP A 1 407 ? -1.006 -25.290 31.906 1.00 81.00 407 ASP A CA 1
ATOM 3280 C C . ASP A 1 407 ? 0.460 -25.254 31.449 1.00 81.00 407 ASP A C 1
ATOM 3282 O O . ASP A 1 407 ? 1.316 -24.709 32.145 1.00 81.00 407 ASP A O 1
ATOM 3286 N N . THR A 1 408 ? 0.767 -25.801 30.268 1.00 85.62 408 THR A N 1
ATOM 3287 C CA . THR A 1 408 ? 2.121 -25.766 29.698 1.00 85.62 408 THR A CA 1
ATOM 3288 C C . THR A 1 408 ? 2.459 -24.410 29.079 1.00 85.62 408 THR A C 1
ATOM 3290 O O . THR A 1 408 ? 3.633 -24.098 28.869 1.00 85.62 408 THR A O 1
ATOM 3293 N N . VAL A 1 409 ? 1.448 -23.576 28.809 1.00 84.62 409 VAL A N 1
ATOM 3294 C CA . VAL A 1 409 ? 1.619 -22.271 28.171 1.00 84.62 409 VAL A CA 1
ATOM 3295 C C . VAL A 1 409 ? 1.585 -21.169 29.238 1.00 84.62 409 VAL A C 1
ATOM 3297 O O . VAL A 1 409 ? 0.540 -20.959 29.862 1.00 84.62 409 VAL A O 1
ATOM 3300 N N . PRO A 1 410 ? 2.670 -20.400 29.435 1.00 86.94 410 PRO A N 1
ATOM 3301 C CA . PRO A 1 410 ? 2.668 -19.293 30.385 1.00 86.94 410 PRO A CA 1
ATOM 3302 C C . PRO A 1 410 ? 1.660 -18.206 29.981 1.00 86.94 410 PRO A C 1
ATOM 3304 O O . PRO A 1 410 ? 1.396 -17.986 28.797 1.00 86.94 410 PRO A O 1
ATOM 3307 N N . LYS A 1 411 ? 1.084 -17.532 30.983 1.00 89.06 411 LYS A N 1
ATOM 3308 C CA . LYS A 1 411 ? 0.138 -16.419 30.812 1.00 89.06 411 LYS A CA 1
ATOM 3309 C C . LYS A 1 411 ? 0.743 -15.101 31.314 1.00 89.06 411 LYS A C 1
ATOM 3311 O O . LYS A 1 411 ? 1.506 -15.147 32.283 1.00 89.06 411 LYS A O 1
ATOM 3316 N N . PRO A 1 412 ? 0.409 -13.949 30.700 1.00 90.81 412 PRO A N 1
ATOM 3317 C CA . PRO A 1 412 ? -0.502 -13.779 29.559 1.00 90.81 412 PRO A CA 1
ATOM 3318 C C . PRO A 1 412 ? 0.109 -14.248 28.227 1.00 90.81 412 PRO A C 1
ATOM 3320 O O . PRO A 1 412 ? 1.314 -14.141 28.010 1.00 90.81 412 PRO A O 1
ATOM 3323 N N . ILE A 1 413 ? -0.731 -14.746 27.317 1.00 90.75 413 ILE A N 1
ATOM 3324 C CA . ILE A 1 413 ? -0.357 -14.943 25.909 1.00 90.75 413 ILE A CA 1
ATOM 3325 C C . ILE A 1 413 ? -0.539 -13.596 25.216 1.00 90.75 413 ILE A C 1
ATOM 3327 O O . ILE A 1 413 ? -1.623 -13.020 25.285 1.00 90.75 413 ILE A O 1
ATOM 3331 N N . MET A 1 414 ? 0.496 -13.110 24.538 1.00 92.44 414 MET A N 1
ATOM 3332 C CA . MET A 1 414 ? 0.487 -11.810 23.865 1.00 92.44 414 MET A CA 1
ATOM 3333 C C . MET A 1 414 ? 0.724 -11.972 22.365 1.00 92.44 414 MET A C 1
ATOM 3335 O O . MET A 1 414 ? 1.565 -12.771 21.959 1.00 92.44 414 MET A O 1
ATOM 3339 N N . ALA A 1 415 ? 0.005 -11.182 21.567 1.00 90.06 415 ALA A N 1
ATOM 3340 C CA . ALA A 1 415 ? 0.130 -11.053 20.118 1.00 90.06 415 ALA A CA 1
ATOM 3341 C C . ALA A 1 415 ? 0.153 -12.393 19.363 1.00 90.06 415 ALA A C 1
ATOM 3343 O O . ALA A 1 415 ? 0.897 -12.567 18.398 1.00 90.06 415 ALA A O 1
ATOM 3344 N N . ARG A 1 416 ? -0.645 -13.367 19.815 1.00 90.25 416 ARG A N 1
ATOM 3345 C CA . ARG A 1 416 ? -0.735 -14.666 19.151 1.00 90.25 416 ARG A CA 1
ATOM 3346 C C . ARG A 1 416 ? -1.609 -14.533 17.916 1.00 90.25 416 ARG A C 1
ATOM 3348 O O . ARG A 1 416 ? -2.759 -14.120 18.018 1.00 90.25 416 ARG A O 1
ATOM 3355 N N . GLU A 1 417 ? -1.069 -14.900 16.766 1.00 92.19 417 GLU A N 1
ATOM 3356 C CA . GLU A 1 417 ? -1.809 -14.868 15.509 1.00 92.19 417 GLU A CA 1
ATOM 3357 C C . GLU A 1 417 ? -2.688 -16.117 15.373 1.00 92.19 417 GLU A C 1
ATOM 3359 O O . GLU A 1 417 ? -2.263 -17.232 15.692 1.00 92.19 417 GLU A O 1
ATOM 3364 N N . CYS A 1 418 ? -3.926 -15.917 14.929 1.00 91.19 418 CYS A N 1
ATOM 3365 C CA . CYS A 1 418 ? -4.871 -16.980 14.621 1.00 91.19 418 CYS A CA 1
ATOM 3366 C C . CYS A 1 418 ? -5.785 -16.574 13.471 1.00 91.19 418 CYS A C 1
ATOM 3368 O O . CYS A 1 418 ? -6.104 -15.400 13.306 1.00 91.19 418 CYS A O 1
ATOM 3370 N N . THR A 1 419 ? -6.303 -17.566 12.758 1.00 92.50 419 THR A N 1
ATOM 3371 C CA . THR A 1 419 ? -7.395 -17.360 11.814 1.00 92.50 419 THR A CA 1
ATOM 3372 C C . THR A 1 419 ? -8.731 -17.549 12.536 1.00 92.50 419 THR A C 1
ATOM 3374 O O . THR A 1 419 ? -8.875 -18.422 13.402 1.00 92.50 419 THR A O 1
ATOM 3377 N N . ILE A 1 420 ? -9.727 -16.737 12.187 1.00 93.56 420 ILE A N 1
ATOM 3378 C CA . ILE A 1 420 ? -11.118 -16.939 12.605 1.00 93.56 420 ILE A CA 1
ATOM 3379 C C . ILE A 1 420 ? -12.062 -16.857 11.410 1.00 93.56 420 ILE A C 1
ATOM 3381 O O . ILE A 1 420 ? -11.777 -16.193 10.411 1.00 93.56 420 ILE A O 1
ATOM 3385 N N . ARG A 1 421 ? -13.214 -17.515 11.531 1.00 93.62 421 ARG A N 1
ATOM 3386 C CA . ARG A 1 421 ? -14.277 -17.509 10.530 1.00 93.62 421 ARG A CA 1
ATOM 3387 C C . ARG A 1 421 ? -15.411 -16.600 10.976 1.00 93.62 421 ARG A C 1
ATOM 3389 O O . ARG A 1 421 ? -16.067 -16.838 11.991 1.00 93.62 421 ARG A O 1
ATOM 3396 N N . ARG A 1 422 ? -15.659 -15.553 10.196 1.00 93.88 422 ARG A N 1
ATOM 3397 C CA . ARG A 1 422 ? -16.800 -14.659 10.392 1.00 93.88 422 ARG A CA 1
ATOM 3398 C C . ARG A 1 422 ? -18.114 -15.378 10.089 1.00 93.88 422 ARG A C 1
ATOM 3400 O O . ARG A 1 422 ? -18.143 -16.388 9.387 1.00 93.88 422 ARG A O 1
ATOM 3407 N N . LYS A 1 423 ? -19.224 -14.818 10.571 1.00 92.62 423 LYS A N 1
ATOM 3408 C CA . LYS A 1 423 ? -20.577 -15.352 10.334 1.00 92.62 423 LYS A CA 1
ATOM 3409 C C . LYS A 1 423 ? -20.961 -15.437 8.848 1.00 92.62 423 LYS A C 1
ATOM 3411 O O . LYS A 1 423 ? -21.739 -16.303 8.466 1.00 92.62 423 LYS A O 1
ATOM 3416 N N . ASP A 1 424 ? -20.415 -14.557 8.011 1.00 92.06 424 ASP A N 1
ATOM 3417 C CA . ASP A 1 424 ? -20.603 -14.565 6.552 1.00 92.06 424 ASP A CA 1
ATOM 3418 C C . ASP A 1 424 ? -19.751 -15.630 5.826 1.00 92.06 424 ASP A C 1
ATOM 3420 O O . ASP A 1 424 ? -19.831 -15.758 4.606 1.00 92.06 424 ASP A O 1
ATOM 3424 N N . GLY A 1 425 ? -18.946 -16.403 6.563 1.00 90.69 425 GLY A N 1
ATOM 3425 C CA . GLY A 1 425 ? -18.053 -17.433 6.039 1.00 90.69 425 GLY A CA 1
ATOM 3426 C C . GLY A 1 425 ? -16.653 -16.934 5.677 1.00 90.69 425 GLY A C 1
ATOM 3427 O O . GLY A 1 425 ? -15.785 -17.762 5.399 1.00 90.69 425 GLY A O 1
ATOM 3428 N N . LYS A 1 426 ? -16.389 -15.619 5.712 1.00 91.50 426 LYS A N 1
ATOM 3429 C CA . LYS A 1 426 ? -15.067 -15.067 5.391 1.00 91.50 426 LYS A CA 1
ATOM 3430 C C . LYS A 1 426 ? -14.056 -15.395 6.493 1.00 91.50 426 LYS A C 1
ATOM 3432 O O . LYS A 1 426 ? -14.322 -15.194 7.679 1.00 91.50 426 LYS A O 1
ATOM 3437 N N . LEU A 1 427 ? -12.872 -15.848 6.088 1.00 91.75 427 LEU A N 1
ATOM 3438 C CA . LEU A 1 427 ? -11.720 -16.006 6.973 1.00 91.75 427 LEU A CA 1
ATOM 3439 C C . LEU A 1 427 ? -11.000 -14.669 7.149 1.00 91.75 427 LEU A C 1
ATOM 3441 O O . LEU A 1 427 ? -10.817 -13.927 6.180 1.00 91.75 427 LEU A O 1
ATOM 3445 N N . ILE A 1 428 ? -10.598 -14.371 8.379 1.00 93.31 428 ILE A N 1
ATOM 3446 C CA . ILE A 1 428 ? -9.783 -13.202 8.712 1.00 93.31 428 ILE A CA 1
ATOM 3447 C C . ILE A 1 428 ? -8.659 -13.603 9.661 1.00 93.31 428 ILE A C 1
ATOM 3449 O O . ILE A 1 428 ? -8.817 -14.493 10.502 1.00 93.31 428 ILE A O 1
ATOM 3453 N N . GLU A 1 429 ? -7.534 -12.916 9.519 1.00 93.25 429 GLU A N 1
ATOM 3454 C CA . GLU A 1 429 ? -6.371 -13.077 10.380 1.00 93.25 429 GLU A CA 1
ATOM 3455 C C . GLU A 1 429 ? -6.496 -12.120 11.560 1.00 93.25 429 GLU A C 1
ATOM 3457 O O . GLU A 1 429 ? -6.694 -10.917 11.379 1.00 93.25 429 GLU A O 1
ATOM 3462 N N . ILE A 1 430 ? -6.366 -12.644 12.776 1.00 94.50 430 ILE A N 1
ATOM 3463 C CA . ILE A 1 430 ? -6.418 -11.859 14.007 1.00 94.50 430 ILE A CA 1
ATOM 3464 C C . ILE A 1 430 ? -5.130 -12.001 14.809 1.00 94.50 430 ILE A C 1
ATOM 3466 O O . ILE A 1 430 ? -4.484 -13.046 14.810 1.00 94.50 430 ILE A O 1
ATOM 3470 N N . SER A 1 431 ? -4.784 -10.949 15.544 1.00 93.75 431 SER A N 1
ATOM 3471 C CA . SER A 1 431 ? -3.811 -11.014 16.634 1.00 93.75 431 SER A CA 1
ATOM 3472 C C . SER A 1 431 ? -4.555 -10.942 17.952 1.00 93.75 431 SER A C 1
ATOM 3474 O O . SER A 1 431 ? -5.398 -10.058 18.127 1.00 93.75 431 SER A O 1
ATOM 3476 N N . LYS A 1 432 ? -4.263 -11.864 18.870 1.00 92.69 432 LYS A N 1
ATOM 3477 C CA . LYS A 1 432 ? -4.964 -11.961 20.146 1.00 92.69 432 LYS A CA 1
ATOM 3478 C C . LYS A 1 432 ? -4.055 -11.951 21.365 1.00 92.69 432 LYS A C 1
ATOM 3480 O O . LYS A 1 432 ? -2.955 -12.507 21.353 1.00 92.69 432 LYS A O 1
ATOM 3485 N N . ASN A 1 433 ? -4.580 -11.383 22.446 1.00 93.81 433 ASN A N 1
ATOM 3486 C CA . ASN A 1 433 ? -4.026 -11.477 23.788 1.00 93.81 433 ASN A CA 1
ATOM 3487 C C . ASN A 1 433 ? -5.000 -12.232 24.689 1.00 93.81 433 ASN A C 1
ATOM 3489 O O . ASN A 1 433 ? -6.212 -12.042 24.594 1.00 93.81 433 ASN A O 1
ATOM 3493 N N . VAL A 1 434 ? -4.465 -13.071 25.569 1.00 92.06 434 VAL A N 1
ATOM 3494 C CA . VAL A 1 434 ? -5.250 -13.986 26.396 1.00 92.06 434 VAL A CA 1
ATOM 3495 C C . VAL A 1 434 ? -4.663 -14.055 27.803 1.00 92.06 434 VAL A C 1
ATOM 3497 O O . VAL A 1 434 ? -3.463 -14.284 27.959 1.00 92.06 434 VAL A O 1
ATOM 3500 N N . ASP A 1 435 ? -5.505 -13.923 28.826 1.00 93.94 435 ASP A N 1
ATOM 3501 C CA . ASP A 1 435 ? -5.107 -14.109 30.226 1.00 93.94 435 ASP A CA 1
ATOM 3502 C C . ASP A 1 435 ? -6.239 -14.723 31.068 1.00 93.94 435 ASP A C 1
ATOM 3504 O O . ASP A 1 435 ? -7.400 -14.777 30.652 1.00 93.94 435 ASP A O 1
ATOM 3508 N N . PHE A 1 436 ? -5.903 -15.194 32.266 1.00 93.88 436 PHE A N 1
ATOM 3509 C CA . PHE A 1 436 ? -6.863 -15.729 33.221 1.00 93.88 436 PHE A CA 1
ATOM 3510 C C . PHE A 1 436 ? -7.688 -14.629 33.884 1.00 93.88 436 PHE A C 1
ATOM 3512 O O . PHE A 1 436 ? -7.165 -13.637 34.392 1.00 93.88 436 PHE A O 1
ATOM 3519 N N . LEU A 1 437 ? -8.989 -14.880 33.995 1.00 90.94 437 LEU A N 1
ATOM 3520 C CA . LEU A 1 437 ? -9.862 -14.157 34.906 1.00 90.94 437 LEU A CA 1
ATOM 3521 C C . LEU A 1 437 ? -9.779 -14.843 36.277 1.00 90.94 437 LEU A C 1
ATOM 3523 O O . LEU A 1 437 ? -10.063 -16.038 36.383 1.00 90.94 437 LEU A O 1
ATOM 3527 N N . LYS A 1 438 ? -9.378 -14.112 37.322 1.00 89.25 438 LYS A N 1
ATOM 3528 C CA . LYS A 1 438 ? -9.230 -14.639 38.689 1.00 89.25 438 LYS A CA 1
ATOM 3529 C C . LYS A 1 438 ? -10.200 -13.963 39.654 1.00 89.25 438 LYS A C 1
ATOM 3531 O O . LYS A 1 438 ? -10.491 -12.778 39.504 1.00 89.25 438 LYS A O 1
ATOM 3536 N N . ASP A 1 439 ? -10.688 -14.711 40.640 1.00 88.31 439 ASP A N 1
ATOM 3537 C CA . ASP A 1 439 ? -11.456 -14.148 41.751 1.00 88.31 439 ASP A CA 1
ATOM 3538 C C . ASP A 1 439 ? -10.551 -13.437 42.777 1.00 88.31 439 ASP A C 1
ATOM 3540 O O . ASP A 1 439 ? -9.324 -13.407 42.657 1.00 88.31 439 ASP A O 1
ATOM 3544 N N . THR A 1 440 ? -11.158 -12.863 43.818 1.00 85.50 440 THR A N 1
ATOM 3545 C CA . THR A 1 440 ? -10.444 -12.159 44.898 1.00 85.50 440 THR A CA 1
ATOM 3546 C C . THR A 1 440 ? -9.521 -13.061 45.723 1.00 85.50 440 THR A C 1
ATOM 3548 O O . THR A 1 440 ? -8.665 -12.551 46.442 1.00 85.50 440 THR A O 1
ATOM 3551 N N . GLN A 1 441 ? -9.665 -14.385 45.619 1.00 87.88 441 GLN A N 1
ATOM 3552 C CA . GLN A 1 441 ? -8.818 -15.385 46.272 1.00 87.88 441 GLN A CA 1
ATOM 3553 C C . GLN A 1 441 ? -7.713 -15.904 45.335 1.00 87.88 441 GLN A C 1
ATOM 3555 O O . GLN A 1 441 ? -6.945 -16.786 45.714 1.00 87.88 441 GLN A O 1
ATOM 3560 N N . GLY A 1 442 ? -7.618 -15.366 44.113 1.00 86.88 442 GLY A N 1
ATOM 3561 C CA . GLY A 1 442 ? -6.638 -15.762 43.106 1.00 86.88 442 GLY A CA 1
ATOM 3562 C C . GLY A 1 442 ? -6.996 -17.039 42.343 1.00 86.88 442 GLY A C 1
ATOM 3563 O O . GLY A 1 442 ? -6.177 -17.506 41.549 1.00 86.88 442 GLY A O 1
ATOM 3564 N N . ARG A 1 443 ? -8.195 -17.604 42.540 1.00 91.31 443 ARG A N 1
ATOM 3565 C CA . ARG A 1 443 ? -8.654 -18.799 41.817 1.00 91.31 443 ARG A CA 1
ATOM 3566 C C . ARG A 1 443 ? -9.082 -18.411 40.411 1.00 91.31 443 ARG A C 1
ATOM 3568 O O . ARG A 1 443 ? -9.764 -17.405 40.226 1.00 91.31 443 ARG A O 1
ATOM 3575 N N . VAL A 1 444 ? -8.699 -19.212 39.421 1.00 91.19 444 VAL A N 1
ATOM 3576 C CA . VAL A 1 444 ? -9.110 -19.006 38.027 1.00 91.19 444 VAL A CA 1
ATOM 3577 C C . VAL A 1 444 ? -10.605 -19.297 37.904 1.00 91.19 444 VAL A C 1
ATOM 3579 O O . VAL A 1 444 ? -11.052 -20.405 38.182 1.00 91.19 444 VAL A O 1
ATOM 3582 N N . ILE A 1 445 ? -11.369 -18.290 37.492 1.00 92.44 445 ILE A N 1
ATOM 3583 C CA . ILE A 1 445 ? -12.820 -18.367 37.261 1.00 92.44 445 ILE A CA 1
ATOM 3584 C C . ILE A 1 445 ? -13.173 -18.331 35.769 1.00 92.44 445 ILE A C 1
ATOM 3586 O O . ILE A 1 445 ? -14.336 -18.480 35.398 1.00 92.44 445 ILE A O 1
ATOM 3590 N N . GLY A 1 446 ? -12.175 -18.141 34.906 1.00 94.06 446 GLY A N 1
ATOM 3591 C CA . GLY A 1 446 ? -12.358 -18.070 33.467 1.00 94.06 446 GLY A CA 1
ATOM 3592 C C . GLY A 1 446 ? -11.153 -17.474 32.752 1.00 94.06 446 GLY A C 1
ATOM 3593 O O . GLY A 1 446 ? -10.041 -17.460 33.282 1.00 94.06 446 GLY A O 1
ATOM 3594 N N . GLY A 1 447 ? -11.388 -16.934 31.562 1.00 93.25 447 GLY A N 1
ATOM 3595 C CA . GLY A 1 447 ? -10.383 -16.222 30.779 1.00 93.25 447 GLY A CA 1
ATOM 3596 C C . GLY A 1 447 ? -10.950 -14.978 30.114 1.00 93.25 447 GLY A C 1
ATOM 3597 O O . GLY A 1 447 ? -12.156 -14.879 29.881 1.00 93.25 447 GLY A O 1
ATOM 3598 N N . ILE A 1 448 ? -10.070 -14.031 29.818 1.00 93.12 448 ILE A N 1
ATOM 3599 C CA . ILE A 1 448 ? -10.354 -12.867 28.984 1.00 93.12 448 ILE A CA 1
ATOM 3600 C C . ILE A 1 448 ? -9.495 -12.949 27.730 1.00 93.12 448 ILE A C 1
ATOM 3602 O O . ILE A 1 448 ? -8.309 -13.274 27.796 1.00 93.12 448 ILE A O 1
ATOM 3606 N N . GLU A 1 449 ? -10.102 -12.649 26.590 1.00 93.31 449 GLU A N 1
ATOM 3607 C CA . GLU A 1 449 ? -9.420 -12.602 25.307 1.00 93.31 449 GLU A CA 1
ATOM 3608 C C . GLU A 1 449 ? -9.772 -11.292 24.606 1.00 93.31 449 GLU A C 1
ATOM 3610 O O . GLU A 1 449 ? -10.939 -10.891 24.540 1.00 93.31 449 GLU A O 1
ATOM 3615 N N . CYS A 1 450 ? -8.746 -10.606 24.105 1.00 93.38 450 CYS A N 1
ATOM 3616 C CA . CYS A 1 450 ? -8.919 -9.476 23.209 1.00 93.38 450 CYS A CA 1
ATOM 3617 C C . CYS A 1 450 ? -8.207 -9.733 21.891 1.00 93.38 450 CYS A C 1
ATOM 3619 O O . CYS A 1 450 ? -7.134 -10.334 21.871 1.00 93.38 450 CYS A O 1
ATOM 3621 N N . PHE A 1 451 ? -8.807 -9.294 20.792 1.00 94.38 451 PHE A N 1
ATOM 3622 C CA . PHE A 1 451 ? -8.251 -9.523 19.470 1.00 94.38 451 PHE A CA 1
ATOM 3623 C C . PHE A 1 451 ? -8.570 -8.403 18.486 1.00 94.38 451 PHE A C 1
ATOM 3625 O O . PHE A 1 451 ? -9.559 -7.672 18.617 1.00 94.38 451 PHE A O 1
ATOM 3632 N N . GLU A 1 452 ? -7.692 -8.269 17.501 1.00 94.19 452 GLU A N 1
ATOM 3633 C CA . GLU A 1 452 ? -7.743 -7.250 16.458 1.00 94.19 452 GLU A CA 1
ATOM 3634 C C . GLU A 1 452 ? -7.531 -7.893 15.093 1.00 94.19 452 GLU A C 1
ATOM 3636 O O . GLU A 1 452 ? -6.776 -8.858 14.969 1.00 94.19 452 GLU A O 1
ATOM 3641 N N . ASP A 1 453 ? -8.202 -7.351 14.078 1.00 94.25 453 ASP A N 1
ATOM 3642 C CA . ASP A 1 453 ? -8.036 -7.774 12.690 1.00 94.25 453 ASP A CA 1
ATOM 3643 C C . ASP A 1 453 ? -6.679 -7.284 12.169 1.00 94.25 453 ASP A C 1
ATOM 3645 O O . ASP A 1 453 ? -6.384 -6.087 12.187 1.00 94.25 453 ASP A O 1
ATOM 3649 N N . ILE A 1 454 ? -5.848 -8.221 11.725 1.00 93.50 454 ILE A N 1
ATOM 3650 C CA . ILE A 1 454 ? -4.532 -7.958 11.139 1.00 93.50 454 ILE A CA 1
ATOM 3651 C C . ILE A 1 454 ? -4.482 -8.334 9.656 1.00 93.50 454 ILE A C 1
ATOM 3653 O O . ILE A 1 454 ? -3.393 -8.349 9.084 1.00 93.50 454 ILE A O 1
ATOM 3657 N N . SER A 1 455 ? -5.624 -8.614 9.022 1.00 88.62 455 SER A N 1
ATOM 3658 C CA . SER A 1 455 ? -5.703 -9.053 7.622 1.00 88.62 455 SER A CA 1
ATOM 3659 C C . SER A 1 455 ? -5.086 -8.026 6.665 1.00 88.62 455 SER A C 1
ATOM 3661 O O . SER A 1 455 ? -4.263 -8.377 5.818 1.00 88.62 455 SER A O 1
ATOM 3663 N N . ASP A 1 456 ? -5.402 -6.739 6.838 1.00 87.56 456 ASP A N 1
ATOM 3664 C CA . ASP A 1 456 ? -4.850 -5.657 6.007 1.00 87.56 456 ASP A CA 1
ATOM 3665 C C . ASP A 1 456 ? -3.338 -5.491 6.221 1.00 87.56 456 ASP A C 1
ATOM 3667 O O . ASP A 1 456 ? -2.577 -5.303 5.270 1.00 87.56 456 ASP A O 1
ATOM 3671 N N . ARG A 1 457 ? -2.876 -5.620 7.472 1.00 88.50 457 ARG A N 1
ATOM 3672 C CA . ARG A 1 457 ? -1.446 -5.566 7.801 1.00 88.50 457 ARG A CA 1
ATOM 3673 C C . ARG A 1 457 ? -0.697 -6.734 7.162 1.00 88.50 457 ARG A C 1
ATOM 3675 O O . ARG A 1 457 ? 0.310 -6.513 6.501 1.00 88.50 457 ARG A O 1
ATOM 3682 N N . LYS A 1 458 ? -1.204 -7.958 7.324 1.00 84.44 458 LYS A N 1
ATOM 3683 C CA . LYS A 1 458 ? -0.617 -9.183 6.763 1.00 84.44 458 LYS A CA 1
ATOM 3684 C C . LYS A 1 458 ? -0.569 -9.144 5.241 1.00 84.44 458 LYS A C 1
ATOM 3686 O O . LYS A 1 458 ? 0.471 -9.449 4.671 1.00 84.44 458 LYS A O 1
ATOM 3691 N N . SER A 1 459 ? -1.661 -8.739 4.595 1.00 79.94 459 SER A N 1
ATOM 3692 C CA . SER A 1 459 ? -1.703 -8.619 3.134 1.00 79.94 459 SER A CA 1
ATOM 3693 C C . SER A 1 459 ? -0.730 -7.555 2.621 1.00 79.94 459 SER A C 1
ATOM 3695 O O . SER A 1 459 ? -0.019 -7.808 1.653 1.00 79.94 459 SER A O 1
ATOM 3697 N N . SER A 1 460 ? -0.612 -6.416 3.310 1.00 81.50 460 SER A N 1
ATOM 3698 C CA . SER A 1 460 ? 0.366 -5.373 2.967 1.00 81.50 460 SER A CA 1
ATOM 3699 C C . SER A 1 460 ? 1.812 -5.841 3.164 1.00 81.50 460 SER A C 1
ATOM 3701 O O . SER A 1 460 ? 2.660 -5.600 2.309 1.00 81.50 460 SER A O 1
ATOM 3703 N N . GLU A 1 461 ? 2.106 -6.535 4.268 1.00 85.38 461 GLU A N 1
ATOM 3704 C CA . GLU A 1 461 ? 3.430 -7.111 4.535 1.00 85.38 461 GLU A CA 1
ATOM 3705 C C . GLU A 1 461 ? 3.807 -8.160 3.481 1.00 85.38 461 GLU A C 1
ATOM 3707 O O . GLU A 1 461 ? 4.926 -8.141 2.972 1.00 85.38 461 GLU A O 1
ATOM 3712 N N . GLN A 1 462 ? 2.872 -9.038 3.107 1.00 82.25 462 GLN A N 1
ATOM 3713 C CA . GLN A 1 462 ? 3.078 -10.034 2.053 1.00 82.25 462 GLN A CA 1
ATOM 3714 C C . GLN A 1 462 ? 3.289 -9.382 0.682 1.00 82.25 462 GLN A C 1
ATOM 3716 O O . GLN A 1 462 ? 4.205 -9.780 -0.036 1.00 82.25 462 GLN A O 1
ATOM 3721 N N . ALA A 1 463 ? 2.499 -8.361 0.333 1.00 80.00 463 ALA A N 1
ATOM 3722 C CA . ALA A 1 463 ? 2.660 -7.620 -0.916 1.00 80.00 463 ALA A CA 1
ATOM 3723 C C . ALA A 1 463 ? 4.034 -6.938 -0.999 1.00 80.00 463 ALA A C 1
ATOM 3725 O O . ALA A 1 463 ? 4.715 -7.053 -2.014 1.00 80.00 463 ALA A O 1
ATOM 3726 N N . LEU A 1 464 ? 4.488 -6.309 0.091 1.00 82.56 464 LEU A N 1
ATOM 3727 C CA . LEU A 1 464 ? 5.803 -5.671 0.147 1.00 82.56 464 LEU A CA 1
ATOM 3728 C C . LEU A 1 464 ? 6.948 -6.689 0.050 1.00 82.56 464 LEU A C 1
ATOM 3730 O O . LEU A 1 464 ? 7.923 -6.463 -0.664 1.00 82.56 464 LEU A O 1
ATOM 3734 N N . GLN A 1 465 ? 6.850 -7.812 0.769 1.00 82.75 465 GLN A N 1
ATOM 3735 C CA . GLN A 1 465 ? 7.849 -8.883 0.693 1.00 82.75 465 GLN A CA 1
ATOM 3736 C C . GLN A 1 465 ? 7.948 -9.457 -0.721 1.00 82.75 465 GLN A C 1
ATOM 3738 O O . GLN A 1 465 ? 9.048 -9.731 -1.203 1.00 82.75 465 GLN A O 1
ATOM 3743 N N . TRP A 1 466 ? 6.807 -9.605 -1.389 1.00 81.62 466 TRP A N 1
ATOM 3744 C CA . TRP A 1 466 ? 6.741 -10.050 -2.770 1.00 81.62 466 TRP A CA 1
ATOM 3745 C C . TRP A 1 466 ? 7.379 -9.049 -3.737 1.00 81.62 466 TRP A C 1
ATOM 3747 O O . TRP A 1 466 ? 8.243 -9.427 -4.527 1.00 81.62 466 TRP A O 1
ATOM 3757 N N . GLU A 1 467 ? 7.014 -7.769 -3.642 1.00 84.69 467 GLU A N 1
ATOM 3758 C CA . GLU A 1 467 ? 7.575 -6.700 -4.476 1.00 84.69 467 GLU A CA 1
ATOM 3759 C C . GLU A 1 467 ? 9.098 -6.600 -4.306 1.00 84.69 467 GLU A C 1
ATOM 3761 O O . GLU A 1 467 ? 9.843 -6.477 -5.280 1.00 84.69 467 GLU A O 1
ATOM 3766 N N . LEU A 1 468 ? 9.592 -6.744 -3.072 1.00 87.44 468 LEU A N 1
ATOM 3767 C CA . LEU A 1 468 ? 11.024 -6.807 -2.796 1.00 87.44 468 LEU A CA 1
ATOM 3768 C C . LEU A 1 468 ? 11.682 -8.023 -3.466 1.00 87.44 468 LEU A C 1
ATOM 3770 O O . LEU A 1 468 ? 12.751 -7.885 -4.063 1.00 87.44 468 LEU A O 1
ATOM 3774 N N . ALA A 1 469 ? 11.059 -9.203 -3.391 1.00 84.19 469 ALA A N 1
ATOM 3775 C CA . ALA A 1 469 ? 11.574 -10.414 -4.028 1.00 84.19 469 ALA A CA 1
ATOM 3776 C C . ALA A 1 469 ? 11.652 -10.272 -5.559 1.00 84.19 469 ALA A C 1
ATOM 3778 O O . ALA A 1 469 ? 12.654 -10.675 -6.154 1.00 84.19 469 ALA A O 1
ATOM 3779 N N . LEU A 1 470 ? 10.644 -9.659 -6.187 1.00 87.56 470 LEU A N 1
ATOM 3780 C CA . LEU A 1 470 ? 10.635 -9.353 -7.619 1.00 87.56 470 LEU A CA 1
ATOM 3781 C C . LEU A 1 470 ? 11.742 -8.356 -7.990 1.00 87.56 470 LEU A C 1
ATOM 3783 O O . LEU A 1 470 ? 12.550 -8.640 -8.873 1.00 87.56 470 LEU A O 1
ATOM 3787 N N . ASN A 1 471 ? 11.851 -7.241 -7.265 1.00 88.94 471 ASN A N 1
ATOM 3788 C CA . ASN A 1 471 ? 12.865 -6.211 -7.515 1.00 88.94 471 ASN A CA 1
ATOM 3789 C C . ASN A 1 471 ? 14.299 -6.748 -7.396 1.00 88.94 471 ASN A C 1
ATOM 3791 O O . ASN A 1 471 ? 15.157 -6.415 -8.214 1.00 88.94 471 ASN A O 1
ATOM 3795 N N . ILE A 1 472 ? 14.571 -7.615 -6.413 1.00 88.81 472 ILE A N 1
ATOM 3796 C CA . ILE A 1 472 ? 15.881 -8.269 -6.265 1.00 88.81 472 ILE A CA 1
ATOM 3797 C C . ILE A 1 472 ? 16.200 -9.133 -7.493 1.00 88.81 472 ILE A C 1
ATOM 3799 O O . ILE A 1 472 ? 17.336 -9.126 -7.970 1.00 88.81 472 ILE A O 1
ATOM 3803 N N . ARG A 1 473 ? 15.211 -9.863 -8.021 1.00 89.06 473 ARG A N 1
ATOM 3804 C CA . ARG A 1 473 ? 15.379 -10.720 -9.205 1.00 89.06 473 ARG A CA 1
ATOM 3805 C C . ARG A 1 473 ? 15.582 -9.911 -10.477 1.00 89.06 473 ARG A C 1
ATOM 3807 O O . ARG A 1 473 ? 16.511 -10.211 -11.217 1.00 89.06 473 ARG A O 1
ATOM 3814 N N . LEU A 1 474 ? 14.793 -8.857 -10.687 1.00 89.75 474 LEU A N 1
ATOM 3815 C CA . LEU A 1 474 ? 14.973 -7.935 -11.811 1.00 89.75 474 LEU A CA 1
ATOM 3816 C C . LEU A 1 474 ? 16.364 -7.292 -11.788 1.00 89.75 474 LEU A C 1
ATOM 3818 O O . LEU A 1 474 ? 17.048 -7.265 -12.806 1.00 89.75 474 LEU A O 1
ATOM 3822 N N . ALA A 1 475 ? 16.829 -6.842 -10.619 1.00 87.69 475 ALA A N 1
ATOM 3823 C CA . ALA A 1 475 ? 18.167 -6.274 -10.474 1.00 87.69 475 ALA A CA 1
ATOM 3824 C C . ALA A 1 475 ? 19.279 -7.305 -10.741 1.00 87.69 475 ALA A C 1
ATOM 3826 O O . ALA A 1 475 ? 20.286 -6.974 -11.369 1.00 87.69 475 ALA A O 1
ATOM 3827 N N . SER A 1 476 ? 19.103 -8.549 -10.279 1.00 87.88 476 SER A N 1
ATOM 3828 C CA . SER A 1 476 ? 20.036 -9.650 -10.545 1.00 87.88 476 SER A CA 1
ATOM 3829 C C . SER A 1 476 ? 20.124 -9.952 -12.041 1.00 87.88 476 SER A C 1
ATOM 3831 O O . SER A 1 476 ? 21.220 -9.944 -12.598 1.00 87.88 476 SER A O 1
ATOM 3833 N N . LEU A 1 477 ? 18.974 -10.118 -12.702 1.00 88.56 477 LEU A N 1
ATOM 3834 C CA . LEU A 1 477 ? 18.901 -10.390 -14.134 1.00 88.56 477 LEU A CA 1
ATOM 3835 C C . LEU A 1 477 ? 19.484 -9.229 -14.952 1.00 88.56 477 LEU A C 1
ATOM 3837 O O . LEU A 1 477 ? 20.338 -9.445 -15.805 1.00 88.56 477 LEU A O 1
ATOM 3841 N N . SER A 1 478 ? 19.114 -7.984 -14.631 1.00 88.56 478 SER A N 1
ATOM 3842 C CA . SER A 1 478 ? 19.647 -6.775 -15.277 1.00 88.56 478 SER A CA 1
ATOM 3843 C C . SER A 1 478 ? 21.172 -6.699 -15.186 1.00 88.56 478 SER A C 1
ATOM 3845 O O . SER A 1 478 ? 21.844 -6.404 -16.173 1.00 88.56 478 SER A O 1
ATOM 3847 N N . ARG A 1 479 ? 21.749 -7.024 -14.022 1.00 87.44 479 ARG A N 1
ATOM 3848 C CA . ARG A 1 479 ? 23.204 -7.061 -13.844 1.00 87.44 479 ARG A CA 1
ATOM 3849 C C . ARG A 1 479 ? 23.864 -8.096 -14.762 1.00 87.44 479 ARG A C 1
ATOM 3851 O O . ARG A 1 479 ? 24.911 -7.796 -15.336 1.00 87.44 479 ARG A O 1
ATOM 3858 N N . SER A 1 480 ? 23.284 -9.286 -14.898 1.00 85.25 480 SER A N 1
ATOM 3859 C CA . SER A 1 480 ? 23.810 -10.327 -15.789 1.00 85.25 480 SER A CA 1
ATOM 3860 C C . SER A 1 480 ? 23.736 -9.918 -17.258 1.00 85.25 480 SER A C 1
ATOM 3862 O O . SER A 1 480 ? 24.714 -10.103 -17.984 1.00 85.25 480 SER A O 1
ATOM 3864 N N . ILE A 1 481 ? 22.641 -9.265 -17.657 1.00 86.06 481 ILE A N 1
ATOM 3865 C CA . ILE A 1 481 ? 22.464 -8.691 -18.998 1.00 86.06 481 ILE A CA 1
ATOM 3866 C C . ILE A 1 481 ? 23.553 -7.650 -19.295 1.00 86.06 481 ILE A C 1
ATOM 3868 O O . ILE A 1 481 ? 24.210 -7.724 -20.327 1.00 86.06 481 ILE A O 1
ATOM 3872 N N . ILE A 1 482 ? 23.815 -6.725 -18.365 1.00 83.44 482 ILE A N 1
ATOM 3873 C CA . ILE A 1 482 ? 24.813 -5.656 -18.546 1.00 83.44 482 ILE A CA 1
ATOM 3874 C C . ILE A 1 482 ? 26.247 -6.208 -18.630 1.00 83.44 482 ILE A C 1
ATOM 3876 O O . ILE A 1 482 ? 27.073 -5.681 -19.375 1.00 83.44 482 ILE A O 1
ATOM 3880 N N . HIS A 1 483 ? 26.586 -7.234 -17.844 1.00 79.38 483 HIS A N 1
ATOM 3881 C CA . HIS A 1 483 ? 27.967 -7.722 -17.757 1.00 79.38 483 HIS A CA 1
ATOM 3882 C C . HIS A 1 483 ? 28.351 -8.753 -18.823 1.00 79.38 483 HIS A C 1
ATOM 3884 O O . HIS A 1 483 ? 29.541 -8.881 -19.116 1.00 79.38 483 HIS A O 1
ATOM 3890 N N . ALA A 1 484 ? 27.397 -9.504 -19.374 1.00 73.94 484 ALA A N 1
ATOM 3891 C CA . ALA A 1 484 ? 27.674 -10.559 -20.348 1.00 73.94 484 ALA A CA 1
ATOM 3892 C C . ALA A 1 484 ? 26.543 -10.714 -21.387 1.00 73.94 484 ALA A C 1
ATOM 3894 O O . ALA A 1 484 ? 25.986 -11.808 -21.507 1.00 73.94 484 ALA A O 1
ATOM 3895 N N . PRO A 1 485 ? 26.223 -9.661 -22.169 1.00 67.69 485 PRO A N 1
ATOM 3896 C CA . PRO A 1 485 ? 25.084 -9.670 -23.097 1.00 67.69 485 PRO A CA 1
ATOM 3897 C C . PRO A 1 485 ? 25.185 -10.770 -24.166 1.00 67.69 485 PRO A C 1
ATOM 3899 O O . PRO A 1 485 ? 24.181 -11.291 -24.633 1.00 67.69 485 PRO A O 1
ATOM 3902 N N . SER A 1 486 ? 26.401 -11.210 -24.500 1.00 71.56 486 SER A N 1
ATOM 3903 C CA . SER A 1 486 ? 26.654 -12.247 -25.504 1.00 71.56 486 SER A CA 1
ATOM 3904 C C . SER A 1 486 ? 26.385 -13.690 -25.044 1.00 71.56 486 SER A C 1
ATOM 3906 O O . SER A 1 486 ? 26.561 -14.610 -25.842 1.00 71.56 486 SER A O 1
ATOM 3908 N N . ASN A 1 487 ? 25.966 -13.926 -23.792 1.00 84.62 487 ASN A N 1
ATOM 3909 C CA . ASN A 1 487 ? 25.702 -15.271 -23.262 1.00 84.62 487 ASN A CA 1
ATOM 3910 C C . ASN A 1 487 ? 24.210 -15.499 -22.962 1.00 84.62 487 ASN A C 1
ATOM 3912 O O . ASN A 1 487 ? 23.799 -15.665 -21.812 1.00 84.62 487 ASN A O 1
ATOM 3916 N N . VAL A 1 488 ? 23.404 -15.504 -24.026 1.00 86.62 488 VAL A N 1
ATOM 3917 C CA . VAL A 1 488 ? 21.935 -15.612 -23.971 1.00 86.62 488 VAL A CA 1
ATOM 3918 C C . VAL A 1 488 ? 21.464 -16.881 -23.248 1.00 86.62 488 VAL A C 1
ATOM 3920 O O . VAL A 1 488 ? 20.478 -16.836 -22.523 1.00 86.62 488 VAL A O 1
ATOM 3923 N N . GLU A 1 489 ? 22.181 -17.998 -23.391 1.00 88.06 489 GLU A N 1
ATOM 3924 C CA . GLU A 1 489 ? 21.859 -19.279 -22.737 1.00 88.06 489 GLU A CA 1
ATOM 3925 C C . GLU A 1 489 ? 21.976 -19.173 -21.216 1.00 88.06 489 GLU A C 1
ATOM 3927 O O . GLU A 1 489 ? 21.039 -19.500 -20.493 1.00 88.06 489 GLU A O 1
ATOM 3932 N N . LYS A 1 490 ? 23.081 -18.601 -20.724 1.00 88.81 490 LYS A N 1
ATOM 3933 C CA . LYS A 1 490 ? 23.264 -18.376 -19.288 1.00 88.81 490 LYS A CA 1
ATOM 3934 C C . LYS A 1 490 ? 22.221 -17.410 -18.719 1.00 88.81 490 LYS A C 1
ATOM 3936 O O . LYS A 1 490 ? 21.724 -17.624 -17.616 1.00 88.81 490 LYS A O 1
ATOM 3941 N N . ILE A 1 491 ? 21.891 -16.344 -19.451 1.00 90.69 491 ILE A N 1
ATOM 3942 C CA . ILE A 1 491 ? 20.864 -15.389 -19.012 1.00 90.69 491 ILE A CA 1
ATOM 3943 C C . ILE A 1 491 ? 19.480 -16.061 -19.007 1.00 90.69 491 ILE A C 1
ATOM 3945 O O . ILE A 1 491 ? 18.688 -15.813 -18.101 1.00 90.69 491 ILE A O 1
ATOM 3949 N N . ALA A 1 492 ? 19.194 -16.945 -19.968 1.00 92.62 492 ALA A N 1
ATOM 3950 C CA . ALA A 1 492 ? 17.956 -17.718 -20.002 1.00 92.62 492 ALA A CA 1
ATOM 3951 C C . ALA A 1 492 ? 17.845 -18.710 -18.830 1.00 92.62 492 ALA A C 1
ATOM 3953 O O . ALA A 1 492 ? 16.755 -18.858 -18.276 1.00 92.62 492 ALA A O 1
ATOM 3954 N N . ASP A 1 493 ? 18.949 -19.342 -18.415 1.00 92.94 493 ASP A N 1
ATOM 3955 C CA . ASP A 1 493 ? 18.991 -20.182 -17.208 1.00 92.94 493 ASP A CA 1
ATOM 3956 C C . ASP A 1 493 ? 18.670 -19.359 -15.951 1.00 92.94 493 ASP A C 1
ATOM 3958 O O . ASP A 1 493 ? 17.811 -19.738 -15.151 1.00 92.94 493 ASP A O 1
ATOM 3962 N N . GLU A 1 494 ? 19.295 -18.187 -15.800 1.00 93.31 494 GLU A N 1
ATOM 3963 C CA . GLU A 1 494 ? 19.029 -17.286 -14.671 1.00 93.31 494 GLU A CA 1
ATOM 3964 C C . GLU A 1 494 ? 17.584 -16.761 -14.673 1.00 93.31 494 GLU A C 1
ATOM 3966 O O . GLU A 1 494 ? 16.937 -16.716 -13.622 1.00 93.31 494 GLU A O 1
ATOM 3971 N N . LEU A 1 495 ? 17.050 -16.411 -15.847 1.00 95.12 495 LEU A N 1
ATOM 3972 C CA . LEU A 1 495 ? 15.650 -16.033 -16.034 1.00 95.12 495 LEU A CA 1
ATOM 3973 C C . LEU A 1 495 ? 14.714 -17.155 -15.567 1.00 95.12 495 LEU A C 1
ATOM 3975 O O . LEU A 1 495 ? 13.789 -16.902 -14.788 1.00 95.12 495 LEU A O 1
ATOM 3979 N N . LEU A 1 496 ? 14.957 -18.387 -16.024 1.00 96.31 496 LEU A N 1
ATOM 3980 C CA . LEU A 1 496 ? 14.144 -19.545 -15.669 1.00 96.31 496 LEU A CA 1
ATOM 3981 C C . LEU A 1 496 ? 14.161 -19.789 -14.157 1.00 96.31 496 LEU A C 1
ATOM 3983 O O . LEU A 1 496 ? 13.106 -19.979 -13.547 1.00 96.31 496 LEU A O 1
ATOM 3987 N N . ASP A 1 497 ? 15.334 -19.734 -13.531 1.00 95.50 497 ASP A N 1
ATOM 3988 C CA . ASP A 1 497 ? 15.470 -19.919 -12.089 1.00 95.50 497 ASP A CA 1
ATOM 3989 C C . ASP A 1 497 ? 14.808 -18.793 -11.290 1.00 95.50 497 ASP A C 1
ATOM 3991 O O . ASP A 1 497 ? 14.182 -19.045 -10.254 1.00 95.50 497 ASP A O 1
ATOM 3995 N N . HIS A 1 498 ? 14.892 -17.545 -11.748 1.00 94.94 498 HIS A N 1
ATOM 3996 C CA . HIS A 1 498 ? 14.176 -16.436 -11.124 1.00 94.94 498 HIS A CA 1
ATOM 3997 C C . HIS A 1 498 ? 12.658 -16.614 -11.213 1.00 94.94 498 HIS A C 1
ATOM 3999 O O . HIS A 1 498 ? 11.983 -16.488 -10.188 1.00 94.94 498 HIS A O 1
ATOM 4005 N N . ALA A 1 499 ? 12.132 -16.975 -12.384 1.00 95.75 499 ALA A N 1
ATOM 4006 C CA . ALA A 1 499 ? 10.704 -17.193 -12.594 1.00 95.75 499 ALA A CA 1
ATOM 4007 C C . ALA A 1 499 ? 10.171 -18.384 -11.772 1.00 95.75 499 ALA A C 1
ATOM 4009 O O . ALA A 1 499 ? 9.128 -18.280 -11.115 1.00 95.75 499 ALA A O 1
ATOM 4010 N N . ARG A 1 500 ? 10.919 -19.494 -11.719 1.00 95.56 500 ARG A N 1
ATOM 4011 C CA . ARG A 1 500 ? 10.582 -20.672 -10.902 1.00 95.56 500 ARG A CA 1
ATOM 4012 C C . ARG A 1 500 ? 10.568 -20.363 -9.414 1.00 95.56 500 ARG A C 1
ATOM 4014 O O . ARG A 1 500 ? 9.596 -20.688 -8.739 1.00 95.56 500 ARG A O 1
ATOM 4021 N N . ASN A 1 501 ? 11.608 -19.709 -8.902 1.00 92.88 501 ASN A N 1
ATOM 4022 C CA . ASN A 1 501 ? 11.706 -19.392 -7.477 1.00 92.88 501 ASN A CA 1
ATOM 4023 C C . ASN A 1 501 ? 10.696 -18.329 -7.034 1.00 92.88 501 ASN A C 1
ATOM 4025 O O . ASN A 1 501 ? 10.308 -18.305 -5.871 1.00 92.88 501 ASN A O 1
ATOM 4029 N N . LEU A 1 502 ? 10.296 -17.423 -7.928 1.00 91.31 502 LEU A N 1
ATOM 4030 C CA . LEU A 1 502 ? 9.263 -16.435 -7.633 1.00 91.31 502 LEU A CA 1
ATOM 4031 C C . LEU A 1 502 ? 7.889 -17.102 -7.512 1.00 91.31 502 LEU A C 1
ATOM 4033 O O . LEU A 1 502 ? 7.160 -16.868 -6.558 1.00 91.31 502 LEU A O 1
ATOM 4037 N N . THR A 1 503 ? 7.568 -17.995 -8.444 1.00 93.25 503 THR A N 1
ATOM 4038 C CA . THR A 1 503 ? 6.258 -18.660 -8.504 1.00 93.25 503 THR A CA 1
ATOM 4039 C C . THR A 1 503 ? 6.183 -19.956 -7.692 1.00 93.25 503 THR A C 1
ATOM 4041 O O . THR A 1 503 ? 5.113 -20.548 -7.592 1.00 93.25 503 THR A O 1
ATOM 4044 N N . ASN A 1 504 ? 7.292 -20.415 -7.103 1.00 93.56 504 ASN A N 1
ATOM 4045 C CA . ASN A 1 504 ? 7.439 -21.762 -6.540 1.00 93.56 504 ASN A CA 1
ATOM 4046 C C . ASN A 1 504 ? 7.056 -22.867 -7.543 1.00 93.56 504 ASN A C 1
ATOM 4048 O O . ASN A 1 504 ? 6.391 -2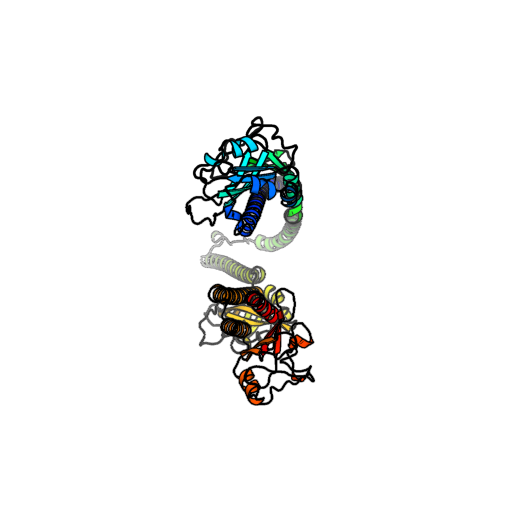3.845 -7.193 1.00 93.56 504 ASN A O 1
ATOM 4052 N N . SER A 1 505 ? 7.466 -22.696 -8.801 1.00 95.38 505 SER A N 1
ATOM 4053 C CA . SER A 1 505 ? 7.249 -23.689 -9.854 1.00 95.38 505 SER A CA 1
ATOM 4054 C C . SER A 1 505 ? 8.395 -24.704 -9.874 1.00 95.38 505 SER A C 1
ATOM 4056 O O . SER A 1 505 ? 9.544 -24.321 -10.120 1.00 95.38 505 SER A O 1
ATOM 4058 N N . PRO A 1 506 ? 8.128 -26.003 -9.655 1.00 93.25 506 PRO A N 1
ATOM 4059 C CA . PRO A 1 506 ? 9.166 -27.028 -9.689 1.00 93.25 506 PRO A CA 1
ATOM 4060 C C . PRO A 1 506 ? 9.769 -27.198 -11.086 1.00 93.25 506 PRO A C 1
ATOM 4062 O O . PRO A 1 506 ? 10.962 -27.481 -11.187 1.00 93.25 506 PRO A O 1
ATOM 4065 N N . HIS A 1 507 ? 8.996 -26.955 -12.149 1.00 93.50 507 HIS A N 1
ATOM 4066 C CA . HIS A 1 507 ? 9.407 -27.222 -13.528 1.00 93.50 507 HIS A CA 1
ATOM 4067 C C . HIS A 1 507 ? 9.240 -25.998 -14.425 1.00 93.50 507 HIS A C 1
ATOM 4069 O O . HIS A 1 507 ? 8.422 -25.122 -14.145 1.00 93.50 507 HIS A O 1
ATOM 4075 N N . GLY A 1 508 ? 10.003 -25.943 -15.514 1.00 94.00 508 GLY A N 1
ATOM 4076 C CA . GLY A 1 508 ? 9.859 -24.911 -16.535 1.00 94.00 508 GLY A CA 1
ATOM 4077 C C . GLY A 1 508 ? 10.921 -24.988 -17.627 1.00 94.00 508 GLY A C 1
ATOM 4078 O O . GLY A 1 508 ? 11.855 -25.788 -17.544 1.00 94.00 508 GLY A O 1
ATOM 4079 N N . PHE A 1 509 ? 10.777 -24.147 -18.646 1.00 93.44 509 PHE A N 1
ATOM 4080 C CA . PHE A 1 509 ? 11.756 -23.984 -19.715 1.00 93.44 509 PHE A CA 1
ATOM 4081 C C . PHE A 1 509 ? 11.695 -22.583 -20.337 1.00 93.44 509 PHE A C 1
ATOM 4083 O O . PHE A 1 509 ? 10.674 -21.900 -20.267 1.00 93.44 509 PHE A O 1
ATOM 4090 N N . VAL A 1 510 ? 12.783 -22.180 -20.990 1.00 94.25 510 VAL A N 1
ATOM 4091 C CA . VAL A 1 510 ? 12.872 -21.008 -21.866 1.00 94.25 510 VAL A CA 1
ATOM 4092 C C . VAL A 1 510 ? 13.303 -21.493 -23.238 1.00 94.25 510 VAL A C 1
ATOM 4094 O O . VAL A 1 510 ? 14.276 -22.238 -23.372 1.00 94.25 510 VAL A O 1
ATOM 4097 N N . ALA A 1 511 ? 12.577 -21.082 -24.269 1.00 90.44 511 ALA A N 1
ATOM 4098 C CA . ALA A 1 511 ? 12.860 -21.501 -25.628 1.00 90.44 511 ALA A CA 1
ATOM 4099 C C . ALA A 1 511 ? 12.635 -20.375 -26.634 1.00 90.44 511 ALA A C 1
ATOM 4101 O O . ALA A 1 511 ? 11.800 -19.497 -26.432 1.00 90.44 511 ALA A O 1
ATOM 4102 N N . MET A 1 512 ? 13.369 -20.432 -27.739 1.00 87.94 512 MET A N 1
ATOM 4103 C CA . MET A 1 512 ? 13.290 -19.480 -28.841 1.00 87.94 512 MET A CA 1
ATOM 4104 C C . MET A 1 512 ? 12.976 -20.193 -30.146 1.00 87.94 512 MET A C 1
ATOM 4106 O O . MET A 1 512 ? 13.352 -21.348 -30.351 1.00 87.94 512 MET A O 1
ATOM 4110 N N . ARG A 1 513 ? 12.322 -19.489 -31.064 1.00 82.56 513 ARG A N 1
ATOM 4111 C CA . ARG A 1 513 ? 11.974 -20.003 -32.384 1.00 82.56 513 ARG A CA 1
ATOM 4112 C C . ARG A 1 513 ? 12.174 -18.904 -33.419 1.00 82.56 513 ARG A C 1
ATOM 4114 O O . ARG A 1 513 ? 11.458 -17.912 -33.423 1.00 82.56 513 ARG A O 1
ATOM 4121 N N . ARG A 1 514 ? 13.136 -19.097 -34.326 1.00 72.00 514 ARG A N 1
ATOM 4122 C CA . ARG A 1 514 ? 13.349 -18.196 -35.469 1.00 72.00 514 ARG A CA 1
ATOM 4123 C C . ARG A 1 514 ? 12.523 -18.671 -36.667 1.00 72.00 514 ARG A C 1
ATOM 4125 O O . ARG A 1 514 ? 12.662 -19.826 -37.059 1.00 72.00 514 ARG A O 1
ATOM 4132 N N . ALA A 1 515 ? 11.706 -17.773 -37.229 1.00 63.19 515 ALA A N 1
ATOM 4133 C CA . ALA A 1 515 ? 11.027 -17.879 -38.531 1.00 63.19 515 ALA A CA 1
ATOM 4134 C C . ALA A 1 515 ? 10.503 -19.287 -38.886 1.00 63.19 515 ALA A C 1
ATOM 4136 O O . ALA A 1 515 ? 11.181 -20.022 -39.598 1.00 63.19 515 ALA A O 1
ATOM 4137 N N . ASP A 1 516 ? 9.329 -19.672 -38.365 1.00 64.31 516 ASP A N 1
ATOM 4138 C CA . ASP A 1 516 ? 8.647 -20.976 -38.546 1.00 64.31 516 ASP A CA 1
ATOM 4139 C C . ASP A 1 516 ? 9.497 -22.250 -38.326 1.00 64.31 516 ASP A C 1
ATOM 4141 O O . ASP A 1 516 ? 8.967 -23.362 -38.380 1.00 64.31 516 ASP A O 1
ATOM 4145 N N . GLY A 1 517 ? 10.779 -22.118 -37.983 1.00 68.00 517 GLY A N 1
ATOM 4146 C CA . GLY A 1 517 ? 11.738 -23.197 -37.800 1.00 68.00 517 GLY A CA 1
ATOM 4147 C C . GLY A 1 517 ? 11.566 -23.946 -36.480 1.00 68.00 517 GLY A C 1
ATOM 4148 O O . GLY A 1 517 ? 10.602 -23.713 -35.749 1.00 68.00 517 GLY A O 1
ATOM 4149 N N . PRO A 1 518 ? 12.481 -24.870 -36.151 1.00 72.69 518 PRO A N 1
ATOM 4150 C CA . PRO A 1 518 ? 12.407 -25.619 -34.905 1.00 72.69 518 PRO A CA 1
ATOM 4151 C C . PRO A 1 518 ? 12.591 -24.715 -33.682 1.00 72.69 518 PRO A C 1
ATOM 4153 O O . PRO A 1 518 ? 13.369 -23.759 -33.700 1.00 72.69 518 PRO A O 1
ATOM 4156 N N . GLN A 1 519 ? 11.895 -25.053 -32.599 1.00 77.75 519 GLN A N 1
ATOM 4157 C CA . GLN A 1 519 ? 12.081 -24.417 -31.300 1.00 77.75 519 GLN A CA 1
ATOM 4158 C C . GLN A 1 519 ? 13.393 -24.908 -30.680 1.00 77.75 519 GLN A C 1
ATOM 4160 O O . GLN A 1 519 ? 13.584 -26.114 -30.526 1.00 77.75 519 GLN A O 1
ATOM 4165 N N . ARG A 1 520 ? 14.279 -23.976 -30.322 1.00 85.81 520 ARG A N 1
ATOM 4166 C CA . ARG A 1 520 ? 15.528 -24.221 -29.594 1.00 85.81 520 ARG A CA 1
ATOM 4167 C C . ARG A 1 520 ? 15.326 -23.895 -28.122 1.00 85.81 520 ARG A C 1
ATOM 4169 O O . ARG A 1 520 ? 14.914 -22.786 -27.790 1.00 85.81 520 ARG A O 1
ATOM 4176 N N . PHE A 1 521 ? 15.644 -24.839 -27.249 1.00 88.19 521 PHE A N 1
ATOM 4177 C CA . PHE A 1 521 ? 15.584 -24.629 -25.807 1.00 88.19 521 PHE A CA 1
ATOM 4178 C C . PHE A 1 521 ? 16.887 -23.993 -25.333 1.00 88.19 521 PHE A C 1
ATOM 4180 O O . PHE A 1 521 ? 17.968 -24.443 -25.700 1.00 88.19 521 PHE A O 1
ATOM 4187 N N . LEU A 1 522 ? 16.769 -22.913 -24.569 1.00 90.06 522 LEU A N 1
ATOM 4188 C CA . LEU A 1 522 ? 17.908 -22.207 -23.989 1.00 90.06 522 LEU A CA 1
ATOM 4189 C C . LEU A 1 522 ? 18.159 -22.606 -22.538 1.00 90.06 522 LEU A C 1
ATOM 4191 O O . LEU A 1 522 ? 19.305 -22.635 -22.115 1.00 90.06 522 LEU A O 1
ATOM 4195 N N . ALA A 1 523 ? 17.085 -22.903 -21.807 1.00 92.69 523 ALA A N 1
ATOM 4196 C CA . ALA A 1 523 ? 17.107 -23.303 -20.408 1.00 92.69 523 ALA A CA 1
ATOM 4197 C C . ALA A 1 523 ? 15.932 -24.242 -20.136 1.00 92.69 523 ALA A C 1
ATOM 4199 O O . ALA A 1 523 ? 14.843 -24.040 -20.680 1.00 92.69 523 ALA A O 1
ATOM 4200 N N . GLN A 1 524 ? 16.117 -25.265 -19.304 1.00 92.19 524 GLN A N 1
ATOM 4201 C CA . GLN A 1 524 ? 15.064 -26.244 -19.019 1.00 92.19 524 GLN A CA 1
ATOM 4202 C C . GLN A 1 524 ? 15.334 -27.055 -17.755 1.00 92.19 524 GLN A C 1
ATOM 4204 O O . GLN A 1 524 ? 16.472 -27.408 -17.452 1.00 92.19 524 GLN A O 1
ATOM 4209 N N . THR A 1 525 ? 14.270 -27.403 -17.032 1.00 92.38 525 THR A N 1
ATOM 4210 C CA . THR A 1 525 ? 14.357 -28.318 -15.887 1.00 92.38 525 THR A CA 1
ATOM 4211 C C . THR A 1 525 ? 14.445 -29.786 -16.329 1.00 92.38 525 THR A C 1
ATOM 4213 O O . THR A 1 525 ? 14.083 -30.106 -17.468 1.00 92.38 525 THR A O 1
ATOM 4216 N N . PRO A 1 526 ? 14.870 -30.710 -15.434 1.00 89.06 526 PRO A N 1
ATOM 4217 C CA . PRO A 1 526 ? 15.037 -32.126 -15.765 1.00 89.06 526 PRO A CA 1
ATOM 4218 C C . PRO A 1 526 ? 13.831 -32.754 -16.469 1.00 89.06 526 PRO A C 1
ATOM 4220 O O . PRO A 1 526 ? 14.009 -33.386 -17.506 1.00 89.06 526 PRO A O 1
ATOM 4223 N N . LEU A 1 527 ? 12.610 -32.471 -15.996 1.00 86.69 527 LEU A N 1
ATOM 4224 C CA . LEU A 1 527 ? 11.365 -32.962 -16.596 1.00 86.69 527 LEU A CA 1
ATOM 4225 C C . LEU A 1 527 ? 11.268 -32.676 -18.104 1.00 86.69 527 LEU A C 1
ATOM 4227 O O . LEU A 1 527 ? 10.926 -33.563 -18.883 1.00 86.69 527 LEU A O 1
ATOM 4231 N N . PHE A 1 528 ? 11.591 -31.453 -18.533 1.00 84.44 528 PHE A N 1
ATOM 4232 C CA . PHE A 1 528 ? 11.537 -31.081 -19.948 1.00 84.44 528 PHE A CA 1
ATOM 4233 C C . PHE A 1 528 ? 12.741 -31.618 -20.731 1.00 84.44 528 PHE A C 1
ATOM 4235 O O . PHE A 1 528 ? 12.590 -32.002 -21.888 1.00 84.44 528 PHE A O 1
ATOM 4242 N N . SER A 1 529 ? 13.917 -31.723 -20.105 1.00 83.88 529 SER A N 1
ATOM 4243 C CA . SER A 1 529 ? 15.086 -32.332 -20.753 1.00 83.88 529 SER A CA 1
ATOM 4244 C C . SER A 1 529 ? 14.900 -33.832 -21.036 1.00 83.88 529 SER A C 1
ATOM 4246 O O . SER A 1 529 ? 15.200 -34.284 -22.140 1.00 83.88 529 SER A O 1
ATOM 4248 N N . GLU A 1 530 ? 14.339 -34.595 -20.091 1.00 80.06 530 GLU A N 1
ATOM 4249 C CA . GLU A 1 530 ? 14.038 -36.027 -20.242 1.00 80.06 530 GLU A CA 1
ATOM 4250 C C . GLU A 1 530 ? 13.010 -36.260 -21.356 1.00 80.06 530 GLU A C 1
ATOM 4252 O O . GLU A 1 530 ? 13.165 -37.157 -22.189 1.00 80.06 530 GLU A O 1
ATOM 4257 N N . TYR A 1 531 ? 11.999 -35.393 -21.433 1.00 76.44 531 TYR A N 1
ATOM 4258 C CA . TYR A 1 531 ? 11.018 -35.420 -22.511 1.00 76.44 531 TYR A CA 1
ATOM 4259 C C . TYR A 1 531 ? 11.643 -35.253 -23.893 1.00 76.44 531 TYR A C 1
ATOM 4261 O O . TYR A 1 531 ? 11.374 -36.049 -24.795 1.00 76.44 531 TYR A O 1
ATOM 4269 N N . LEU A 1 532 ? 12.496 -34.241 -24.066 1.00 74.62 532 LEU A N 1
ATOM 4270 C CA . LEU A 1 532 ? 13.150 -33.970 -25.346 1.00 74.62 532 LEU A CA 1
ATOM 4271 C C . LEU A 1 532 ? 14.085 -35.117 -25.755 1.00 74.62 532 LEU A C 1
ATOM 4273 O O . LEU A 1 532 ? 14.100 -35.511 -26.924 1.00 74.62 532 LEU A O 1
ATOM 4277 N N . GLN A 1 533 ? 14.794 -35.716 -24.791 1.00 73.88 533 GLN A N 1
ATOM 4278 C CA . GLN A 1 533 ? 15.651 -36.885 -25.017 1.00 73.88 533 GLN A CA 1
ATOM 4279 C C . GLN A 1 533 ? 14.855 -38.116 -25.469 1.00 73.88 533 GLN A C 1
ATOM 4281 O O . GLN A 1 533 ? 15.274 -38.805 -26.402 1.00 73.88 533 GLN A O 1
ATOM 4286 N N . SER A 1 534 ? 13.685 -38.369 -24.872 1.00 69.12 534 SER A N 1
ATOM 4287 C CA . SER A 1 534 ? 12.813 -39.495 -25.251 1.00 69.12 534 SER A CA 1
ATOM 4288 C C . SER A 1 534 ? 12.348 -39.436 -26.716 1.00 69.12 534 SER A C 1
ATOM 4290 O O . SER A 1 534 ? 12.069 -40.465 -27.332 1.00 69.12 534 SER A O 1
ATOM 4292 N N . ARG A 1 535 ? 12.323 -38.233 -27.303 1.00 65.56 535 ARG A N 1
ATOM 4293 C CA . ARG A 1 535 ? 11.886 -37.951 -28.678 1.00 65.56 535 ARG A CA 1
ATOM 4294 C C . ARG A 1 535 ? 13.037 -37.920 -29.702 1.00 65.56 535 ARG A C 1
ATOM 4296 O O . ARG A 1 535 ? 12.787 -37.590 -30.856 1.00 65.56 535 ARG A O 1
ATOM 4303 N N . GLN A 1 536 ? 14.272 -38.276 -29.311 1.00 59.66 536 GLN A N 1
ATOM 4304 C CA . GLN A 1 536 ? 15.499 -38.217 -30.141 1.00 59.66 536 GLN A CA 1
ATOM 4305 C C . GLN A 1 536 ? 15.819 -36.826 -30.733 1.00 59.66 536 GLN A C 1
ATOM 4307 O O . GLN A 1 536 ? 16.570 -36.708 -31.700 1.00 59.66 536 GLN A O 1
ATOM 4312 N N . SER A 1 537 ? 15.281 -35.756 -30.149 1.00 58.34 537 SER A N 1
ATOM 4313 C CA . SER A 1 537 ? 15.544 -34.370 -30.545 1.00 58.34 537 SER A CA 1
ATOM 4314 C C . SER A 1 537 ? 16.511 -33.744 -29.544 1.00 58.34 537 SER A C 1
ATOM 4316 O O . SER A 1 537 ? 16.095 -33.415 -28.436 1.00 58.34 537 SER A O 1
ATOM 4318 N N . SER A 1 538 ? 17.798 -33.621 -29.891 1.00 52.59 538 SER A N 1
ATOM 4319 C CA . SER A 1 538 ? 18.811 -33.235 -28.897 1.00 52.59 538 SER A CA 1
ATOM 4320 C C . SER A 1 538 ? 18.762 -31.761 -28.489 1.00 52.59 538 SER A C 1
ATOM 4322 O O . SER A 1 538 ? 19.030 -31.498 -27.332 1.00 52.59 538 SER A O 1
ATOM 4324 N N . ASP A 1 539 ? 18.358 -30.824 -29.356 1.00 52.19 539 ASP A N 1
ATOM 4325 C CA . ASP A 1 539 ? 18.328 -29.379 -29.014 1.00 52.19 539 ASP A CA 1
ATOM 4326 C C . ASP A 1 539 ? 17.277 -28.564 -29.790 1.00 52.19 539 ASP A C 1
ATOM 4328 O O . ASP A 1 539 ? 17.176 -27.342 -29.655 1.00 52.19 539 ASP A O 1
ATOM 4332 N N . SER A 1 540 ? 16.505 -29.222 -30.657 1.00 56.31 540 SER A N 1
ATOM 4333 C CA . SER A 1 540 ? 15.583 -28.550 -31.568 1.00 56.31 540 SER A CA 1
ATOM 4334 C C . SER A 1 540 ? 14.354 -29.422 -31.816 1.00 56.31 540 SER A C 1
ATOM 4336 O O . SER A 1 540 ? 14.483 -30.585 -32.202 1.00 56.31 540 SER A O 1
ATOM 4338 N N . PHE A 1 541 ? 13.164 -28.889 -31.534 1.00 59.94 541 PHE A N 1
ATOM 4339 C CA . PHE A 1 541 ? 11.905 -29.630 -31.616 1.00 59.94 541 PHE A CA 1
ATOM 4340 C C . PHE A 1 541 ? 10.953 -28.968 -32.617 1.00 59.94 541 PHE A C 1
ATOM 4342 O O . PHE A 1 541 ? 10.694 -27.765 -32.548 1.00 59.94 541 PHE A O 1
ATOM 4349 N N . VAL A 1 542 ? 10.420 -29.762 -33.547 1.00 51.91 542 VAL A N 1
ATOM 4350 C CA . VAL A 1 542 ? 9.326 -29.375 -34.450 1.00 51.91 542 VAL A CA 1
ATOM 4351 C C . VAL A 1 542 ? 8.132 -30.245 -34.082 1.00 51.91 542 VAL A C 1
ATOM 4353 O O . VAL A 1 542 ? 8.090 -31.418 -34.442 1.00 51.91 542 VAL A O 1
ATOM 4356 N N . SER A 1 543 ? 7.167 -29.705 -33.339 1.00 55.31 543 SER A N 1
ATOM 4357 C CA . SER A 1 543 ? 5.870 -30.373 -33.185 1.00 55.31 543 SER A CA 1
ATOM 4358 C C . SER A 1 543 ? 4.857 -29.742 -34.119 1.00 55.31 543 SER A C 1
ATOM 4360 O O . SER A 1 543 ? 4.579 -28.548 -34.032 1.00 55.31 543 SER A O 1
ATOM 4362 N N . GLU A 1 544 ? 4.287 -30.571 -34.990 1.00 51.06 544 GLU A N 1
ATOM 4363 C CA . GLU A 1 544 ? 3.152 -30.222 -35.849 1.00 51.06 544 GLU A CA 1
ATOM 4364 C C . GLU A 1 544 ? 1.817 -30.216 -35.079 1.00 51.06 544 GLU A C 1
ATOM 4366 O O . GLU A 1 544 ? 0.788 -29.799 -35.614 1.00 51.06 544 GLU A O 1
ATOM 4371 N N . ASN A 1 545 ? 1.809 -30.646 -33.808 1.00 58.34 545 ASN A N 1
ATOM 4372 C CA . ASN A 1 545 ? 0.598 -30.685 -32.996 1.00 58.34 545 ASN A CA 1
ATOM 4373 C C . ASN A 1 545 ? 0.292 -29.299 -32.402 1.00 58.34 545 ASN A C 1
ATOM 4375 O O . ASN A 1 545 ? 1.005 -28.797 -31.525 1.00 58.34 545 ASN A O 1
ATOM 4379 N N . ARG A 1 546 ? -0.809 -28.703 -32.875 1.00 50.56 546 ARG A N 1
ATOM 4380 C CA . ARG A 1 546 ? -1.310 -27.379 -32.468 1.00 50.56 546 ARG A CA 1
ATOM 4381 C C . ARG A 1 546 ? -1.760 -27.316 -31.003 1.00 50.56 546 ARG A C 1
ATOM 4383 O O . ARG A 1 546 ? -1.828 -26.225 -30.453 1.00 50.56 546 ARG A O 1
ATOM 4390 N N . HIS A 1 547 ? -1.997 -28.463 -30.364 1.00 54.12 547 HIS A N 1
ATOM 4391 C CA . HIS A 1 547 ? -2.418 -28.573 -28.961 1.00 54.12 547 HIS A CA 1
ATOM 4392 C C . HIS A 1 547 ? -1.298 -29.080 -28.037 1.00 54.12 547 HIS A C 1
ATOM 4394 O O . HIS A 1 547 ? -1.559 -29.698 -27.010 1.00 54.12 547 HIS A O 1
ATOM 4400 N N . SER A 1 548 ? -0.034 -28.866 -28.408 1.00 72.56 548 SER A N 1
ATOM 4401 C CA . SER A 1 548 ? 1.112 -29.161 -27.541 1.00 72.56 548 SER A CA 1
ATOM 4402 C C . SER A 1 548 ? 1.339 -28.028 -26.536 1.00 72.56 548 SER A C 1
ATOM 4404 O O . SER A 1 548 ? 1.371 -26.862 -26.934 1.00 72.56 548 SER A O 1
ATOM 4406 N N . LEU A 1 549 ? 1.601 -28.355 -25.263 1.00 76.56 549 LEU A N 1
ATOM 4407 C CA . LEU A 1 549 ? 2.035 -27.374 -24.252 1.00 76.56 549 LEU A CA 1
ATOM 4408 C C . LEU A 1 549 ? 3.300 -26.620 -24.686 1.00 76.56 549 LEU A C 1
ATOM 4410 O O . LEU A 1 549 ? 3.434 -25.433 -24.414 1.00 76.56 549 LEU A O 1
ATOM 4414 N N . LEU A 1 550 ? 4.180 -27.275 -25.450 1.00 78.38 550 LEU A N 1
ATOM 4415 C CA . LEU A 1 550 ? 5.377 -26.643 -26.008 1.00 78.38 550 LEU A CA 1
ATOM 4416 C C . LEU A 1 550 ? 5.076 -25.635 -27.125 1.00 78.38 550 LEU A C 1
ATOM 4418 O O . LEU A 1 550 ? 5.956 -24.865 -27.464 1.00 78.38 550 LEU A O 1
ATOM 4422 N N . ASN A 1 551 ? 3.877 -25.620 -27.712 1.00 76.56 551 ASN A N 1
ATOM 4423 C CA . ASN A 1 551 ? 3.534 -24.724 -28.825 1.00 76.56 551 ASN A CA 1
ATOM 4424 C C . ASN A 1 551 ? 2.403 -23.740 -28.500 1.00 76.56 551 ASN A C 1
ATOM 4426 O O . ASN A 1 551 ? 2.021 -22.952 -29.366 1.00 76.56 551 ASN A O 1
ATOM 4430 N N . CYS A 1 552 ? 1.838 -23.794 -27.293 1.00 75.69 552 CYS A N 1
ATOM 4431 C CA . CYS A 1 552 ? 0.603 -23.084 -26.972 1.00 75.69 552 CYS A CA 1
ATOM 4432 C C . CYS A 1 552 ? 0.728 -21.565 -27.181 1.00 75.69 552 CYS A C 1
ATOM 4434 O O . CYS A 1 552 ? -0.113 -20.976 -27.854 1.00 75.69 552 CYS A O 1
ATOM 4436 N N . VAL A 1 553 ? 1.822 -20.950 -26.734 1.00 83.81 553 VAL A N 1
ATOM 4437 C CA . VAL A 1 553 ? 2.064 -19.510 -26.902 1.00 83.81 553 VAL A CA 1
ATOM 4438 C C . VAL A 1 553 ? 2.236 -19.127 -28.376 1.00 83.81 553 VAL A C 1
ATOM 4440 O O . VAL A 1 553 ? 1.704 -18.112 -28.814 1.00 83.81 553 VAL A O 1
ATOM 4443 N N . TYR A 1 554 ? 2.890 -19.968 -29.185 1.00 79.50 554 TYR A N 1
ATOM 4444 C CA . TYR A 1 554 ? 3.005 -19.748 -30.634 1.00 79.50 554 TYR A CA 1
ATOM 4445 C C . TYR A 1 554 ? 1.671 -19.839 -31.369 1.00 79.50 554 TYR A C 1
ATOM 4447 O O . TYR A 1 554 ? 1.491 -19.198 -32.405 1.00 79.50 554 TYR A O 1
ATOM 4455 N N . HIS A 1 555 ? 0.739 -20.627 -30.838 1.00 76.00 555 HIS A N 1
ATOM 4456 C CA . HIS A 1 555 ? -0.589 -20.764 -31.407 1.00 76.00 555 HIS A CA 1
ATOM 4457 C C . HIS A 1 555 ? -1.501 -19.594 -31.033 1.00 76.00 555 HIS A C 1
ATOM 4459 O O . HIS A 1 555 ? -2.105 -18.988 -31.916 1.00 76.00 555 HIS A O 1
ATOM 4465 N N . TYR A 1 556 ? -1.589 -19.276 -29.741 1.00 77.44 556 TYR A N 1
ATOM 4466 C CA . TYR A 1 556 ? -2.496 -18.245 -29.238 1.00 77.44 556 TYR A CA 1
ATOM 4467 C C . TYR A 1 556 ? -1.941 -16.825 -29.396 1.00 77.44 556 TYR A C 1
ATOM 4469 O O . TYR A 1 556 ? -2.725 -15.881 -29.420 1.00 77.44 556 TYR A O 1
ATOM 4477 N N . ARG A 1 557 ? -0.616 -16.674 -29.552 1.00 81.06 557 ARG A N 1
ATOM 4478 C CA . ARG A 1 557 ? 0.107 -15.386 -29.552 1.00 81.06 557 ARG A CA 1
ATOM 4479 C C . ARG A 1 557 ? -0.156 -14.538 -28.307 1.00 81.06 557 ARG A C 1
ATOM 4481 O O . ARG A 1 557 ? -0.078 -13.317 -28.354 1.00 81.06 557 ARG A O 1
ATOM 4488 N N . ASP A 1 558 ? -0.449 -15.206 -27.204 1.00 84.00 558 ASP A N 1
ATOM 4489 C CA . ASP A 1 558 ? -0.695 -14.599 -25.907 1.00 84.00 558 ASP A CA 1
ATOM 4490 C C . ASP A 1 558 ? -0.201 -15.557 -24.818 1.00 84.00 558 ASP A C 1
ATOM 4492 O O . ASP A 1 558 ? 0.148 -16.715 -25.087 1.00 84.00 558 ASP A O 1
ATOM 4496 N N . HIS A 1 559 ? -0.152 -15.067 -23.588 1.00 88.44 559 HIS A N 1
ATOM 4497 C CA . HIS A 1 559 ? 0.080 -15.896 -22.424 1.00 88.44 559 HIS A CA 1
ATOM 4498 C C . HIS A 1 559 ? -1.001 -16.974 -22.293 1.00 88.44 559 HIS A C 1
ATOM 4500 O O . HIS A 1 559 ? -2.165 -16.802 -22.655 1.00 88.44 559 HIS A O 1
ATOM 4506 N N . VAL A 1 560 ? -0.608 -18.106 -21.728 1.00 88.19 560 VAL A N 1
ATOM 4507 C CA . VAL A 1 560 ? -1.471 -19.264 -21.542 1.00 88.19 560 VAL A CA 1
ATOM 4508 C C . VAL A 1 560 ? -1.371 -19.701 -20.093 1.00 88.19 560 VAL A C 1
ATOM 4510 O O . VAL A 1 560 ? -0.276 -19.952 -19.600 1.00 88.19 560 VAL A O 1
ATOM 4513 N N . CYS A 1 561 ? -2.510 -19.798 -19.413 1.00 90.81 561 CYS A N 1
ATOM 4514 C CA . CYS A 1 561 ? -2.591 -20.249 -18.029 1.00 90.81 561 CYS A CA 1
ATOM 4515 C C . CYS A 1 561 ? -3.625 -21.371 -17.915 1.00 90.81 561 CYS A C 1
ATOM 4517 O O . CYS A 1 561 ? -4.813 -21.166 -18.165 1.00 90.81 561 CYS A O 1
ATOM 4519 N N . PHE A 1 562 ? -3.169 -22.556 -17.525 1.00 88.06 562 PHE A N 1
ATOM 4520 C CA . PHE A 1 562 ? -4.003 -23.725 -17.293 1.00 88.06 562 PHE A CA 1
ATOM 4521 C C . PHE A 1 562 ? -3.805 -24.209 -15.860 1.00 88.06 562 PHE A C 1
ATOM 4523 O O . PHE A 1 562 ? -2.754 -24.746 -15.524 1.00 88.06 562 PHE A O 1
ATOM 4530 N N . ASN A 1 563 ? -4.828 -24.041 -15.021 1.00 88.62 563 ASN A N 1
ATOM 4531 C CA . ASN A 1 563 ? -4.852 -24.565 -13.648 1.00 88.62 563 ASN A CA 1
ATOM 4532 C C . ASN A 1 563 ? -5.617 -25.888 -13.517 1.00 88.62 563 ASN A C 1
ATOM 4534 O O . ASN A 1 563 ? -5.715 -26.428 -12.423 1.00 88.62 563 ASN A O 1
ATOM 4538 N N . ASP A 1 564 ? -6.164 -26.397 -14.618 1.00 82.56 564 ASP A N 1
ATOM 4539 C CA . ASP A 1 564 ? -6.815 -27.701 -14.676 1.00 82.56 564 ASP A CA 1
ATOM 4540 C C . ASP A 1 564 ? -6.611 -28.309 -16.069 1.00 82.56 564 ASP A C 1
ATOM 4542 O O . ASP A 1 564 ? -7.437 -28.162 -16.972 1.00 82.56 564 ASP A O 1
ATOM 4546 N N . LEU A 1 565 ? -5.460 -28.957 -16.257 1.00 76.75 565 LEU A N 1
ATOM 4547 C CA . LEU A 1 565 ? -5.119 -29.631 -17.513 1.00 76.75 565 LEU A CA 1
ATOM 4548 C C . LEU A 1 565 ? -5.900 -30.929 -17.748 1.00 76.75 565 LEU A C 1
ATOM 4550 O O . LEU A 1 565 ? -5.936 -31.399 -18.882 1.00 76.75 565 LEU A O 1
ATOM 4554 N N . ASP A 1 566 ? -6.549 -31.485 -16.723 1.00 70.62 566 ASP A N 1
ATOM 4555 C CA . ASP A 1 566 ? -7.352 -32.707 -16.851 1.00 70.62 566 ASP A CA 1
ATOM 4556 C C . ASP A 1 566 ? -8.682 -32.461 -17.561 1.00 70.62 566 ASP A C 1
ATOM 4558 O O . ASP A 1 566 ? -9.254 -33.372 -18.160 1.00 70.62 566 ASP A O 1
ATOM 4562 N N . SER A 1 567 ? -9.145 -31.214 -17.539 1.00 62.09 567 SER A N 1
ATOM 4563 C CA . SER A 1 567 ? -10.349 -30.773 -18.239 1.00 62.09 567 SER A CA 1
ATOM 4564 C C . SER A 1 567 ? -10.150 -30.491 -19.739 1.00 62.09 567 SER A C 1
ATOM 4566 O O . SER A 1 567 ? -11.131 -30.287 -20.456 1.00 62.09 567 SER A O 1
ATOM 4568 N N . LEU A 1 568 ? -8.905 -30.472 -20.234 1.00 59.44 568 LEU A N 1
ATOM 4569 C CA . LEU A 1 568 ? -8.561 -30.046 -21.593 1.00 59.44 568 LEU A CA 1
ATOM 4570 C C . LEU A 1 568 ? -8.207 -31.243 -22.494 1.00 59.44 568 LEU A C 1
ATOM 4572 O O . LEU A 1 568 ? -7.396 -32.083 -22.120 1.00 59.44 568 LEU A O 1
ATOM 4576 N N . GLU A 1 569 ? -8.694 -31.267 -23.746 1.00 56.03 569 GLU A N 1
ATOM 4577 C CA . GLU A 1 569 ? -8.201 -32.164 -24.825 1.00 56.03 569 GLU A CA 1
ATOM 4578 C C . GLU A 1 569 ? -6.794 -31.756 -25.338 1.00 56.03 569 GLU A C 1
ATOM 4580 O O . GLU A 1 569 ? -6.421 -31.963 -26.492 1.00 56.03 569 GLU A O 1
ATOM 4585 N N . VAL A 1 570 ? -5.999 -31.114 -24.485 1.00 53.22 570 VAL A N 1
ATOM 4586 C CA . VAL A 1 570 ? -4.599 -30.768 -24.734 1.00 53.22 570 VAL A CA 1
ATOM 4587 C C . VAL A 1 570 ? -3.768 -31.975 -24.312 1.00 53.22 570 VAL A C 1
ATOM 4589 O O . VAL A 1 570 ? -4.084 -32.627 -23.319 1.00 53.22 570 VAL A O 1
ATOM 4592 N N . VAL A 1 571 ? -2.701 -32.298 -25.049 1.00 52.41 571 VAL A N 1
ATOM 4593 C CA . VAL A 1 571 ? -1.793 -33.390 -24.662 1.00 52.41 571 VAL A CA 1
ATOM 4594 C C . VAL A 1 571 ? -1.086 -32.981 -23.362 1.00 52.41 571 VAL A C 1
ATOM 4596 O O . VAL A 1 571 ? -0.051 -32.321 -23.385 1.00 52.41 571 VAL A O 1
ATOM 4599 N N . SER A 1 572 ? -1.684 -33.334 -22.221 1.00 50.91 572 SER A N 1
ATOM 4600 C CA . SER A 1 572 ? -1.187 -33.072 -20.861 1.00 50.91 572 SER A CA 1
ATOM 4601 C C . SER A 1 572 ? -0.007 -33.971 -20.485 1.00 50.91 572 SER A C 1
ATOM 4603 O O . SER A 1 572 ? 0.663 -33.752 -19.474 1.00 50.91 572 SER A O 1
ATOM 4605 N N . PHE A 1 573 ? 0.270 -34.977 -21.320 1.00 51.03 573 PHE A N 1
ATOM 4606 C CA . PHE A 1 573 ? 1.361 -35.912 -21.132 1.00 51.03 573 PHE A CA 1
ATOM 4607 C C . PHE A 1 573 ? 2.606 -35.494 -21.901 1.00 51.03 573 PHE A C 1
ATOM 4609 O O . PHE A 1 573 ? 2.713 -35.597 -23.122 1.00 51.03 573 PHE A O 1
ATOM 4616 N N . VAL A 1 574 ? 3.604 -35.127 -21.117 1.00 55.12 574 VAL A N 1
ATOM 4617 C CA . VAL A 1 574 ? 5.007 -35.245 -21.475 1.00 55.12 574 VAL A CA 1
ATOM 4618 C C . VAL A 1 574 ? 5.326 -36.752 -21.503 1.00 55.12 574 VAL A C 1
ATOM 4620 O O . VAL A 1 574 ? 5.766 -37.323 -20.510 1.00 55.12 574 VAL A O 1
ATOM 4623 N N . GLU A 1 575 ? 4.977 -37.448 -22.594 1.00 48.22 575 GLU A N 1
ATOM 4624 C CA . GLU A 1 575 ? 5.226 -38.895 -22.747 1.00 48.22 575 GLU A CA 1
ATOM 4625 C C . GLU A 1 575 ? 6.703 -39.222 -22.464 1.00 48.22 575 GLU A C 1
ATOM 4627 O O . GLU A 1 575 ? 7.588 -38.708 -23.142 1.00 48.22 575 GLU A O 1
ATOM 4632 N N . GLY A 1 576 ? 6.960 -40.068 -21.458 1.00 50.38 576 GLY A N 1
ATOM 4633 C CA . GLY A 1 576 ? 8.311 -40.453 -21.026 1.00 50.38 576 GLY A CA 1
ATOM 4634 C C . GLY A 1 576 ? 8.821 -39.769 -19.750 1.00 50.38 576 GLY A C 1
ATOM 4635 O O . GLY A 1 576 ? 9.828 -40.220 -19.214 1.00 50.38 576 GLY A O 1
ATOM 4636 N N . ALA A 1 577 ? 8.134 -38.747 -19.226 1.00 56.75 577 ALA A N 1
ATOM 4637 C CA . ALA A 1 577 ? 8.483 -38.120 -17.949 1.00 56.75 577 ALA A CA 1
ATOM 4638 C C . ALA A 1 577 ? 7.820 -38.822 -16.749 1.00 56.75 577 ALA A C 1
ATOM 4640 O O . ALA A 1 577 ? 6.683 -39.289 -16.824 1.00 56.75 577 ALA A O 1
ATOM 4641 N N . ASN A 1 578 ? 8.520 -38.852 -15.611 1.00 61.94 578 ASN A N 1
ATOM 4642 C CA . ASN A 1 578 ? 8.055 -39.496 -14.372 1.00 61.94 578 ASN A CA 1
ATOM 4643 C C . ASN A 1 578 ? 6.976 -38.703 -13.606 1.00 61.94 578 ASN A C 1
ATOM 4645 O O . ASN A 1 578 ? 6.469 -39.184 -12.592 1.00 61.94 578 ASN A O 1
ATOM 4649 N N . GLU A 1 579 ? 6.627 -37.495 -14.053 1.00 74.06 579 GLU A N 1
ATOM 4650 C CA . GLU A 1 579 ? 5.707 -36.597 -13.353 1.00 74.06 579 GLU A CA 1
ATOM 4651 C C . GLU A 1 579 ? 4.721 -35.945 -14.332 1.00 74.06 579 GLU A C 1
ATOM 4653 O O . GLU A 1 579 ? 5.088 -35.506 -15.422 1.00 74.06 579 GLU A O 1
ATOM 4658 N N . LYS A 1 580 ? 3.449 -35.885 -13.930 1.00 79.50 580 LYS A N 1
ATOM 4659 C CA . LYS A 1 580 ? 2.358 -35.293 -14.711 1.00 79.50 580 LYS A CA 1
ATOM 4660 C C . LYS A 1 580 ? 2.324 -33.774 -14.532 1.00 79.50 580 LYS A C 1
ATOM 4662 O O . LYS A 1 580 ? 2.477 -33.286 -13.412 1.00 79.50 580 LYS A O 1
ATOM 4667 N N . ILE A 1 581 ? 2.054 -33.032 -15.608 1.00 84.62 581 ILE A N 1
ATOM 4668 C CA . ILE A 1 581 ? 1.812 -31.585 -15.540 1.00 84.62 581 ILE A CA 1
ATOM 4669 C C . ILE A 1 581 ? 0.323 -31.336 -15.260 1.00 84.62 581 ILE A C 1
ATOM 4671 O O . ILE A 1 581 ? -0.525 -31.675 -16.080 1.00 84.62 581 ILE A O 1
ATOM 4675 N N . ASN A 1 582 ? 0.013 -30.734 -14.110 1.00 85.00 582 ASN A N 1
ATOM 4676 C CA . ASN A 1 582 ? -1.354 -30.391 -13.691 1.00 85.00 582 ASN A CA 1
ATOM 4677 C C . ASN A 1 582 ? -1.656 -28.898 -13.865 1.00 85.00 582 ASN A C 1
ATOM 4679 O O . ASN A 1 582 ? -2.767 -28.529 -14.239 1.00 85.00 582 ASN A O 1
ATOM 4683 N N . HIS A 1 583 ? -0.654 -28.047 -13.618 1.00 90.00 583 HIS A N 1
ATOM 4684 C CA . HIS A 1 583 ? -0.751 -26.597 -13.774 1.00 90.00 583 HIS A CA 1
ATOM 4685 C C . HIS A 1 583 ? 0.344 -26.112 -14.716 1.00 90.00 583 HIS A C 1
ATOM 4687 O O . HIS A 1 583 ? 1.487 -26.558 -14.599 1.00 90.00 583 HIS A O 1
ATOM 4693 N N . PHE A 1 584 ? 0.025 -25.179 -15.605 1.00 91.38 584 PHE A N 1
ATOM 4694 C CA . PHE A 1 584 ? 0.951 -24.679 -16.612 1.00 91.38 584 PHE A CA 1
ATOM 4695 C C . PHE A 1 584 ? 0.725 -23.194 -16.881 1.00 91.38 584 PHE A C 1
ATOM 4697 O O . PHE A 1 584 ? -0.406 -22.764 -17.095 1.00 91.38 584 PHE A O 1
ATOM 4704 N N . LEU A 1 585 ? 1.808 -22.425 -16.894 1.00 94.44 585 LEU A N 1
ATOM 4705 C CA . LEU A 1 585 ? 1.822 -21.012 -17.249 1.00 94.44 585 LEU A CA 1
ATOM 4706 C C . LEU A 1 585 ? 2.905 -20.796 -18.300 1.00 94.44 585 LEU A C 1
ATOM 4708 O O . LEU A 1 585 ? 4.062 -21.109 -18.043 1.00 94.44 585 LEU A O 1
ATOM 4712 N N . ALA A 1 586 ? 2.555 -20.237 -19.452 1.00 93.62 586 ALA A N 1
ATOM 4713 C CA . ALA A 1 586 ? 3.520 -19.864 -20.475 1.00 93.62 586 ALA A CA 1
ATOM 4714 C C . ALA A 1 586 ? 3.289 -18.438 -20.963 1.00 93.62 586 ALA A C 1
ATOM 4716 O O . ALA A 1 586 ? 2.148 -18.010 -21.122 1.00 93.62 586 ALA A O 1
ATOM 4717 N N . LEU A 1 587 ? 4.377 -17.703 -21.176 1.00 95.25 587 LEU A N 1
ATOM 4718 C CA . LEU A 1 587 ? 4.371 -16.317 -21.619 1.00 95.25 587 LEU A CA 1
ATOM 4719 C C . LEU A 1 587 ? 5.176 -16.165 -22.913 1.00 95.25 587 LEU A C 1
ATOM 4721 O O . LEU A 1 587 ? 6.246 -16.775 -23.030 1.00 95.25 587 LEU A O 1
ATOM 4725 N N . PRO A 1 588 ? 4.692 -15.354 -23.868 1.00 92.88 588 PRO A N 1
ATOM 4726 C CA . PRO A 1 588 ? 5.437 -15.005 -25.070 1.00 92.88 588 PRO A CA 1
ATOM 4727 C C . PRO A 1 588 ? 6.649 -14.142 -24.749 1.00 92.88 588 PRO A C 1
ATOM 4729 O O . PRO A 1 588 ? 6.582 -13.235 -23.928 1.00 92.88 588 PRO A O 1
ATOM 4732 N N . ILE A 1 589 ? 7.747 -14.415 -25.448 1.00 91.69 589 ILE A N 1
ATOM 4733 C CA . ILE A 1 589 ? 8.900 -13.523 -25.532 1.00 91.69 589 ILE A CA 1
ATOM 4734 C C . ILE A 1 589 ? 8.830 -12.890 -26.917 1.00 91.69 589 ILE A C 1
ATOM 4736 O O . ILE A 1 589 ? 9.012 -13.582 -27.923 1.00 91.69 589 ILE A O 1
ATOM 4740 N N . PHE A 1 590 ? 8.521 -11.602 -26.972 1.00 86.62 590 PHE A N 1
ATOM 4741 C CA . PHE A 1 590 ? 8.535 -10.838 -28.215 1.00 86.62 590 PHE A CA 1
ATOM 4742 C C . PHE A 1 590 ? 9.928 -10.264 -28.467 1.00 86.62 590 PHE A C 1
ATOM 4744 O O . PHE A 1 590 ? 10.678 -10.040 -27.516 1.00 86.62 590 PHE A O 1
ATOM 4751 N N . ASP A 1 591 ? 10.278 -10.050 -29.732 1.00 77.81 591 ASP A N 1
ATOM 4752 C CA . ASP A 1 591 ? 11.361 -9.138 -30.090 1.00 77.81 591 ASP A CA 1
ATOM 4753 C C . ASP A 1 591 ? 10.860 -7.680 -30.113 1.00 77.81 591 ASP A C 1
ATOM 4755 O O . ASP A 1 591 ? 9.674 -7.406 -29.919 1.00 77.81 591 ASP A O 1
ATOM 4759 N N . GLY A 1 592 ? 11.771 -6.725 -30.307 1.00 67.00 592 GLY A N 1
ATOM 4760 C CA . GLY A 1 592 ? 11.451 -5.291 -30.297 1.00 67.00 592 GLY A CA 1
ATOM 4761 C C . GLY A 1 592 ? 10.535 -4.818 -31.430 1.00 67.00 592 GLY A C 1
ATOM 4762 O O . GLY A 1 592 ? 10.056 -3.691 -31.358 1.00 67.00 592 GLY A O 1
ATOM 4763 N N . ASP A 1 593 ? 10.258 -5.672 -32.422 1.00 70.50 593 ASP A N 1
ATOM 4764 C CA . ASP A 1 593 ? 9.311 -5.427 -33.515 1.00 70.50 593 ASP A CA 1
ATOM 4765 C C . ASP A 1 593 ? 7.979 -6.191 -33.305 1.00 70.50 593 ASP A C 1
ATOM 4767 O O . ASP A 1 593 ? 7.220 -6.401 -34.252 1.00 70.50 593 ASP A O 1
ATOM 4771 N N . GLU A 1 594 ? 7.697 -6.635 -32.071 1.00 71.94 594 GLU A N 1
ATOM 4772 C CA . GLU A 1 594 ? 6.513 -7.416 -31.669 1.00 71.94 594 GLU A CA 1
ATOM 4773 C C . GLU A 1 594 ? 6.368 -8.785 -32.366 1.00 71.94 594 GLU A C 1
ATOM 4775 O O . GLU A 1 594 ? 5.299 -9.410 -32.335 1.00 71.94 594 GLU A O 1
ATOM 4780 N N . HIS A 1 595 ? 7.433 -9.326 -32.964 1.00 80.56 595 HIS A N 1
ATOM 4781 C CA . HIS A 1 595 ? 7.391 -10.692 -33.472 1.00 80.56 595 HIS A CA 1
ATOM 4782 C C . HIS A 1 595 ? 7.600 -11.673 -32.323 1.00 80.56 595 HIS A C 1
ATOM 4784 O O . HIS A 1 595 ? 8.489 -11.528 -31.484 1.00 80.56 595 HIS A O 1
ATOM 4790 N N . LEU A 1 596 ? 6.771 -12.717 -32.282 1.00 82.38 596 LEU A N 1
ATOM 4791 C CA . LEU A 1 596 ? 6.892 -13.767 -31.281 1.00 82.38 596 LEU A CA 1
ATOM 4792 C C . LEU A 1 596 ? 8.182 -14.567 -31.506 1.00 82.38 596 LEU A C 1
ATOM 4794 O O . LEU A 1 596 ? 8.257 -15.410 -32.402 1.00 82.38 596 LEU A O 1
ATOM 4798 N N . PHE A 1 597 ? 9.179 -14.306 -30.668 1.00 84.06 597 PHE A N 1
ATOM 4799 C CA . PHE A 1 597 ? 10.538 -14.819 -30.800 1.00 84.06 597 PHE A CA 1
ATOM 4800 C C . PHE A 1 597 ? 10.800 -16.036 -29.906 1.00 84.06 597 PHE A C 1
ATOM 4802 O O . PHE A 1 597 ? 11.632 -16.893 -30.211 1.00 84.06 597 PHE A O 1
ATOM 4809 N N . GLY A 1 598 ? 10.066 -16.159 -28.802 1.00 89.19 598 GLY A N 1
ATOM 4810 C CA . GLY A 1 598 ? 10.277 -17.199 -27.807 1.00 89.19 598 GLY A CA 1
ATOM 4811 C C . GLY A 1 598 ? 9.100 -17.389 -26.867 1.00 89.19 598 GLY A C 1
ATOM 4812 O O . GLY A 1 598 ? 8.042 -16.784 -27.025 1.00 89.19 598 GLY A O 1
ATOM 4813 N N . GLN A 1 599 ? 9.305 -18.234 -25.867 1.00 92.00 599 GLN A N 1
ATOM 4814 C CA . GLN A 1 599 ? 8.409 -18.362 -24.729 1.00 92.00 599 GLN A CA 1
ATOM 4815 C C . GLN A 1 599 ? 9.188 -18.750 -23.472 1.00 92.00 599 GLN A C 1
ATOM 4817 O O . GLN A 1 599 ? 10.203 -19.452 -23.538 1.00 92.00 599 GLN A O 1
ATOM 4822 N N . LEU A 1 600 ? 8.651 -18.346 -22.329 1.00 95.62 600 LEU A N 1
ATOM 4823 C CA . LEU A 1 600 ? 9.001 -18.881 -21.023 1.00 95.62 600 LEU A CA 1
ATOM 4824 C C . LEU A 1 600 ? 7.804 -19.663 -20.498 1.00 95.62 600 LEU A C 1
ATOM 4826 O O . LEU A 1 600 ? 6.691 -19.147 -20.497 1.00 95.62 600 LEU A O 1
ATOM 4830 N N . ALA A 1 601 ? 8.027 -20.888 -20.031 1.00 94.25 601 ALA A N 1
ATOM 4831 C CA . ALA A 1 601 ? 6.989 -21.735 -19.464 1.00 94.25 601 ALA A CA 1
ATOM 4832 C C . ALA A 1 601 ? 7.366 -22.255 -18.076 1.00 94.25 601 ALA A C 1
ATOM 4834 O O . ALA A 1 601 ? 8.521 -22.579 -17.802 1.00 94.25 601 ALA A O 1
ATOM 4835 N N . LEU A 1 602 ? 6.363 -22.374 -17.214 1.00 96.19 602 LEU A N 1
ATOM 4836 C CA . LEU A 1 602 ? 6.435 -22.846 -15.839 1.00 96.19 602 LEU A CA 1
ATOM 4837 C C . LEU A 1 602 ? 5.350 -23.900 -15.617 1.00 96.19 602 LEU A C 1
ATOM 4839 O O . LEU A 1 602 ? 4.255 -23.805 -16.174 1.00 96.19 602 LEU A O 1
ATOM 4843 N N . ALA A 1 603 ? 5.649 -24.902 -14.797 1.00 92.56 603 ALA A N 1
ATOM 4844 C CA . ALA A 1 603 ? 4.731 -25.998 -14.526 1.00 92.56 603 ALA A CA 1
ATOM 4845 C C . ALA A 1 603 ? 4.695 -26.406 -13.046 1.00 92.56 603 ALA A C 1
ATOM 4847 O O . ALA A 1 603 ? 5.701 -26.343 -12.337 1.00 92.56 603 ALA A O 1
ATOM 4848 N N . ASN A 1 604 ? 3.524 -26.900 -12.627 1.00 91.31 604 ASN A N 1
ATOM 4849 C CA . ASN A 1 604 ? 3.233 -27.542 -11.341 1.00 91.31 604 ASN A CA 1
ATOM 4850 C C . ASN A 1 604 ? 3.402 -26.667 -10.087 1.00 91.31 604 ASN A C 1
ATOM 4852 O O . ASN A 1 604 ? 3.686 -27.186 -9.006 1.00 91.31 604 ASN A O 1
ATOM 4856 N N . LYS A 1 605 ? 3.158 -25.352 -10.178 1.00 94.00 605 LYS A N 1
ATOM 4857 C CA . LYS A 1 605 ? 2.976 -24.521 -8.975 1.00 94.00 605 LYS A CA 1
ATOM 4858 C C . LYS A 1 605 ? 1.878 -25.115 -8.079 1.00 94.00 605 LYS A C 1
ATOM 4860 O O . LYS A 1 605 ? 0.779 -25.408 -8.550 1.00 94.00 605 LYS A O 1
ATOM 4865 N N . SER A 1 606 ? 2.143 -25.264 -6.781 1.00 89.62 606 SER A N 1
ATOM 4866 C CA . SER A 1 606 ? 1.132 -25.735 -5.823 1.00 89.62 606 SER A CA 1
ATOM 4867 C C . SER A 1 606 ? -0.048 -24.756 -5.744 1.00 89.62 606 SER A C 1
ATOM 4869 O O . SER A 1 606 ? 0.156 -23.562 -5.532 1.00 89.62 606 SER A O 1
ATOM 4871 N N . GLY A 1 607 ? -1.275 -25.255 -5.925 1.00 86.88 607 GLY A N 1
ATOM 4872 C CA . GLY A 1 607 ? -2.500 -24.441 -5.921 1.00 86.88 607 GLY A CA 1
ATOM 4873 C C . GLY A 1 607 ? -2.802 -23.682 -7.222 1.00 86.88 607 GLY A C 1
ATOM 4874 O O . GLY A 1 607 ? -3.793 -22.958 -7.264 1.00 86.88 607 GLY A O 1
ATOM 4875 N N . GLY A 1 608 ? -1.989 -23.857 -8.269 1.00 91.50 608 GLY A N 1
ATOM 4876 C CA . GLY A 1 608 ? -2.169 -23.191 -9.561 1.00 91.50 608 GLY A CA 1
ATOM 4877 C C . GLY A 1 608 ? -1.570 -21.782 -9.626 1.00 91.50 608 GLY A C 1
ATOM 4878 O O . GLY A 1 608 ? -1.074 -21.232 -8.640 1.00 91.50 608 GLY A O 1
ATOM 4879 N N . TYR A 1 609 ? -1.586 -21.211 -10.826 1.00 93.50 609 TYR A N 1
ATOM 4880 C CA . TYR A 1 609 ? -1.092 -19.879 -11.155 1.00 93.50 609 TYR A CA 1
ATOM 4881 C C . TYR A 1 609 ? -2.193 -18.825 -11.040 1.00 93.50 609 TYR A C 1
ATOM 4883 O O . TYR A 1 609 ? -3.344 -19.045 -11.411 1.00 93.50 609 TYR A O 1
ATOM 4891 N N . THR A 1 610 ? -1.821 -17.653 -10.546 1.00 92.44 610 THR A N 1
ATOM 4892 C CA . THR A 1 610 ? -2.688 -16.480 -10.411 1.00 92.44 610 THR A CA 1
ATOM 4893 C C . THR A 1 610 ? -2.285 -15.398 -11.412 1.00 92.44 610 THR A C 1
ATOM 4895 O O . THR A 1 610 ? -1.168 -15.411 -11.933 1.00 92.44 610 THR A O 1
ATOM 4898 N N . ASP A 1 611 ? -3.149 -14.404 -11.632 1.00 88.81 611 ASP A N 1
ATOM 4899 C CA . ASP A 1 611 ? -2.803 -13.232 -12.452 1.00 88.81 611 ASP A CA 1
ATOM 4900 C C . ASP A 1 611 ? -1.572 -12.489 -11.923 1.00 88.81 611 ASP A C 1
ATOM 4902 O O . ASP A 1 611 ? -0.793 -11.934 -12.697 1.00 88.81 611 ASP A O 1
ATOM 4906 N N . HIS A 1 612 ? -1.368 -12.514 -10.606 1.00 86.19 612 HIS A N 1
ATOM 4907 C CA . HIS A 1 612 ? -0.212 -11.892 -9.978 1.00 86.19 612 HIS A CA 1
ATOM 4908 C C . HIS A 1 612 ? 1.092 -12.638 -10.308 1.00 86.19 612 HIS A C 1
ATOM 4910 O O . HIS A 1 612 ? 2.115 -11.998 -10.543 1.00 86.19 612 HIS A O 1
ATOM 4916 N N . ASP A 1 613 ? 1.057 -13.974 -10.403 1.00 91.44 613 ASP A N 1
ATOM 4917 C CA . ASP A 1 613 ? 2.207 -14.759 -10.876 1.00 91.44 613 ASP A CA 1
ATOM 4918 C C . ASP A 1 613 ? 2.533 -14.428 -12.331 1.00 91.44 613 ASP A C 1
ATOM 4920 O O . ASP A 1 613 ? 3.696 -14.215 -12.669 1.00 91.44 613 ASP A O 1
ATOM 4924 N N . ARG A 1 614 ? 1.499 -14.351 -13.179 1.00 94.25 614 ARG A N 1
ATOM 4925 C CA . ARG A 1 614 ? 1.641 -14.010 -14.596 1.00 94.25 614 ARG A CA 1
ATOM 4926 C C . ARG A 1 614 ? 2.330 -12.658 -14.766 1.00 94.25 614 ARG A C 1
ATOM 4928 O O . ARG A 1 614 ? 3.360 -12.602 -15.424 1.00 94.25 614 ARG A O 1
ATOM 4935 N N . GLN A 1 615 ? 1.803 -11.604 -14.142 1.00 91.50 615 GLN A N 1
ATOM 4936 C CA . GLN A 1 615 ? 2.356 -10.246 -14.241 1.00 91.50 615 GLN A CA 1
ATOM 4937 C C . GLN A 1 615 ? 3.808 -10.166 -13.760 1.00 91.50 615 GLN A C 1
ATOM 4939 O O . GLN A 1 615 ? 4.621 -9.446 -14.332 1.00 91.50 615 GLN A O 1
ATOM 4944 N N . ALA A 1 616 ? 4.157 -10.906 -12.708 1.00 89.00 616 ALA A N 1
ATOM 4945 C CA . ALA A 1 616 ? 5.511 -10.873 -12.174 1.00 89.00 616 ALA A CA 1
ATOM 4946 C C . ALA A 1 616 ? 6.519 -11.572 -13.105 1.00 89.00 616 ALA A C 1
ATOM 4948 O O . ALA A 1 616 ? 7.642 -11.100 -13.279 1.00 89.00 616 ALA A O 1
ATOM 4949 N N . VAL A 1 617 ? 6.116 -12.683 -13.729 1.00 94.44 617 VAL A N 1
ATOM 4950 C CA . VAL A 1 617 ? 6.935 -13.377 -14.733 1.00 94.44 617 VAL A CA 1
ATOM 4951 C C . VAL A 1 617 ? 7.024 -12.567 -16.029 1.00 94.44 617 VAL A C 1
ATOM 4953 O O . VAL A 1 617 ? 8.083 -12.537 -16.646 1.00 94.44 617 VAL A O 1
ATOM 4956 N N . GLU A 1 618 ? 5.956 -11.862 -16.404 1.00 93.75 618 GLU A N 1
ATOM 4957 C CA . GLU A 1 618 ? 5.909 -10.964 -17.564 1.00 93.75 618 GLU A CA 1
ATOM 4958 C C . GLU A 1 618 ? 6.994 -9.884 -17.482 1.00 93.75 618 GLU A C 1
ATOM 4960 O O . GLU A 1 618 ? 7.771 -9.740 -18.417 1.00 93.75 618 GLU A O 1
ATOM 4965 N N . GLN A 1 619 ? 7.170 -9.240 -16.324 1.00 93.00 619 GLN A N 1
ATOM 4966 C CA . GLN A 1 619 ? 8.242 -8.251 -16.132 1.00 93.00 619 GLN A CA 1
ATOM 4967 C C . GLN A 1 619 ? 9.655 -8.839 -16.280 1.00 93.00 619 GLN A C 1
ATOM 4969 O O . GLN A 1 619 ? 10.562 -8.174 -16.784 1.00 93.00 619 GLN A O 1
ATOM 4974 N N . LEU A 1 620 ? 9.871 -10.085 -15.838 1.00 93.38 620 LEU A N 1
ATOM 4975 C CA . LEU A 1 620 ? 11.155 -10.770 -16.035 1.00 93.38 620 LEU A CA 1
ATOM 4976 C C . LEU A 1 620 ? 11.401 -11.064 -17.523 1.00 93.38 620 LEU A C 1
ATOM 4978 O O . LEU A 1 620 ? 12.529 -10.927 -17.997 1.00 93.38 620 LEU A O 1
ATOM 4982 N N . VAL A 1 621 ? 10.350 -11.451 -18.250 1.00 92.81 621 VAL A N 1
ATOM 4983 C CA . VAL A 1 621 ? 10.392 -11.714 -19.693 1.00 92.81 621 VAL A CA 1
ATOM 4984 C C . VAL A 1 621 ? 10.645 -10.432 -20.489 1.00 92.81 621 VAL A C 1
ATOM 4986 O O . VAL A 1 621 ? 11.522 -10.433 -21.349 1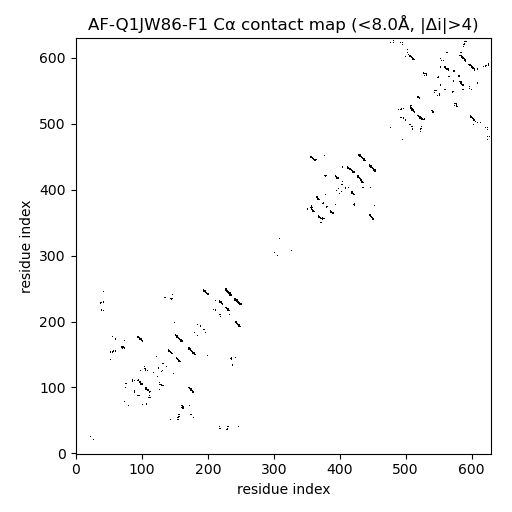.00 92.81 621 VAL A O 1
ATOM 4989 N N . GLU A 1 622 ? 9.961 -9.333 -20.171 1.00 90.31 622 GLU A N 1
ATOM 4990 C CA . GLU A 1 622 ? 10.168 -8.024 -20.808 1.00 90.31 622 GLU A CA 1
ATOM 4991 C C . GLU A 1 622 ? 11.619 -7.549 -20.670 1.00 90.31 622 GLU A C 1
ATOM 4993 O O . GLU A 1 622 ? 12.224 -7.071 -21.630 1.00 90.31 622 GLU A O 1
ATOM 4998 N N . LEU A 1 623 ? 12.216 -7.733 -19.489 1.00 88.69 623 LEU A N 1
ATOM 4999 C CA . LEU A 1 623 ? 13.622 -7.403 -19.275 1.00 88.69 623 LEU A CA 1
ATOM 5000 C C . LEU A 1 623 ? 14.553 -8.301 -20.103 1.00 88.69 623 LEU A C 1
ATOM 5002 O O . LEU A 1 623 ? 15.561 -7.825 -20.625 1.00 88.69 623 LEU A O 1
ATOM 5006 N N . PHE A 1 624 ? 14.224 -9.587 -20.243 1.00 89.25 624 PHE A N 1
ATOM 5007 C CA . PHE A 1 624 ? 14.996 -10.515 -21.069 1.00 89.25 624 PHE A CA 1
ATOM 5008 C C . PHE A 1 624 ? 14.930 -10.176 -22.564 1.00 89.25 624 PHE A C 1
ATOM 5010 O O . PHE A 1 624 ? 15.933 -10.340 -23.256 1.00 89.25 624 PHE A O 1
ATOM 5017 N N . THR A 1 625 ? 13.811 -9.641 -23.063 1.00 86.69 625 THR A N 1
ATOM 5018 C CA . THR A 1 625 ? 13.682 -9.196 -24.462 1.00 86.69 625 THR A CA 1
ATOM 5019 C C . THR A 1 625 ? 14.751 -8.170 -24.856 1.00 86.69 625 THR A C 1
ATOM 5021 O O . THR A 1 625 ? 15.190 -8.173 -26.003 1.00 86.69 625 THR A O 1
ATOM 5024 N N . VAL A 1 626 ? 15.254 -7.355 -23.919 1.00 82.69 626 VAL A N 1
ATOM 5025 C CA . VAL A 1 626 ? 16.355 -6.407 -24.185 1.00 82.69 626 VAL A CA 1
ATOM 5026 C C . VAL A 1 626 ? 17.619 -7.119 -24.681 1.00 82.69 626 VAL A C 1
ATOM 5028 O O . VAL A 1 626 ? 18.305 -6.602 -25.552 1.00 82.69 626 VAL A O 1
ATOM 5031 N N . VAL A 1 627 ? 17.899 -8.330 -24.191 1.00 77.50 627 VAL A N 1
ATOM 5032 C CA . VAL A 1 627 ? 19.055 -9.143 -24.621 1.00 77.50 627 VAL A CA 1
ATOM 5033 C C . VAL A 1 627 ? 18.932 -9.583 -26.074 1.00 77.50 627 VAL A C 1
ATOM 5035 O O . VAL A 1 627 ? 19.931 -9.844 -26.729 1.00 77.50 627 VAL A O 1
ATOM 5038 N N . LEU A 1 628 ? 17.702 -9.714 -26.569 1.00 70.38 628 LEU A N 1
ATOM 5039 C CA . LEU A 1 628 ? 17.422 -10.196 -27.918 1.00 70.38 628 LEU A CA 1
ATOM 5040 C C . LEU A 1 628 ? 17.494 -9.080 -28.970 1.00 70.38 628 LEU A C 1
ATOM 5042 O O . LEU A 1 628 ? 17.408 -9.382 -30.160 1.00 70.38 628 LEU A O 1
ATOM 5046 N N . LEU A 1 629 ? 17.610 -7.820 -28.532 1.00 61.72 629 LEU A N 1
ATOM 5047 C CA . LEU A 1 629 ? 17.694 -6.633 -29.385 1.00 61.72 629 LEU A CA 1
ATOM 5048 C C . LEU A 1 629 ? 19.131 -6.233 -29.756 1.00 61.72 629 LEU A C 1
ATOM 5050 O O . LEU A 1 629 ? 19.301 -5.465 -30.704 1.00 61.72 629 LEU A O 1
ATOM 5054 N N . ASP A 1 630 ? 20.126 -6.766 -29.042 1.00 48.72 630 ASP A N 1
ATOM 5055 C CA . ASP A 1 630 ? 21.563 -6.664 -29.349 1.00 48.72 630 ASP A CA 1
ATOM 5056 C C . ASP A 1 630 ? 22.043 -7.879 -30.168 1.00 48.72 630 ASP A C 1
ATOM 5058 O O . ASP A 1 630 ? 22.920 -7.695 -31.050 1.00 48.72 630 ASP A O 1
#

Foldseek 3Di:
DCVVVVVVVVVVVVVVVLVVCCVVPVVVVLVVLVVVVLVVLVVVVVVVLVVVLVVQQVVQVVVLVVCPQVLLCLQPQVVVVVVDDLVVCVVVLFQKKFKAKQVRATPYMDGNDPVPPVPPCWVVCCRHVRVVVLLPDPDPQQFFWDDDQPWIKTKTKHWRQNPDPPDRRMIMMMMTIHTCDPVVQVVVCVVSVFHKDKDWPVPPPDDDPPDPDPVHQKDWDDDDPFWIWIWGWGAHSSRDTTIIIITTHGVVVVCVVCVVVVCVVVVVSVVVVVVVVVVVVCCVVVVVPVVVVVVVVVVVCVVPNDPQDPLVVDPDPVVSVVSVVVVVVVVVVVVVVVVVVVVVVVVVCCLAPPLWWKWWAFPVQQTQFTGPNNCVVQVDDRVRRHRDHPLPFFDPPCNPPVPQPPPVDDPFDFQDWGWTAHPVRDIFIKTKTKGFDADPVRHGGTMMMIIDTCRVVVVVVVVVVLVVLLVVLLVVLLVCCVPCLPLLLVSQQSLLVSLCVSLVFPWKWKWWDDDLFWIFTSHTDPQVCQLCVVVVNNGTDDDPDCLELQCVCVNVVAKDWAQACVPDPRCQDSPRGPDTFGIKIKGFQAAPVRHRTIMIMTTDRVPGDDPVSVVSSVSSSVSSNVSVHD

Sequence (630 aa):
MRLPLRLTVFFASVVALFVLFWYVAIVPYYIRLEEREARYSATVVKLAFEREIASLKQLVIGFAAGLGTQASHANNPQFWQEFFTRDMLTEGQLAAVAVLGPDGRCQFSLFADSTMEDPVGSLSSKINDGGLKEIRNYRSPLAGYFADKQSWYLISGTDIVSPSQELPDRRYSLLFFRAVDKAFVYKLSRQFRFEFKLKYPVDSTGPHPEHLSPSQPVVVERGSADFLHVFFKLEDVSEQDTALVQIIFPREYIFQLRQGSLMRLTFFGAVFFVMAIVLMLIVRASVKKPFKDLSTVIHHLRKENKVRLPTADFEGREVVSLVSEFNLLLDDLEQSKIHQFCSEQKSDLIQRVVPSAIFTVNVDKVVTSWNRCAERLTGYRADEMIGNECFLFAEKPCQENCGLFDDTVPKPIMARECTIRRKDGKLIEISKNVDFLKDTQGRVIGGIECFEDISDRKSSEQALQWELALNIRLASLSRSIIHAPSNVEKIADELLDHARNLTNSPHGFVAMRRADGPQRFLAQTPLFSEYLQSRQSSDSFVSENRHSLLNCVYHYRDHVCFNDLDSLEVVSFVEGANEKINHFLALPIFDGDEHLFGQLALANKSGGYTDHDRQAVEQLVELFTVVLLD

Nearest PDB structures (foldseek):
  8a6x-assembly1_B  TM=7.020E-01  e=5.741E-07  Pseudomonas putida KT2440
  8dik-assembly1_A  TM=7.632E-01  e=7.844E-06  Escherichia coli
  1vb6-assembly1_B  TM=8.002E-01  e=1.368E-05  Escherichia coli K-12
  3mfx-assembly2_C-2  TM=7.851E-01  e=1.910E-05  Shewanella oneidensis
  8px4-assembly2_B-2  TM=7.433E-01  e=3.938E-05  Leptospira interrogans serovar Copenhageni

Radius of gyration: 40.47 Å; Cα contacts (8 Å, |Δi|>4): 895; chains: 1; bounding box: 86×90×117 Å

Secondary structure (DSSP, 8-state):
--HHHHHHHHHHHHHHHHHHHIIIIIHHHHHHHHHHHHHHHHHHHHHHHHHHHHHHHHHHHHHHHHTGGGGGGTT-HHHHHHH--HHHHHHTT-SEEEEE-TTS-EEEEEES-TT---TTSHHHHHHHTTGGGSSTT--SSPEEEEEETTEEEEEEEEEEE---TT-TT-EEEEEEEEE--HHHHHHHHHHHTSEEEEEPTT---S---S---TT-SEEEEEEETTEEEEEEEEEBTT--EEEEEEEEEEHHHHHHHTHHHHHHHHHHHHHHHHHHHHHHHHHHHHHHTHHHHHHHHHHHTTTT--SS--GGG--SHHHHHHHHHHHHHHHHHHHHHHHHHHHHHHHHHHHHHSSSEEEEEETT-BEEEE-HHHHHHH---HHHHTTSBGGGGB-TTHHHH--TT-TTS-SSEEEEEEEEE-TTS-EEEEEEEEEEEE-TTS-EEEEEEEEEE-HHHHHHHHHHHHHHHHHHHHHHHHHHHHH-TT-HHHHHHHHHHHHHHHHT-SEEEEEEE-TTSPEEEEEE-HHHHHHHHHTT-SSEE----TTBGGGHHHHHSS-EEES-GGGSSSB---TT-SS----EEEEEEE-TTS-EEEEEEEE--TT---HHHHHHHHHHHHHHHGGG--

pLDDT: mean 75.28, std 14.76, range [37.06, 96.31]

InterPro domains:
  IPR000014 PAS domain [PF13426] (355-456)
  IPR000014 PAS domain [PS50112] (343-392)
  IPR000014 PAS domain [TIGR00229] (353-464)
  IPR000014 PAS domain [cd00130] (355-454)
  IPR000700 PAS-associated, C-terminal [PS50113] (414-466)
  IPR003018 GAF domain [PF13185] (487-627)
  IPR007892 CHASE4 [PF05228] (74-198)
  IPR029016 GAF-like domain superfamily [G3DSA:3.30.450.40] (465-629)
  IPR035965 PAS domain superfamily [SSF55785] (357-465)